Protein AF-0000000067866062 (afdb_homodimer)

Solvent-accessible surface area (backbone atoms only — not comparable to full-atom values): 34324 Å² total; per-residue (Å²): 109,40,41,56,43,35,59,67,66,44,93,64,55,37,58,54,52,52,50,47,33,68,72,52,68,37,48,61,51,41,42,75,74,38,43,79,81,44,64,89,59,46,62,66,59,18,42,51,51,49,51,51,29,61,75,66,62,44,46,76,42,35,67,88,40,86,76,39,40,70,59,35,66,74,37,87,64,32,69,45,42,36,36,32,36,53,50,67,71,63,61,73,50,58,31,36,22,45,36,30,28,58,78,49,50,71,67,29,47,51,50,34,42,52,52,39,53,55,40,31,74,70,68,29,28,38,31,27,54,46,39,54,34,35,17,40,46,36,49,52,46,22,55,74,69,72,31,40,35,35,35,42,37,39,21,2,71,78,47,70,66,52,66,88,42,45,67,58,51,52,54,32,34,74,70,15,21,35,34,9,70,40,59,75,70,37,67,76,46,82,74,34,45,67,63,38,29,46,53,50,28,32,56,18,62,33,36,35,34,46,24,18,29,80,81,34,70,40,56,54,28,48,50,41,15,50,75,64,72,27,47,39,34,19,29,44,22,41,64,81,34,56,54,14,41,25,17,32,46,42,34,64,74,64,31,42,54,47,59,47,68,66,46,55,31,58,78,67,68,46,82,73,79,77,54,70,74,64,53,52,61,52,48,51,38,48,48,64,61,18,64,85,45,71,30,41,52,68,56,44,34,65,73,49,72,42,56,64,67,61,43,49,50,49,50,46,53,30,25,68,66,54,47,32,42,80,39,89,87,56,19,34,26,58,55,129,107,39,41,57,43,36,58,66,67,45,95,63,55,36,57,55,52,52,50,47,33,69,74,53,69,38,48,59,52,41,42,75,74,39,43,80,81,46,64,88,57,45,62,66,58,17,41,52,48,50,50,50,29,62,75,67,62,44,44,78,44,36,66,88,40,85,75,39,41,70,60,35,66,75,36,86,65,31,69,47,43,36,37,32,36,52,51,68,70,60,61,72,50,58,30,35,21,45,37,29,27,57,80,49,49,72,67,30,47,52,50,34,42,53,52,39,53,53,40,31,74,70,69,30,29,39,34,29,56,46,40,54,34,34,18,38,46,34,48,52,47,21,56,75,68,72,3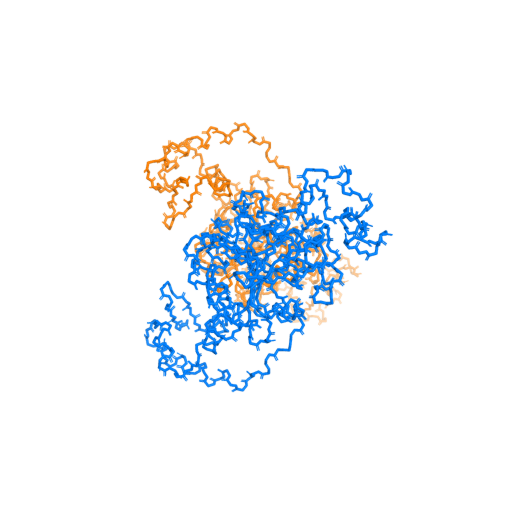1,42,34,34,35,42,37,39,19,2,71,78,48,69,66,51,65,88,41,47,68,58,50,52,53,32,36,73,70,13,22,35,34,10,72,40,59,77,72,36,66,76,46,81,75,34,43,65,63,37,31,47,54,49,29,31,57,19,63,32,36,34,35,46,23,18,29,81,80,36,71,41,57,54,28,48,51,41,14,50,76,65,72,29,47,40,34,19,29,46,22,39,60,77,36,52,54,16,41,25,17,33,47,41,34,62,73,64,32,41,54,47,58,48,68,64,46,54,30,58,77,67,68,46,84,72,79,77,55,70,73,63,51,52,60,52,48,51,39,47,47,64,62,17,62,87,44,71,30,41,51,69,55,45,34,65,73,49,72,42,56,63,66,59,43,49,50,49,48,47,53,29,30,71,66,56,46,32,40,78,40,89,86,56,20,32,24,56,56,127

Foldseek 3Di:
DLLLLLLLPQPDFLVVSVVLCVVQVDSVSSCVVCVVVRVVGDSVVSVVLVVVCVVVVKDKDAPPHPLPEPLQNQAPRRQGMKIKFADSNLLHFAEEEEDADLDDDPQLLLVLLLVLLVCQVVQYEYEYAQHHDSRLSSLVSCLVNVHEYEHEYLFAQQDDPPPVCVVSSVSCSHHYMYMYSYRHPGDNDPVSVLVRLLVSLSSHLEYEYSWYALPGSVLSSQVSNVVSVHAYEYEADDCPDRRHVNRVVVVVVPHHYPPDVVSVCVVVVNDDPPVPPPLVLLLVLLCVQQVPHWDALVSSCVRSVDDSSSNSVSLRVCVSVQQWDQDPRRTIHGDD/DLLLLLLLPQPDFLVVSVVLCVVQVDSVSSCVVCVVVRVVGDSVVSVVLVVVCVVVVKDKDAPPHPLPEPLQNQAPRRQGMKIKFADSNLLHFAEEEEDADLDDDPQLLLVLLLVLLVCQVVQYEYEYAQHHDSRLSSLVSCLVNVHEYEHEYLFAQQDDPPPVCVVSSVSCSHHYMYMYSYRHPGDNDPVSRLVRLLVSLSSHLEYEYSWYALPGSVLSSQVSNVVSVHAYEYEADDCPDRRHVNRVVVVVVPHHYPPDVVSVCVVVVNDDPPVPPPLVLLLVLLCVQQVPHWDALVSSCVRSVDDSSSNSVSLRVCVSVQQWDQDPRRTIHGDD

Structure (mmCIF, N/CA/C/O backbone):
data_AF-0000000067866062-model_v1
#
loop_
_entity.id
_entity.type
_entity.pdbx_description
1 polymer 'DNA protecting protein DprA'
#
loop_
_atom_site.group_PDB
_atom_site.id
_atom_site.type_symbol
_atom_site.label_atom_id
_atom_site.label_alt_id
_atom_site.label_comp_id
_atom_site.label_asym_id
_atom_site.label_entity_id
_atom_site.label_seq_id
_atom_site.pdbx_PDB_ins_code
_atom_site.Cartn_x
_atom_site.Cartn_y
_atom_site.Cartn_z
_atom_site.occupancy
_atom_site.B_iso_or_equiv
_atom_site.auth_seq_id
_atom_site.auth_comp_id
_atom_site.auth_asym_id
_atom_site.auth_atom_id
_atom_site.pdbx_PDB_model_num
ATOM 1 N N . MET A 1 1 ? -0.865 -40.812 -29.188 1 93.5 1 MET A N 1
ATOM 2 C CA . MET A 1 1 ? -0.255 -40.375 -27.938 1 93.5 1 MET A CA 1
ATOM 3 C C . MET A 1 1 ? 1.266 -40.344 -28.047 1 93.5 1 MET A C 1
ATOM 5 O O . MET A 1 1 ? 1.905 -39.344 -27.672 1 93.5 1 MET A O 1
ATOM 9 N N . LYS A 1 2 ? 1.889 -41.312 -28.703 1 95.06 2 LYS A N 1
ATOM 10 C CA . LYS A 1 2 ? 3.346 -41.406 -28.766 1 95.06 2 LYS A CA 1
ATOM 11 C C . LYS A 1 2 ? 3.924 -40.25 -29.594 1 95.06 2 LYS A C 1
ATOM 13 O O . LYS A 1 2 ? 4.996 -39.719 -29.266 1 95.06 2 LYS A O 1
ATOM 18 N N . TYR A 1 3 ? 3.236 -39.812 -30.641 1 96.38 3 TYR A N 1
ATOM 19 C CA . TYR A 1 3 ? 3.738 -38.719 -31.469 1 96.38 3 TYR A CA 1
ATOM 20 C C . TYR A 1 3 ? 3.645 -37.406 -30.734 1 96.38 3 TYR A C 1
ATOM 22 O O . TYR A 1 3 ? 4.488 -36.5 -30.922 1 96.38 3 TYR A O 1
ATOM 30 N N . LYS A 1 4 ? 2.553 -37.219 -29.906 1 97.25 4 LYS A N 1
ATOM 31 C CA . LYS A 1 4 ? 2.451 -36.031 -29.062 1 97.25 4 LYS A CA 1
ATOM 32 C C . LYS A 1 4 ? 3.629 -35.938 -28.094 1 97.25 4 LYS A C 1
ATOM 34 O O . LYS A 1 4 ? 4.266 -34.906 -27.969 1 97.25 4 LYS A O 1
ATOM 39 N N . ILE A 1 5 ? 3.904 -37.062 -27.469 1 97.56 5 ILE A N 1
ATOM 40 C CA . ILE A 1 5 ? 4.992 -37.094 -26.5 1 97.56 5 ILE A CA 1
ATOM 41 C C . ILE A 1 5 ? 6.324 -36.875 -27.219 1 97.56 5 ILE A C 1
ATOM 43 O O . ILE A 1 5 ? 7.188 -36.156 -26.703 1 97.56 5 ILE A O 1
ATOM 47 N N . TRP A 1 6 ? 6.5 -37.5 -28.391 1 96.19 6 TRP A N 1
ATOM 48 C CA . TRP A 1 6 ? 7.719 -37.281 -29.172 1 96.19 6 TRP A CA 1
ATOM 49 C C . TRP A 1 6 ? 7.953 -35.812 -29.438 1 96.19 6 TRP A C 1
ATOM 51 O O . TRP A 1 6 ? 9.062 -35.281 -29.266 1 96.19 6 TRP A O 1
ATOM 61 N N . LEU A 1 7 ? 6.93 -35.125 -29.844 1 96 7 LEU A N 1
ATOM 62 C CA . LEU A 1 7 ? 7.055 -33.688 -30.125 1 96 7 LEU A CA 1
ATOM 63 C C . LEU A 1 7 ? 7.422 -32.938 -28.844 1 96 7 LEU A C 1
ATOM 65 O O . LEU A 1 7 ? 8.258 -32.031 -28.875 1 96 7 LEU A O 1
ATOM 69 N N . ILE A 1 8 ? 6.84 -33.281 -27.688 1 96.38 8 ILE A N 1
ATOM 70 C CA . ILE A 1 8 ? 7.113 -32.656 -26.406 1 96.38 8 ILE A CA 1
ATOM 71 C C . ILE A 1 8 ? 8.586 -32.844 -26.031 1 96.38 8 ILE A C 1
ATOM 73 O O . ILE A 1 8 ? 9.211 -31.953 -25.469 1 96.38 8 ILE A O 1
ATOM 77 N N . MET A 1 9 ? 9.172 -33.938 -26.375 1 93.56 9 MET A N 1
ATOM 78 C CA . MET A 1 9 ? 10.539 -34.312 -26.016 1 93.56 9 MET A CA 1
ATOM 79 C C . MET A 1 9 ? 11.555 -33.5 -26.797 1 93.56 9 MET A C 1
ATOM 81 O O . MET A 1 9 ? 12.734 -33.438 -26.438 1 93.56 9 MET A O 1
ATOM 85 N N . LEU A 1 10 ? 11.086 -32.938 -27.938 1 89.25 10 LEU A N 1
ATOM 86 C CA . LEU A 1 10 ? 12.031 -32.219 -28.781 1 89.25 10 LEU A CA 1
ATOM 87 C C . LEU A 1 10 ? 12.594 -31 -28.031 1 89.25 10 LEU A C 1
ATOM 89 O O . LEU A 1 10 ? 11.859 -30.312 -27.312 1 89.25 10 LEU A O 1
ATOM 93 N N . ASN A 1 11 ? 13.898 -30.797 -28.203 1 85.88 11 ASN A N 1
ATOM 94 C CA . ASN A 1 11 ? 14.57 -29.688 -27.547 1 85.88 11 ASN A CA 1
ATOM 95 C C . ASN A 1 11 ? 14.484 -28.406 -28.359 1 85.88 11 ASN A C 1
ATOM 97 O O . ASN A 1 11 ? 15.508 -27.828 -28.734 1 85.88 11 ASN A O 1
ATOM 101 N N . ILE A 1 12 ? 13.305 -27.969 -28.641 1 85.56 12 ILE A N 1
ATOM 102 C CA . ILE A 1 12 ? 12.992 -26.719 -29.297 1 85.56 12 ILE A CA 1
ATOM 103 C C . ILE A 1 12 ? 11.945 -25.953 -28.5 1 85.56 12 ILE A C 1
ATOM 105 O O . ILE A 1 12 ? 11.359 -26.5 -27.562 1 85.56 12 ILE A O 1
ATOM 109 N N . SER A 1 13 ? 11.758 -24.719 -28.828 1 89.12 13 SER A N 1
ATOM 110 C CA . SER A 1 13 ? 10.836 -23.906 -28.062 1 89.12 13 SER A CA 1
ATOM 111 C C . SER A 1 13 ? 9.398 -24.359 -28.25 1 89.12 13 SER A C 1
ATOM 113 O O . SER A 1 13 ? 9.086 -25.062 -29.219 1 89.12 13 SER A O 1
ATOM 115 N N . ASN A 1 14 ? 8.547 -24.047 -27.312 1 94.06 14 ASN A N 1
ATOM 116 C CA . ASN A 1 14 ? 7.129 -24.344 -27.469 1 94.06 14 ASN A CA 1
ATOM 117 C C . ASN A 1 14 ? 6.531 -23.641 -28.688 1 94.06 14 ASN A C 1
ATOM 119 O O . ASN A 1 14 ? 5.715 -24.234 -29.391 1 94.06 14 ASN A O 1
ATOM 123 N N . SER A 1 15 ? 6.988 -22.438 -28.984 1 91.06 15 SER A N 1
ATOM 124 C CA . SER A 1 15 ? 6.531 -21.719 -30.156 1 91.06 15 SER A CA 1
ATOM 125 C C . SER A 1 15 ? 6.879 -22.453 -31.438 1 91.06 15 SER A C 1
ATOM 127 O O . SER A 1 15 ? 6.078 -22.5 -32.375 1 91.06 15 SER A O 1
ATOM 129 N N . ASP A 1 16 ? 8.016 -23.016 -31.422 1 90.12 16 ASP A N 1
ATOM 130 C CA . ASP A 1 16 ? 8.422 -23.812 -32.562 1 90.12 16 ASP A CA 1
ATOM 131 C C . ASP A 1 16 ? 7.543 -25.047 -32.719 1 90.12 16 ASP A C 1
ATOM 133 O O . ASP A 1 16 ? 7.133 -25.391 -33.844 1 90.12 16 ASP A O 1
ATOM 137 N N . LYS A 1 17 ? 7.281 -25.656 -31.672 1 93.56 17 LYS A N 1
ATOM 138 C CA . LYS A 1 17 ? 6.418 -26.844 -31.688 1 93.56 17 LYS A CA 1
ATOM 139 C C . LYS A 1 17 ? 5.035 -26.484 -32.25 1 93.56 17 LYS A C 1
ATOM 141 O O . LYS A 1 17 ? 4.492 -27.203 -33.062 1 93.56 17 LYS A O 1
ATOM 146 N N . ILE A 1 18 ? 4.535 -25.438 -31.75 1 94.88 18 ILE A N 1
ATOM 147 C CA . ILE A 1 18 ? 3.209 -25 -32.156 1 94.88 18 ILE A CA 1
ATOM 148 C C . ILE A 1 18 ? 3.223 -24.641 -33.656 1 94.88 18 ILE A C 1
ATOM 150 O O . ILE A 1 18 ? 2.303 -25 -34.375 1 94.88 18 ILE A O 1
ATOM 154 N N . SER A 1 19 ? 4.293 -24 -34.094 1 93.56 19 SER A N 1
ATOM 155 C CA . SER A 1 19 ? 4.441 -23.641 -35.5 1 93.56 19 SER A CA 1
ATOM 156 C C . SER A 1 19 ? 4.465 -24.891 -36.406 1 93.56 19 SER A C 1
ATOM 158 O O . SER A 1 19 ? 3.91 -24.891 -37.5 1 93.56 19 SER A O 1
ATOM 160 N N . LEU A 1 20 ? 5.172 -25.906 -35.906 1 91.31 20 LEU A N 1
ATOM 161 C CA . LEU A 1 20 ? 5.238 -27.172 -36.656 1 91.31 20 LEU A CA 1
ATOM 162 C C . LEU A 1 20 ? 3.854 -27.781 -36.812 1 91.31 20 LEU A C 1
ATOM 164 O O . LEU A 1 20 ? 3.512 -28.281 -37.875 1 91.31 20 LEU A O 1
ATOM 168 N N . ILE A 1 21 ? 3.092 -27.719 -35.781 1 95.38 21 ILE A N 1
ATOM 169 C CA . ILE A 1 21 ? 1.743 -28.281 -35.812 1 95.38 21 ILE A CA 1
ATOM 170 C C . ILE A 1 21 ? 0.879 -27.469 -36.781 1 95.38 21 ILE A C 1
ATOM 172 O O . ILE A 1 21 ? 0.06 -28.031 -37.5 1 95.38 21 ILE A O 1
ATOM 176 N N . GLU A 1 22 ? 1.027 -26.203 -36.75 1 93.31 22 GLU A N 1
ATOM 177 C CA . GLU A 1 22 ? 0.285 -25.344 -37.656 1 93.31 22 GLU A CA 1
ATOM 178 C C . GLU A 1 22 ? 0.647 -25.656 -39.125 1 93.31 22 GLU A C 1
ATOM 180 O O . GLU A 1 22 ? -0.219 -25.641 -40 1 93.31 22 GLU A O 1
ATOM 185 N N . ARG A 1 23 ? 1.854 -25.891 -39.312 1 92.5 23 ARG A N 1
ATOM 186 C CA . ARG A 1 23 ? 2.365 -26.125 -40.656 1 92.5 23 ARG A CA 1
ATOM 187 C C . ARG A 1 23 ? 1.979 -27.5 -41.156 1 92.5 23 ARG A C 1
ATOM 189 O O . ARG A 1 23 ? 1.602 -27.656 -42.344 1 92.5 23 ARG A O 1
ATOM 196 N N . TYR A 1 24 ? 2.072 -28.531 -40.312 1 92.5 24 TYR A N 1
ATOM 197 C CA . TYR A 1 24 ? 1.977 -29.922 -40.781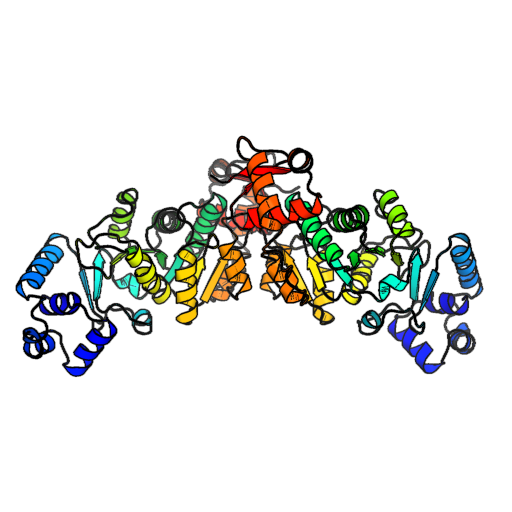 1 92.5 24 TYR A CA 1
ATOM 198 C C . TYR A 1 24 ? 0.641 -30.531 -40.375 1 92.5 24 TYR A C 1
ATOM 200 O O . TYR A 1 24 ? 0.295 -31.625 -40.844 1 92.5 24 TYR A O 1
ATOM 208 N N . GLY A 1 25 ? -0.05 -29.859 -39.5 1 92.5 25 GLY A N 1
ATOM 209 C CA . GLY A 1 25 ? -1.408 -30.266 -39.188 1 92.5 25 GLY A CA 1
ATOM 210 C C . GLY A 1 25 ? -1.503 -31.109 -37.906 1 92.5 25 GLY A C 1
ATOM 211 O O . GLY A 1 25 ? -2.367 -30.875 -37.062 1 92.5 25 GLY A O 1
ATOM 212 N N . ASN A 1 26 ? -0.605 -32.188 -37.875 1 94.06 26 ASN A N 1
ATOM 213 C CA . ASN A 1 26 ? -0.631 -33.031 -36.688 1 94.06 26 ASN A CA 1
ATOM 214 C C . ASN A 1 26 ? 0.747 -33.594 -36.375 1 94.06 26 ASN A C 1
ATOM 216 O O . ASN A 1 26 ? 1.663 -33.5 -37.188 1 94.06 26 ASN A O 1
ATOM 220 N N . GLU A 1 27 ? 0.837 -34.219 -35.188 1 95.69 27 GLU A N 1
ATOM 221 C CA . GLU A 1 27 ? 2.123 -34.656 -34.656 1 95.69 27 GLU A CA 1
ATOM 222 C C . GLU A 1 27 ? 2.691 -35.812 -35.469 1 95.69 27 GLU A C 1
ATOM 224 O O . GLU A 1 27 ? 3.906 -35.906 -35.656 1 95.69 27 GLU A O 1
ATOM 229 N N . LYS A 1 28 ? 1.855 -36.688 -35.906 1 96.25 28 LYS A N 1
ATOM 230 C CA . LYS A 1 28 ? 2.332 -37.812 -36.688 1 96.25 28 LYS A CA 1
ATOM 231 C C . LYS A 1 28 ? 3.008 -37.344 -37.969 1 96.25 28 LYS A C 1
ATOM 233 O O . LYS A 1 28 ? 4.062 -37.844 -38.344 1 96.25 28 LYS A O 1
ATOM 238 N N . VAL A 1 29 ? 2.377 -36.375 -38.625 1 95.31 29 VAL A N 1
ATOM 239 C CA . VAL A 1 29 ? 2.941 -35.844 -39.875 1 95.31 29 VAL A CA 1
ATOM 240 C C . VAL A 1 29 ? 4.262 -35.156 -39.594 1 95.31 29 VAL A C 1
ATOM 242 O O . VAL A 1 29 ? 5.223 -35.281 -40.344 1 95.31 29 VAL A O 1
ATOM 245 N N . VAL A 1 30 ? 4.312 -34.406 -38.531 1 92.69 30 VAL A N 1
ATOM 246 C CA . VAL A 1 30 ? 5.562 -33.75 -38.125 1 92.69 30 VAL A CA 1
ATOM 247 C C . VAL A 1 30 ? 6.656 -34.812 -37.969 1 92.69 30 VAL A C 1
ATOM 249 O O . VAL A 1 30 ? 7.773 -34.625 -38.469 1 92.69 30 VAL A O 1
ATOM 252 N N . TYR A 1 31 ? 6.328 -35.875 -37.281 1 93.5 31 TYR A N 1
ATOM 253 C CA . TYR A 1 31 ? 7.289 -36.969 -37.094 1 93.5 31 TYR A CA 1
ATOM 254 C C . TYR A 1 31 ? 7.734 -37.562 -38.406 1 93.5 31 TYR A C 1
ATOM 256 O O . TYR A 1 31 ? 8.93 -37.75 -38.656 1 93.5 31 TYR A O 1
ATOM 264 N N . ASP A 1 32 ? 6.812 -37.875 -39.25 1 94.25 32 ASP A N 1
ATOM 265 C CA . ASP A 1 32 ? 7.113 -38.531 -40.531 1 94.25 32 ASP A CA 1
ATOM 266 C C . ASP A 1 32 ? 8.039 -37.656 -41.375 1 94.25 32 ASP A C 1
ATOM 268 O O . ASP A 1 32 ? 8.914 -38.156 -42.062 1 94.25 32 ASP A O 1
ATOM 272 N N . GLU A 1 33 ? 7.836 -36.406 -41.25 1 88.25 33 GLU A N 1
ATOM 273 C CA . GLU A 1 33 ? 8.57 -35.469 -42.094 1 88.25 33 GLU A CA 1
ATOM 274 C C . GLU A 1 33 ? 9.922 -35.125 -41.5 1 88.25 33 GLU A C 1
ATOM 276 O O . GLU A 1 33 ? 10.883 -34.844 -42.219 1 88.25 33 GLU A O 1
ATOM 281 N N . LEU A 1 34 ? 9.953 -35.094 -40.156 1 86.62 34 LEU A N 1
ATOM 282 C CA . LEU A 1 34 ? 11.109 -34.406 -39.562 1 86.62 34 LEU A CA 1
ATOM 283 C C . LEU A 1 34 ? 11.852 -35.344 -38.625 1 86.62 34 LEU A C 1
ATOM 285 O O . LEU A 1 34 ? 12.805 -34.938 -37.969 1 86.62 34 LEU A O 1
ATOM 289 N N . ASN A 1 35 ? 11.477 -36.594 -38.438 1 87.19 35 ASN A N 1
ATOM 290 C CA . ASN A 1 35 ? 12.102 -37.5 -37.469 1 87.19 35 ASN A CA 1
ATOM 291 C C . ASN A 1 35 ? 13.602 -37.656 -37.719 1 87.19 35 ASN A C 1
ATOM 293 O O . ASN A 1 35 ? 14.383 -37.844 -36.812 1 87.19 35 ASN A O 1
ATOM 297 N N . SER A 1 36 ? 14.039 -37.531 -38.906 1 83.06 36 SER A N 1
ATOM 298 C CA . SER A 1 36 ? 15.453 -37.656 -39.281 1 83.06 36 SER A CA 1
ATOM 299 C C . SER A 1 36 ? 16.234 -36.438 -38.781 1 83.06 36 SER A C 1
ATOM 301 O O . SER A 1 36 ? 17.391 -36.562 -38.375 1 83.06 36 SER A O 1
ATOM 303 N N . THR A 1 37 ? 15.594 -35.281 -38.875 1 79.38 37 THR A N 1
ATOM 304 C CA . THR A 1 37 ? 16.188 -34.031 -38.406 1 79.38 37 THR A CA 1
ATOM 305 C C . THR A 1 37 ? 16.359 -34.031 -36.906 1 79.38 37 THR A C 1
ATOM 307 O O . THR A 1 37 ? 17.344 -33.5 -36.375 1 79.38 37 THR A O 1
ATOM 310 N N . PHE A 1 38 ? 15.422 -34.688 -36.188 1 79.06 38 PHE A N 1
ATOM 311 C CA . PHE A 1 38 ? 15.445 -34.719 -34.75 1 79.06 38 PHE A CA 1
ATOM 312 C C . PHE A 1 38 ? 15.812 -36.125 -34.25 1 79.06 38 PHE A C 1
ATOM 314 O O . PHE A 1 38 ? 15.039 -36.75 -33.531 1 79.06 38 PHE A O 1
ATOM 321 N N . SER A 1 39 ? 16.875 -36.594 -34.5 1 73.94 39 SER A N 1
ATOM 322 C CA . SER A 1 39 ? 17.297 -38 -34.281 1 73.94 39 SER A CA 1
ATOM 323 C C . SER A 1 39 ? 17.578 -38.25 -32.812 1 73.94 39 SER A C 1
ATOM 325 O O . SER A 1 39 ? 17.609 -39.406 -32.375 1 73.94 39 SER A O 1
ATOM 327 N N . SER A 1 40 ? 17.703 -37.219 -32.031 1 70.56 40 SER A N 1
ATOM 328 C CA . SER A 1 40 ? 18.047 -37.375 -30.625 1 70.56 40 SER A CA 1
ATOM 329 C C . SER A 1 40 ? 16.844 -37.844 -29.812 1 70.56 40 SER A C 1
ATOM 331 O O . SER A 1 40 ? 17 -38.375 -28.719 1 70.56 40 SER A O 1
ATOM 333 N N . SER A 1 41 ? 15.703 -37.688 -30.359 1 74.31 41 SER A N 1
ATOM 334 C CA . SER A 1 41 ? 14.477 -38.125 -29.703 1 74.31 41 SER A CA 1
ATOM 335 C C . SER A 1 41 ? 13.844 -39.312 -30.438 1 74.31 41 SER A C 1
ATOM 337 O O . SER A 1 41 ? 13.43 -39.188 -31.578 1 74.31 41 SER A O 1
ATOM 339 N N . SER A 1 42 ? 13.766 -40.375 -29.688 1 86.75 42 SER A N 1
ATOM 340 C CA . SER A 1 42 ? 13.266 -41.562 -30.375 1 86.75 42 SER A CA 1
ATOM 341 C C . SER A 1 42 ? 11.805 -41.812 -30.047 1 86.75 42 SER A C 1
ATOM 343 O O . SER A 1 42 ? 11.336 -41.469 -28.953 1 86.75 42 SER A O 1
ATOM 345 N N . LEU A 1 43 ? 11.18 -42.344 -31.062 1 92.5 43 LEU A N 1
ATOM 346 C CA . LEU A 1 43 ? 9.781 -42.719 -30.859 1 92.5 43 LEU A CA 1
ATOM 347 C C . LEU A 1 43 ? 9.664 -43.812 -29.812 1 92.5 43 LEU A C 1
ATOM 349 O O . LEU A 1 43 ? 8.656 -43.906 -29.109 1 92.5 43 LEU A O 1
ATOM 353 N N . GLN A 1 44 ? 10.695 -44.625 -29.719 1 93.69 44 GLN A N 1
ATOM 354 C CA . GLN A 1 44 ? 10.719 -45.688 -28.703 1 93.69 44 GLN A CA 1
ATOM 355 C C . GLN A 1 44 ? 10.68 -45.094 -27.297 1 93.69 44 GLN A C 1
ATOM 357 O O . GLN A 1 44 ? 9.945 -45.562 -26.422 1 93.69 44 GLN A O 1
ATOM 362 N N . GLU A 1 45 ? 11.461 -44.125 -27.141 1 93.94 45 GLU A N 1
ATOM 363 C CA . GLU A 1 45 ? 11.453 -43.406 -25.859 1 93.94 45 GLU A CA 1
ATOM 364 C C . GLU A 1 45 ? 10.086 -42.812 -25.578 1 93.94 45 GLU A C 1
ATOM 366 O O . GLU A 1 45 ? 9.609 -42.844 -24.438 1 93.94 45 GLU A O 1
ATOM 371 N N . ALA A 1 46 ? 9.5 -42.188 -26.531 1 96.38 46 ALA A N 1
ATOM 372 C CA . ALA A 1 46 ? 8.164 -41.625 -26.406 1 96.38 46 ALA A CA 1
ATOM 373 C C . ALA A 1 46 ? 7.156 -42.688 -25.969 1 96.38 46 ALA A C 1
ATOM 375 O O . ALA A 1 46 ? 6.285 -42.406 -25.141 1 96.38 46 ALA A O 1
ATOM 376 N N . GLU A 1 47 ? 7.312 -43.844 -26.531 1 96.31 47 GLU A N 1
ATOM 377 C CA . GLU A 1 47 ? 6.418 -44.938 -26.203 1 96.31 47 GLU A CA 1
ATOM 378 C C . GLU A 1 47 ? 6.586 -45.375 -24.734 1 96.31 47 GLU A C 1
ATOM 380 O O . GLU A 1 47 ? 5.617 -45.781 -24.094 1 96.31 47 GLU A O 1
ATOM 385 N N . GLU A 1 48 ? 7.793 -45.312 -24.312 1 96.19 48 GLU A N 1
ATOM 386 C CA . GLU A 1 48 ? 8.039 -45.594 -22.906 1 96.19 48 GLU A CA 1
ATOM 387 C C . GLU A 1 48 ? 7.277 -44.656 -22 1 96.19 48 GLU A C 1
ATOM 389 O O . GLU A 1 48 ? 6.699 -45.062 -20.984 1 96.19 48 GLU A O 1
ATOM 394 N N . TYR A 1 49 ? 7.289 -43.406 -22.328 1 96.81 49 TYR A N 1
ATOM 395 C CA . TYR A 1 49 ? 6.535 -42.406 -21.562 1 96.81 49 TYR A CA 1
ATOM 396 C C . TYR A 1 49 ? 5.039 -42.688 -21.641 1 96.81 49 TYR A C 1
ATOM 398 O O . TYR A 1 49 ? 4.312 -42.469 -20.672 1 96.81 49 TYR A O 1
ATOM 406 N N . VAL A 1 50 ? 4.551 -43.062 -22.828 1 97.38 50 VAL A N 1
ATOM 407 C CA . VAL A 1 50 ? 3.143 -43.438 -22.953 1 97.38 50 VAL A CA 1
ATOM 408 C C . VAL A 1 50 ? 2.783 -44.531 -21.938 1 97.38 50 VAL A C 1
ATOM 410 O O . VAL A 1 50 ? 1.719 -44.469 -21.328 1 97.38 50 VAL A O 1
ATOM 413 N N . GLY A 1 51 ? 3.66 -45.5 -21.797 1 97.06 51 GLY A N 1
ATOM 414 C CA . GLY A 1 51 ? 3.463 -46.531 -20.797 1 97.06 51 GLY A CA 1
ATOM 415 C C . GLY A 1 51 ? 3.408 -46 -19.375 1 97.06 51 GLY A C 1
ATOM 416 O O . GLY A 1 51 ? 2.559 -46.406 -18.594 1 97.06 51 GLY A O 1
ATOM 417 N N . ILE A 1 52 ? 4.277 -45.125 -19.078 1 97.19 52 ILE A N 1
ATOM 418 C CA . ILE A 1 52 ? 4.332 -44.5 -17.75 1 97.19 52 ILE A CA 1
ATOM 419 C C . ILE A 1 52 ? 3.035 -43.75 -17.484 1 97.19 52 ILE A C 1
ATOM 421 O O . ILE A 1 52 ? 2.465 -43.844 -16.391 1 97.19 52 ILE A O 1
ATOM 425 N N . LEU A 1 53 ? 2.572 -42.938 -18.453 1 98.25 53 LEU A N 1
ATOM 426 C CA . LEU A 1 53 ? 1.339 -42.188 -18.312 1 98.25 53 LEU A CA 1
ATOM 427 C C . LEU A 1 53 ? 0.159 -43.094 -18 1 98.25 53 LEU A C 1
ATOM 429 O O . LEU A 1 53 ? -0.644 -42.812 -17.109 1 98.25 53 LEU A O 1
ATOM 433 N N . ALA A 1 54 ? 0.096 -44.188 -18.719 1 97.12 54 ALA A N 1
ATOM 434 C CA . ALA A 1 54 ? -0.993 -45.125 -18.531 1 97.12 54 ALA A CA 1
ATOM 435 C C . ALA A 1 54 ? -0.925 -45.781 -17.141 1 97.12 54 ALA A C 1
ATOM 437 O O . ALA A 1 54 ? -1.938 -45.875 -16.453 1 97.12 54 ALA A O 1
ATOM 438 N N . LYS A 1 55 ? 0.214 -46.156 -16.781 1 96.88 55 LYS A N 1
ATOM 439 C CA . LYS A 1 55 ? 0.426 -46.844 -15.508 1 96.88 55 LYS A CA 1
ATOM 440 C C . LYS A 1 55 ? 0.093 -45.906 -14.328 1 96.88 55 LYS A C 1
ATOM 442 O O . LYS A 1 55 ? -0.467 -46.375 -13.328 1 96.88 55 LYS A O 1
ATOM 447 N N . GLU A 1 56 ? 0.422 -44.688 -14.477 1 96.5 56 GLU A N 1
ATOM 448 C CA . GLU A 1 56 ? 0.27 -43.75 -13.375 1 96.5 56 GLU A CA 1
ATOM 449 C C . GLU A 1 56 ? -1.016 -42.938 -13.516 1 96.5 56 GLU A C 1
ATOM 451 O O . GLU A 1 56 ? -1.242 -42 -12.766 1 96.5 56 GLU A O 1
ATOM 456 N N . ASN A 1 57 ? -1.811 -43.25 -14.461 1 96.88 57 ASN A N 1
ATOM 457 C CA . ASN A 1 57 ? -3.07 -42.562 -14.719 1 96.88 57 ASN A CA 1
ATOM 458 C C . ASN A 1 57 ? -2.863 -41.062 -14.914 1 96.88 57 ASN A C 1
ATOM 460 O O . ASN A 1 57 ? -3.527 -40.25 -14.266 1 96.88 57 ASN A O 1
ATOM 464 N N . ILE A 1 58 ? -1.89 -40.719 -15.664 1 98.5 58 ILE A N 1
ATOM 465 C CA . ILE A 1 58 ? -1.564 -39.344 -16 1 98.5 58 ILE A CA 1
ATOM 466 C C . ILE A 1 58 ? -2.193 -39 -17.344 1 98.5 58 ILE A C 1
ATOM 468 O O . ILE A 1 58 ? -2.033 -39.719 -18.328 1 98.5 58 ILE A O 1
ATOM 472 N N . GLY A 1 59 ? -2.947 -37.875 -17.375 1 98.44 59 GLY A N 1
ATOM 473 C CA . GLY A 1 59 ? -3.482 -37.375 -18.625 1 98.44 59 GLY A CA 1
ATOM 474 C C . GLY A 1 59 ? -2.551 -36.406 -19.312 1 98.44 59 GLY A C 1
ATOM 475 O O . GLY A 1 59 ? -1.6 -35.906 -18.719 1 98.44 59 GLY A O 1
ATOM 476 N N . LEU A 1 60 ? -2.805 -36.188 -20.625 1 98.38 60 LEU A N 1
ATOM 477 C CA . LEU A 1 60 ? -2.07 -35.219 -21.438 1 98.38 60 LEU A CA 1
ATOM 478 C C . LEU A 1 60 ? -3.021 -34.406 -22.297 1 98.38 60 LEU A C 1
ATOM 480 O O . LEU A 1 60 ? -3.916 -34.938 -22.938 1 98.38 60 LEU A O 1
ATOM 484 N N . VAL A 1 61 ? -2.902 -33.156 -22.188 1 98.06 61 VAL A N 1
ATOM 485 C CA . VAL A 1 61 ? -3.609 -32.219 -23.078 1 98.06 61 VAL A CA 1
ATOM 486 C C . VAL A 1 61 ? -2.604 -31.375 -23.859 1 98.06 61 VAL A C 1
ATOM 488 O O . VAL A 1 61 ? -1.615 -30.906 -23.281 1 98.06 61 VAL A O 1
ATOM 491 N N . THR A 1 62 ? -2.754 -31.281 -25.141 1 97.75 62 THR A N 1
ATOM 492 C CA . THR A 1 62 ? -1.835 -30.5 -25.969 1 97.75 62 THR A CA 1
ATOM 493 C C . THR A 1 62 ? -2.521 -29.234 -26.5 1 97.75 62 THR A C 1
ATOM 495 O O . THR A 1 62 ? -3.74 -29.094 -26.391 1 97.75 62 THR A O 1
ATOM 498 N N . TYR A 1 63 ? -1.748 -28.406 -27.062 1 96.94 63 TYR A N 1
ATOM 499 C CA . TYR A 1 63 ? -2.131 -27.062 -27.5 1 96.94 63 TYR A CA 1
ATOM 500 C C . TYR A 1 63 ? -3.354 -27.125 -28.406 1 96.94 63 TYR A C 1
ATOM 502 O O . TYR A 1 63 ? -4.215 -26.234 -28.359 1 96.94 63 TYR A O 1
ATOM 510 N N . ASN A 1 64 ? -3.586 -28.156 -29.219 1 92.94 64 ASN A N 1
ATOM 511 C CA . ASN A 1 64 ? -4.656 -28.234 -30.203 1 92.94 64 ASN A CA 1
ATOM 512 C C . ASN A 1 64 ? -5.875 -28.969 -29.656 1 92.94 64 ASN A C 1
ATOM 514 O O . ASN A 1 64 ? -6.91 -29.047 -30.328 1 92.94 64 ASN A O 1
ATOM 518 N N . ASP A 1 65 ? -5.715 -29.422 -28.453 1 95.44 65 ASP A N 1
ATOM 519 C CA . ASP A 1 65 ? -6.836 -30.141 -27.844 1 95.44 65 ASP A CA 1
ATOM 520 C C . ASP A 1 65 ? -7.918 -29.156 -27.406 1 95.44 65 ASP A C 1
ATOM 522 O O . ASP A 1 65 ? -7.621 -28.016 -27.016 1 95.44 65 ASP A O 1
ATOM 526 N N . LEU A 1 66 ? -9.109 -29.594 -27.375 1 94.44 66 LEU A N 1
ATOM 527 C CA . LEU A 1 66 ? -10.258 -28.766 -27 1 94.44 66 LEU A CA 1
ATOM 528 C C . LEU A 1 66 ? -10.172 -28.359 -25.531 1 94.44 66 LEU A C 1
ATOM 530 O O . LEU A 1 66 ? -10.641 -27.281 -25.156 1 94.44 66 LEU A O 1
ATOM 534 N N . LYS A 1 67 ? -9.625 -29.172 -24.688 1 96.25 67 LYS A N 1
ATOM 535 C CA . LYS A 1 67 ? -9.609 -28.922 -23.266 1 96.25 67 LYS A CA 1
ATOM 536 C C . LYS A 1 67 ? -8.453 -27.984 -22.875 1 96.25 67 LYS A C 1
ATOM 538 O O . LYS A 1 67 ? -8.367 -27.531 -21.734 1 96.25 67 LYS A O 1
ATOM 543 N N . TYR A 1 68 ? -7.562 -27.734 -23.859 1 97.81 68 TYR A N 1
ATOM 544 C CA . TYR A 1 68 ? -6.492 -26.781 -23.594 1 97.81 68 TYR A CA 1
ATOM 545 C C . TYR A 1 68 ? -7.055 -25.391 -23.344 1 97.81 68 TYR A C 1
ATOM 547 O O . TYR A 1 68 ? -7.863 -24.891 -24.141 1 97.81 68 TYR A O 1
ATOM 555 N N . PRO A 1 69 ? -6.691 -24.812 -22.25 1 97 69 PRO A N 1
ATOM 556 C CA . PRO A 1 69 ? -7.312 -23.531 -21.891 1 97 69 PRO A CA 1
ATOM 557 C C . PRO A 1 69 ? -6.945 -22.406 -22.859 1 97 69 PRO A C 1
ATOM 559 O O . PRO A 1 69 ? -5.762 -22.172 -23.125 1 97 69 PRO A O 1
ATOM 562 N N . GLU A 1 70 ? -7.91 -21.656 -23.312 1 95.38 70 GLU A N 1
ATOM 563 C CA . GLU A 1 70 ? -7.715 -20.547 -24.266 1 95.38 70 GLU A CA 1
ATOM 564 C C . GLU A 1 70 ? -6.824 -19.469 -23.672 1 95.38 70 GLU A C 1
ATOM 566 O O . GLU A 1 70 ? -6 -18.875 -24.375 1 95.38 70 GLU A O 1
ATOM 571 N N . ASP A 1 71 ? -6.973 -19.203 -22.391 1 94.62 71 ASP A N 1
ATOM 572 C CA . ASP A 1 71 ? -6.207 -18.156 -21.719 1 94.62 71 ASP A CA 1
ATOM 573 C C . ASP A 1 71 ? -4.707 -18.438 -21.797 1 94.62 71 ASP A C 1
ATOM 575 O O . ASP A 1 71 ? -3.898 -17.516 -21.844 1 94.62 71 ASP A O 1
ATOM 579 N N . LEU A 1 72 ? -4.332 -19.625 -21.891 1 96.38 72 LEU A N 1
ATOM 580 C CA . LEU A 1 72 ? -2.924 -20 -21.859 1 96.38 72 LEU A CA 1
ATOM 581 C C . LEU A 1 72 ? -2.316 -19.906 -23.266 1 96.38 72 LEU A C 1
ATOM 583 O O . LEU A 1 72 ? -1.1 -19.766 -23.406 1 96.38 72 LEU A O 1
ATOM 587 N N . LYS A 1 73 ? -3.125 -19.953 -24.234 1 95.38 73 LYS A N 1
ATOM 588 C CA . LYS A 1 73 ? -2.65 -19.891 -25.609 1 95.38 73 LYS A CA 1
ATOM 589 C C . LYS A 1 73 ? -2.049 -18.531 -25.922 1 95.38 73 LYS A C 1
ATOM 591 O O . LYS A 1 73 ? -1.203 -18.406 -26.812 1 95.38 73 LYS A O 1
ATOM 596 N N . ASN A 1 74 ? -2.408 -17.547 -25.188 1 89.38 74 ASN A N 1
ATOM 597 C CA . ASN A 1 74 ? -2.094 -16.156 -25.531 1 89.38 74 ASN A CA 1
ATOM 598 C C . ASN A 1 74 ? -0.864 -15.656 -24.781 1 89.38 74 ASN A C 1
ATOM 600 O O . ASN A 1 74 ? -0.476 -14.5 -24.938 1 89.38 74 ASN A O 1
ATOM 604 N N . ILE A 1 75 ? -0.259 -16.531 -24.047 1 95.38 75 ILE A N 1
ATOM 605 C CA . ILE A 1 75 ? 0.922 -16.062 -23.328 1 95.38 75 ILE A CA 1
ATOM 606 C C . ILE A 1 75 ? 2.172 -16.328 -24.172 1 95.38 75 ILE A C 1
ATOM 608 O O . ILE A 1 75 ? 2.111 -17 -25.188 1 95.38 75 ILE A O 1
ATOM 612 N N . ASP A 1 76 ? 3.316 -15.719 -23.75 1 91.69 76 ASP A N 1
ATOM 613 C CA . ASP A 1 76 ? 4.598 -16.016 -24.375 1 91.69 76 ASP A CA 1
ATOM 614 C C . ASP A 1 76 ? 5.059 -17.438 -24.047 1 91.69 76 ASP A C 1
ATOM 616 O O . ASP A 1 76 ? 5.082 -17.828 -22.875 1 91.69 76 ASP A O 1
ATOM 620 N N . GLU A 1 77 ? 5.301 -18.156 -25.094 1 92.69 77 GLU A N 1
ATOM 621 C CA . GLU A 1 77 ? 5.773 -19.531 -24.969 1 92.69 77 GLU A CA 1
ATOM 622 C C . GLU A 1 77 ? 4.758 -20.391 -24.219 1 92.69 77 GLU A C 1
ATOM 624 O O . GLU A 1 77 ? 5.098 -21.031 -23.219 1 92.69 77 GLU A O 1
ATOM 629 N N . PRO A 1 78 ? 3.619 -20.406 -24.719 1 97.12 78 PRO A N 1
ATOM 630 C CA . PRO A 1 78 ? 2.658 -21.312 -24.094 1 97.12 78 PRO A CA 1
ATOM 631 C C . PRO A 1 78 ? 3.127 -22.766 -24.094 1 97.12 78 PRO A C 1
ATOM 633 O O . PRO A 1 78 ? 3.771 -23.203 -25.047 1 97.12 78 PRO A O 1
ATOM 636 N N . PRO A 1 79 ? 2.846 -23.453 -23 1 97.62 79 PRO A N 1
ATOM 637 C CA . PRO A 1 79 ? 3.232 -24.859 -23.062 1 97.62 79 PRO A CA 1
ATOM 638 C C . PRO A 1 79 ? 2.525 -25.625 -24.172 1 97.62 79 PRO A C 1
ATOM 640 O O . PRO A 1 79 ? 1.31 -25.5 -24.344 1 97.62 79 PRO A O 1
ATOM 643 N N . TYR A 1 80 ? 3.275 -26.375 -24.906 1 96.88 80 TYR A N 1
ATOM 644 C CA . TYR A 1 80 ? 2.668 -27.172 -25.984 1 96.88 80 TYR A CA 1
ATOM 645 C C . TYR A 1 80 ? 1.801 -28.281 -25.406 1 96.88 80 TYR A C 1
ATOM 647 O O . TYR A 1 80 ? 0.743 -28.609 -25.953 1 96.88 80 TYR A O 1
ATOM 655 N N . GLY A 1 81 ? 2.344 -28.922 -24.359 1 97.88 81 GLY A N 1
ATOM 656 C CA . GLY A 1 81 ? 1.621 -29.969 -23.672 1 97.88 81 GLY A CA 1
ATOM 657 C C . GLY A 1 81 ? 1.609 -29.812 -22.156 1 97.88 81 GLY A C 1
ATOM 658 O O . GLY A 1 81 ? 2.582 -29.328 -21.578 1 97.88 81 GLY A O 1
ATOM 659 N N . LEU A 1 82 ? 0.521 -30.234 -21.562 1 98.62 82 LEU A N 1
ATOM 660 C CA . LEU A 1 82 ? 0.376 -30.266 -20.109 1 98.62 82 LEU A CA 1
ATOM 661 C C . LEU A 1 82 ? -0.013 -31.656 -19.641 1 98.62 82 LEU A C 1
ATOM 663 O O . LEU A 1 82 ? -1.014 -32.219 -20.094 1 98.62 82 LEU A O 1
ATOM 667 N N . PHE A 1 83 ? 0.805 -32.188 -18.797 1 98.75 83 PHE A N 1
ATOM 668 C CA . PHE A 1 83 ? 0.43 -33.406 -18.094 1 98.75 83 PHE A CA 1
ATOM 669 C C . PHE A 1 83 ? -0.477 -33.094 -16.906 1 98.75 83 PHE A C 1
ATOM 671 O O . PHE A 1 83 ? -0.312 -32.062 -16.25 1 98.75 83 PHE A O 1
ATOM 678 N N . TYR A 1 84 ? -1.468 -33.969 -16.656 1 98.75 84 TYR A N 1
ATOM 679 C CA . TYR A 1 84 ? -2.365 -33.594 -15.562 1 98.75 84 TYR A CA 1
ATOM 680 C C . TYR A 1 84 ? -2.859 -34.844 -14.812 1 98.75 84 TYR A C 1
ATOM 682 O O . TYR A 1 84 ? -2.857 -35.938 -15.352 1 98.75 84 TYR A O 1
ATOM 690 N N . LYS A 1 85 ? -3.145 -34.719 -13.586 1 98.69 85 LYS A N 1
ATOM 691 C CA . LYS A 1 85 ? -3.881 -35.594 -12.703 1 98.69 85 LYS A CA 1
ATOM 692 C C . LYS A 1 85 ? -5.047 -34.875 -12.031 1 98.69 85 LYS A C 1
ATOM 694 O O . LYS A 1 85 ? -4.883 -33.781 -11.5 1 98.69 85 LYS A O 1
ATOM 699 N N . GLY A 1 86 ? -6.227 -35.5 -12.016 1 98.38 86 GLY A N 1
ATOM 700 C CA . GLY A 1 86 ? -7.398 -34.875 -11.43 1 98.38 86 GLY A CA 1
ATOM 701 C C . GLY A 1 86 ? -8.367 -34.312 -12.461 1 98.38 86 GLY A C 1
ATOM 702 O O . GLY A 1 86 ? -8.477 -34.875 -13.562 1 98.38 86 GLY A O 1
ATOM 703 N N . ASN A 1 87 ? -9.141 -33.312 -12.156 1 98.12 87 ASN A N 1
ATOM 704 C CA . ASN A 1 87 ? -10.234 -32.812 -12.977 1 98.12 87 ASN A CA 1
ATOM 705 C C . ASN A 1 87 ? -9.758 -31.734 -13.961 1 98.12 87 ASN A C 1
ATOM 707 O O . ASN A 1 87 ? -9.703 -30.547 -13.617 1 98.12 87 ASN A O 1
ATOM 711 N N . ILE A 1 88 ? -9.578 -32.062 -15.18 1 98 88 ILE A N 1
ATOM 712 C CA . ILE A 1 88 ? -9 -31.203 -16.203 1 98 88 ILE A CA 1
ATOM 713 C C . ILE A 1 88 ? -9.977 -30.078 -16.547 1 98 88 ILE A C 1
ATOM 715 O O . ILE A 1 88 ? -9.57 -29.031 -17.062 1 98 88 ILE A O 1
ATOM 719 N N . GLU A 1 89 ? -11.242 -30.234 -16.234 1 97.44 89 GLU A N 1
ATOM 720 C CA . GLU A 1 89 ? -12.25 -29.234 -16.547 1 97.44 89 GLU A CA 1
ATOM 721 C C . GLU A 1 89 ? -11.984 -27.938 -15.789 1 97.44 89 GLU A C 1
ATOM 723 O O . GLU A 1 89 ? -12.438 -26.859 -16.203 1 97.44 89 GLU A O 1
ATOM 728 N N . LEU A 1 90 ? -11.227 -28.031 -14.727 1 98.19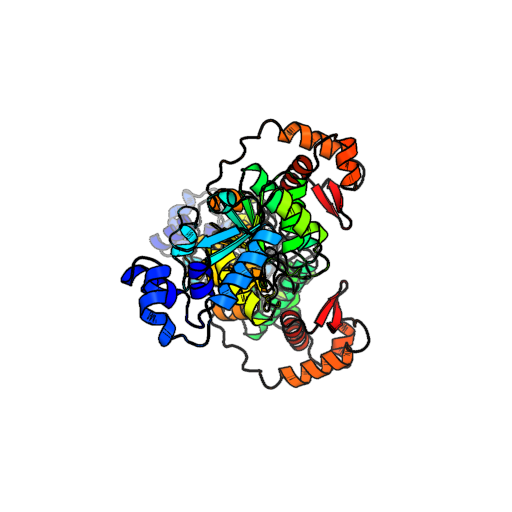 90 LEU A N 1
ATOM 729 C CA . LEU A 1 90 ? -10.953 -26.875 -13.883 1 98.19 90 LEU A CA 1
ATOM 730 C C . LEU A 1 90 ? -10.125 -25.828 -14.633 1 98.19 90 LEU A C 1
ATOM 732 O O . LEU A 1 90 ? -10.109 -24.656 -14.266 1 98.19 90 LEU A O 1
ATOM 736 N N . LEU A 1 91 ? -9.438 -26.203 -15.688 1 97.75 91 LEU A N 1
ATOM 737 C CA . LEU A 1 91 ? -8.578 -25.312 -16.453 1 97.75 91 LEU A CA 1
ATOM 738 C C . LEU A 1 91 ? -9.414 -24.234 -17.156 1 97.75 91 LEU A C 1
ATOM 740 O O . LEU A 1 91 ? -8.875 -23.203 -17.578 1 97.75 91 LEU A O 1
ATOM 744 N N . ASN A 1 92 ? -10.664 -24.484 -17.297 1 95.25 92 ASN A N 1
ATOM 745 C CA . ASN A 1 92 ? -11.516 -23.578 -18.047 1 95.25 92 ASN A CA 1
ATOM 746 C C . ASN A 1 92 ? -12.539 -22.891 -17.156 1 95.25 92 ASN A C 1
ATOM 748 O O . ASN A 1 92 ? -13.531 -22.344 -17.641 1 95.25 92 ASN A O 1
ATOM 752 N N . GLU A 1 93 ? -12.289 -22.906 -15.859 1 96.19 93 GLU A N 1
ATOM 753 C CA . GLU A 1 93 ? -13.125 -22.203 -14.891 1 96.19 93 GLU A CA 1
ATOM 754 C C . GLU A 1 93 ? -12.57 -20.812 -14.586 1 96.19 93 GLU A C 1
ATOM 756 O O . GLU A 1 93 ? -11.609 -20.375 -15.219 1 96.19 93 GLU A O 1
ATOM 761 N N . ASP A 1 94 ? -13.359 -20.094 -13.766 1 97.12 94 ASP A N 1
ATOM 762 C CA . ASP A 1 94 ? -12.852 -18.828 -13.242 1 97.12 94 ASP A CA 1
ATOM 763 C C . ASP A 1 94 ? -11.742 -19.062 -12.219 1 97.12 94 ASP A C 1
ATOM 765 O O . ASP A 1 94 ? -11.961 -19.703 -11.195 1 97.12 94 ASP A O 1
ATOM 769 N N . ILE A 1 95 ? -10.547 -18.562 -12.547 1 98.69 95 ILE A N 1
ATOM 770 C CA . ILE A 1 95 ? -9.375 -18.938 -11.766 1 98.69 95 ILE A CA 1
ATOM 771 C C . ILE A 1 95 ? -8.68 -17.688 -11.234 1 98.69 95 ILE A C 1
ATOM 773 O O . ILE A 1 95 ? -8.531 -16.703 -11.961 1 98.69 95 ILE A O 1
ATOM 777 N N . VAL A 1 96 ? -8.281 -17.734 -9.984 1 98.81 96 VAL A N 1
ATOM 778 C CA . VAL A 1 96 ? -7.457 -16.703 -9.375 1 98.81 96 VAL A CA 1
ATOM 779 C C . VAL A 1 96 ? -6.203 -17.312 -8.766 1 98.81 96 VAL A C 1
ATOM 781 O O . VAL A 1 96 ? -6.277 -18.359 -8.109 1 98.81 96 VAL A O 1
ATOM 784 N N . GLY A 1 97 ? -5.066 -16.719 -9.078 1 98.88 97 GLY A N 1
ATOM 785 C CA . GLY A 1 97 ? -3.812 -17.188 -8.516 1 98.88 97 GLY A CA 1
ATOM 786 C C . GLY A 1 97 ? -3.469 -16.516 -7.195 1 98.88 97 GLY A C 1
ATOM 787 O O . GLY A 1 97 ? -3.645 -15.305 -7.039 1 98.88 97 GLY A O 1
ATOM 788 N N . ILE A 1 98 ? -3.057 -17.297 -6.211 1 98.94 98 ILE A N 1
ATOM 789 C CA . ILE A 1 98 ? -2.52 -16.797 -4.953 1 98.94 98 ILE A CA 1
ATOM 790 C C . ILE A 1 98 ? -1.1 -17.312 -4.75 1 98.94 98 ILE A C 1
ATOM 792 O O . ILE A 1 98 ? -0.879 -18.531 -4.711 1 98.94 98 ILE A O 1
ATOM 796 N N . VAL A 1 99 ? -0.144 -16.359 -4.664 1 98.88 99 VAL A N 1
ATOM 797 C CA . VAL A 1 99 ? 1.26 -16.734 -4.531 1 98.88 99 VAL A CA 1
ATOM 798 C C . VAL A 1 99 ? 1.919 -15.906 -3.438 1 98.88 99 VAL A C 1
ATOM 800 O O . VAL A 1 99 ? 1.337 -14.93 -2.959 1 98.88 99 VAL A O 1
ATOM 803 N N . GLY A 1 100 ? 3.102 -16.359 -3.051 1 98.56 100 GLY A N 1
ATOM 804 C CA . GLY A 1 100 ? 3.834 -15.602 -2.051 1 98.56 100 GLY A CA 1
ATOM 805 C C . GLY A 1 100 ? 5.004 -16.375 -1.457 1 98.56 100 GLY A C 1
ATOM 806 O O . GLY A 1 100 ? 5.512 -17.312 -2.07 1 98.56 100 GLY A O 1
ATOM 807 N N . SER A 1 101 ? 5.367 -15.984 -0.263 1 97.19 101 SER A N 1
ATOM 808 C CA . SER A 1 101 ? 6.578 -16.453 0.4 1 97.19 101 SER A CA 1
ATOM 809 C C . SER A 1 101 ? 6.48 -17.938 0.758 1 97.19 101 SER A C 1
ATOM 811 O O . SER A 1 101 ? 5.43 -18.391 1.208 1 97.19 101 SER A O 1
ATOM 813 N N . ARG A 1 102 ? 7.613 -18.672 0.599 1 96.25 102 ARG A N 1
ATOM 814 C CA . ARG A 1 102 ? 7.699 -20.062 1.016 1 96.25 102 ARG A CA 1
ATOM 815 C C . ARG A 1 102 ? 7.809 -20.188 2.533 1 96.25 102 ARG A C 1
ATOM 817 O O . ARG A 1 102 ? 7.543 -21.234 3.102 1 96.25 102 ARG A O 1
ATOM 824 N N . MET A 1 103 ? 8.297 -19.109 3.055 1 94.19 103 MET A N 1
ATOM 825 C CA . MET A 1 103 ? 8.375 -18.984 4.508 1 94.19 103 MET A CA 1
ATOM 826 C C . MET A 1 103 ? 7.5 -17.828 5 1 94.19 103 MET A C 1
ATOM 828 O O . MET A 1 103 ? 8.008 -16.828 5.5 1 94.19 103 MET A O 1
ATOM 832 N N . CYS A 1 104 ? 6.215 -18.047 4.969 1 93.25 104 CYS A N 1
ATOM 833 C CA . CYS A 1 104 ? 5.289 -16.953 5.215 1 93.25 104 CYS A CA 1
ATOM 834 C C . CYS A 1 104 ? 5.109 -16.703 6.707 1 93.25 104 CYS A C 1
ATOM 836 O O . CYS A 1 104 ? 5.289 -17.625 7.516 1 93.25 104 CYS A O 1
ATOM 838 N N . THR A 1 105 ? 4.832 -15.516 7.074 1 92.56 105 THR A N 1
ATOM 839 C CA . THR A 1 105 ? 4.504 -15.133 8.445 1 92.56 105 THR A CA 1
ATOM 840 C C . THR A 1 105 ? 3.053 -15.484 8.773 1 92.56 105 THR A C 1
ATOM 842 O O . THR A 1 105 ? 2.309 -15.945 7.898 1 92.56 105 THR A O 1
ATOM 845 N N . GLN A 1 106 ? 2.748 -15.328 10.023 1 90.5 106 GLN A N 1
ATOM 846 C CA . GLN A 1 106 ? 1.356 -15.516 10.422 1 90.5 106 GLN A CA 1
ATOM 847 C C . GLN A 1 106 ? 0.439 -14.547 9.68 1 90.5 106 GLN A C 1
ATOM 849 O O . GLN A 1 106 ? -0.684 -14.898 9.32 1 90.5 106 GLN A O 1
ATOM 854 N N . TYR A 1 107 ? 0.931 -13.344 9.5 1 89.88 107 TYR A N 1
ATOM 855 C CA . TYR A 1 107 ? 0.174 -12.344 8.758 1 89.88 107 TYR A CA 1
ATOM 856 C C . TYR A 1 107 ? -0.141 -12.836 7.348 1 89.88 107 TYR A C 1
ATOM 858 O O . TYR A 1 107 ? -1.299 -12.828 6.926 1 89.88 107 TYR A O 1
ATOM 866 N N . GLY A 1 108 ? 0.868 -13.336 6.66 1 95.25 108 GLY A N 1
ATOM 867 C CA . GLY A 1 108 ? 0.686 -13.859 5.316 1 95.25 108 GLY A CA 1
ATOM 868 C C . GLY A 1 108 ? -0.273 -15.039 5.266 1 95.25 108 GLY A C 1
ATOM 869 O O . GLY A 1 108 ? -1.123 -15.109 4.375 1 95.25 108 GLY A O 1
ATOM 870 N N . ALA A 1 109 ? -0.134 -15.914 6.195 1 95.19 109 ALA A N 1
ATOM 871 C CA . ALA A 1 109 ? -0.99 -17.094 6.25 1 95.19 109 ALA A CA 1
ATOM 872 C C . ALA A 1 109 ? -2.447 -16.703 6.48 1 95.19 109 ALA A C 1
ATOM 874 O O . ALA A 1 109 ? -3.348 -17.219 5.812 1 95.19 109 ALA A O 1
ATOM 875 N N . GLN A 1 110 ? -2.666 -15.789 7.359 1 89.69 110 GLN A N 1
ATOM 876 C CA . GLN A 1 110 ? -4.016 -15.359 7.703 1 89.69 110 GLN A CA 1
ATOM 877 C C . GLN A 1 110 ? -4.699 -14.688 6.516 1 89.69 110 GLN A C 1
ATOM 879 O O . GLN A 1 110 ? -5.867 -14.961 6.227 1 89.69 110 GLN A O 1
ATOM 884 N N . ILE A 1 111 ? -3.996 -13.875 5.875 1 93.5 111 ILE A N 1
ATOM 885 C CA . ILE A 1 111 ? -4.559 -13.164 4.73 1 93.5 111 ILE A CA 1
ATOM 886 C C . ILE A 1 111 ? -4.871 -14.156 3.611 1 93.5 111 ILE A C 1
ATOM 888 O O . ILE A 1 111 ? -5.906 -14.055 2.949 1 93.5 111 ILE A O 1
ATOM 892 N N . THR A 1 112 ? -3.963 -15.086 3.432 1 97.31 112 THR A N 1
ATOM 893 C CA . THR A 1 112 ? -4.172 -16.094 2.404 1 97.31 112 THR A CA 1
ATOM 894 C C . THR A 1 112 ? -5.445 -16.891 2.68 1 97.31 112 THR A C 1
ATOM 896 O O . THR A 1 112 ? -6.246 -17.125 1.771 1 97.31 112 THR A O 1
ATOM 899 N N . LYS A 1 113 ? -5.602 -17.266 3.891 1 93.62 113 LYS A N 1
ATOM 900 C CA . LYS A 1 113 ? -6.805 -18 4.262 1 93.62 113 LYS A CA 1
ATOM 901 C C . LYS A 1 113 ? -8.062 -17.172 3.996 1 93.62 113 LYS A C 1
ATOM 903 O O . LYS A 1 113 ? -9.023 -17.656 3.4 1 93.62 113 LYS A O 1
ATOM 908 N N . LEU A 1 114 ? -7.992 -15.961 4.387 1 89.12 114 LEU A N 1
ATOM 909 C CA . LEU A 1 114 ? -9.117 -15.047 4.227 1 89.12 114 LEU A CA 1
ATOM 910 C C . LEU A 1 114 ? -9.492 -14.891 2.756 1 89.12 114 LEU A C 1
ATOM 912 O O . LEU A 1 114 ? -10.656 -15.039 2.387 1 89.12 114 LEU A O 1
ATOM 916 N N . LEU A 1 115 ? -8.547 -14.617 1.942 1 95.31 115 LEU A N 1
ATOM 917 C CA . LEU A 1 115 ? -8.766 -14.398 0.516 1 95.31 115 LEU A CA 1
ATOM 918 C C . LEU A 1 115 ? -9.258 -15.672 -0.162 1 95.31 115 LEU A C 1
ATOM 920 O O . LEU A 1 115 ? -10.188 -15.633 -0.968 1 95.31 115 LEU A O 1
ATOM 924 N N . THR A 1 116 ? -8.617 -16.797 0.19 1 97.06 116 THR A N 1
ATOM 925 C CA . THR A 1 116 ? -8.977 -18.062 -0.417 1 97.06 116 THR A CA 1
ATOM 926 C C . THR A 1 116 ? -10.43 -18.422 -0.104 1 97.06 116 THR A C 1
ATOM 928 O O . THR A 1 116 ? -11.195 -18.766 -1.005 1 97.06 116 THR A O 1
ATOM 931 N N . LYS A 1 117 ? -10.781 -18.266 1.123 1 91.69 117 LYS A N 1
ATOM 932 C CA . LYS A 1 117 ? -12.141 -18.578 1.534 1 91.69 117 LYS A CA 1
ATOM 933 C C . LYS A 1 117 ? -13.156 -17.719 0.788 1 91.69 117 LYS A C 1
ATOM 935 O O . LYS A 1 117 ? -14.18 -18.234 0.321 1 91.69 117 LYS A O 1
ATOM 940 N N . GLU A 1 118 ? -12.844 -16.484 0.708 1 90.81 118 GLU A N 1
ATOM 941 C CA . GLU A 1 118 ? -13.758 -15.586 0.019 1 90.81 118 GLU A CA 1
ATOM 942 C C . GLU A 1 118 ? -13.891 -15.953 -1.454 1 90.81 118 GLU A C 1
ATOM 944 O O . GLU A 1 118 ? -15.008 -16.016 -1.98 1 90.81 118 GLU A O 1
ATOM 949 N N . LEU A 1 119 ? -12.836 -16.234 -2.078 1 96.06 119 LEU A N 1
ATOM 950 C CA . LEU A 1 119 ? -12.852 -16.562 -3.5 1 96.06 119 LEU A CA 1
ATOM 951 C C . LEU A 1 119 ? -13.633 -17.844 -3.752 1 96.06 119 LEU A C 1
ATOM 953 O O . LEU A 1 119 ? -14.414 -17.922 -4.703 1 96.06 119 LEU A O 1
ATOM 957 N N . ILE A 1 120 ? -13.461 -18.797 -2.865 1 95.56 120 ILE A N 1
ATOM 958 C CA . ILE A 1 120 ? -14.141 -20.078 -3.004 1 95.56 120 ILE A CA 1
ATOM 959 C C . ILE A 1 120 ? -15.648 -19.875 -2.854 1 95.56 120 ILE A C 1
ATOM 961 O O . ILE A 1 120 ? -16.438 -20.547 -3.52 1 95.56 120 ILE A O 1
ATOM 965 N N . SER A 1 121 ? -16 -18.938 -2.012 1 90.44 121 SER A N 1
ATOM 966 C CA . SER A 1 121 ? -17.422 -18.688 -1.803 1 90.44 121 SER A CA 1
ATOM 967 C C . SER A 1 121 ? -18.078 -18.141 -3.068 1 90.44 121 SER A C 1
ATOM 969 O O . SER A 1 121 ? -19.297 -18.219 -3.221 1 90.44 121 SER A O 1
ATOM 971 N N . TYR A 1 122 ? -17.359 -17.688 -3.965 1 92.62 122 TYR A N 1
ATOM 972 C CA . TYR A 1 122 ? -17.859 -17.203 -5.246 1 92.62 122 TYR A CA 1
ATOM 973 C C . TYR A 1 122 ? -17.594 -18.219 -6.352 1 92.62 122 TYR A C 1
ATOM 975 O O . TYR A 1 122 ? -17.641 -17.891 -7.535 1 92.62 122 TYR A O 1
ATOM 983 N N . ASN A 1 123 ? -17.203 -19.422 -5.953 1 94.94 123 ASN A N 1
ATOM 984 C CA . ASN A 1 123 ? -16.938 -20.547 -6.863 1 94.94 123 ASN A CA 1
ATOM 985 C C . ASN A 1 123 ? -15.75 -20.25 -7.773 1 94.94 123 ASN A C 1
ATOM 987 O O . ASN A 1 123 ? -15.766 -20.625 -8.953 1 94.94 123 ASN A O 1
ATOM 991 N N . ILE A 1 124 ? -14.859 -19.547 -7.273 1 97.88 124 ILE A N 1
ATOM 992 C CA . ILE A 1 124 ? -13.633 -19.281 -8.008 1 97.88 124 ILE A CA 1
ATOM 993 C C . ILE A 1 124 ? -12.586 -20.344 -7.68 1 97.88 124 ILE A C 1
ATOM 995 O O . ILE A 1 124 ? -12.406 -20.703 -6.512 1 97.88 124 ILE A O 1
ATOM 999 N N . THR A 1 125 ? -11.953 -20.891 -8.672 1 98.69 125 THR A N 1
ATOM 1000 C CA . THR A 1 125 ? -10.914 -21.906 -8.516 1 98.69 125 THR A CA 1
ATOM 1001 C C . THR A 1 125 ? -9.578 -21.266 -8.156 1 98.69 125 THR A C 1
ATOM 1003 O O . THR A 1 125 ? -9.188 -20.25 -8.758 1 98.69 125 THR A O 1
ATOM 1006 N N . ILE A 1 126 ? -8.891 -21.828 -7.141 1 98.88 126 ILE A N 1
ATOM 1007 C CA . ILE A 1 126 ? -7.598 -21.312 -6.707 1 98.88 126 ILE A CA 1
ATOM 1008 C C . ILE A 1 126 ? -6.477 -22.016 -7.469 1 98.88 126 ILE A C 1
ATOM 1010 O O . ILE A 1 126 ? -6.523 -23.234 -7.664 1 98.88 126 ILE A O 1
ATOM 1014 N N . ILE A 1 127 ? -5.473 -21.266 -7.934 1 98.94 127 ILE A N 1
ATOM 1015 C CA . ILE A 1 127 ? -4.305 -21.859 -8.57 1 98.94 127 ILE A CA 1
ATOM 1016 C C . ILE A 1 127 ? -3.031 -21.359 -7.895 1 98.94 127 ILE A C 1
ATOM 1018 O O . ILE A 1 127 ? -2.934 -20.188 -7.535 1 98.94 127 ILE A O 1
ATOM 1022 N N . SER A 1 128 ? -2.08 -22.203 -7.617 1 98.88 128 SER A N 1
ATOM 1023 C CA . SER A 1 128 ? -0.775 -21.859 -7.059 1 98.88 128 SER A CA 1
ATOM 1024 C C . SER A 1 128 ? 0.266 -22.922 -7.414 1 98.88 128 SER A C 1
ATOM 1026 O O . SER A 1 128 ? -0.019 -23.844 -8.172 1 98.88 128 SER A O 1
ATOM 1028 N N . GLY A 1 129 ? 1.499 -22.734 -6.969 1 98.56 129 GLY A N 1
ATOM 1029 C CA . GLY A 1 129 ? 2.617 -23.531 -7.441 1 98.56 129 GLY A CA 1
ATOM 1030 C C . GLY A 1 129 ? 2.873 -24.766 -6.59 1 98.56 129 GLY A C 1
ATOM 1031 O O . GLY A 1 129 ? 3.709 -25.609 -6.934 1 98.56 129 GLY A O 1
ATOM 1032 N N . GLY A 1 130 ? 2.242 -24.844 -5.457 1 98.25 130 GLY A N 1
ATOM 1033 C CA . GLY A 1 130 ? 2.408 -26.016 -4.602 1 98.25 130 GLY A CA 1
ATOM 1034 C C . GLY A 1 130 ? 3.625 -25.922 -3.701 1 98.25 130 GLY A C 1
ATOM 1035 O O . GLY A 1 130 ? 4.004 -26.906 -3.062 1 98.25 130 GLY A O 1
ATOM 1036 N N . ALA A 1 131 ? 4.266 -24.797 -3.652 1 97.38 131 ALA A N 1
ATOM 1037 C CA . ALA A 1 131 ? 5.414 -24.609 -2.771 1 97.38 131 ALA A CA 1
ATOM 1038 C C . ALA A 1 131 ? 4.984 -24.547 -1.309 1 97.38 131 ALA A C 1
ATOM 1040 O O . ALA A 1 131 ? 3.789 -24.609 -1.005 1 97.38 131 ALA A O 1
ATOM 1041 N N . LYS A 1 132 ? 5.957 -24.531 -0.441 1 97.56 132 LYS A N 1
ATOM 1042 C CA . LYS A 1 132 ? 5.68 -24.266 0.965 1 97.56 132 LYS A CA 1
ATOM 1043 C C . LYS A 1 132 ? 5.102 -22.859 1.146 1 97.56 132 LYS A C 1
ATOM 1045 O O . LYS A 1 132 ? 5.078 -22.062 0.204 1 97.56 132 LYS A O 1
ATOM 1050 N N . GLY A 1 133 ? 4.613 -22.594 2.348 1 98.12 133 GLY A N 1
ATOM 1051 C CA . GLY A 1 133 ? 4.176 -21.25 2.676 1 98.12 133 GLY A CA 1
ATOM 1052 C C . GLY A 1 133 ? 2.834 -20.891 2.062 1 98.12 133 GLY A C 1
ATOM 1053 O O . GLY A 1 133 ? 1.856 -21.625 2.227 1 98.12 133 GLY A O 1
ATOM 1054 N N . ILE A 1 134 ? 2.783 -19.828 1.363 1 98.75 134 ILE A N 1
ATOM 1055 C CA . ILE A 1 134 ? 1.538 -19.234 0.878 1 98.75 134 ILE A CA 1
ATOM 1056 C C . ILE A 1 134 ? 0.827 -20.234 -0.043 1 98.75 134 ILE A C 1
ATOM 1058 O O . ILE A 1 134 ? -0.388 -20.422 0.058 1 98.75 134 ILE A O 1
ATOM 1062 N N . ASP A 1 135 ? 1.596 -20.875 -0.931 1 98.75 135 ASP A N 1
ATOM 1063 C CA . ASP A 1 135 ? 0.983 -21.828 -1.851 1 98.75 135 ASP A CA 1
ATOM 1064 C C . ASP A 1 135 ? 0.246 -22.938 -1.09 1 98.75 135 ASP A C 1
ATOM 1066 O O . ASP A 1 135 ? -0.915 -23.234 -1.382 1 98.75 135 ASP A O 1
ATOM 1070 N N . SER A 1 136 ? 0.916 -23.484 -0.181 1 98.75 136 SER A N 1
ATOM 1071 C CA . SER A 1 136 ? 0.34 -24.594 0.594 1 98.75 136 SER A CA 1
ATOM 1072 C C . SER A 1 136 ? -0.89 -24.125 1.37 1 98.75 136 SER A C 1
ATOM 1074 O O . SER A 1 136 ? -1.897 -24.828 1.422 1 98.75 136 SER A O 1
ATOM 1076 N N . VAL A 1 137 ? -0.8 -22.953 1.985 1 98.25 137 VAL A N 1
ATOM 1077 C CA . VAL A 1 137 ? -1.919 -22.406 2.752 1 98.25 137 VAL A CA 1
ATOM 1078 C C . VAL A 1 137 ? -3.127 -22.219 1.838 1 98.25 137 VAL A C 1
ATOM 1080 O O . VAL A 1 137 ? -4.254 -22.562 2.207 1 98.25 137 VAL A O 1
ATOM 1083 N N . ALA A 1 138 ? -2.936 -21.734 0.659 1 98.81 138 ALA A N 1
ATOM 1084 C CA . ALA A 1 138 ? -4.02 -21.516 -0.295 1 98.81 138 ALA A CA 1
ATOM 1085 C C . ALA A 1 138 ? -4.695 -22.828 -0.682 1 98.81 138 ALA A C 1
ATOM 1087 O O . ALA A 1 138 ? -5.922 -22.938 -0.625 1 98.81 138 ALA A O 1
ATOM 1088 N N . HIS A 1 139 ? -3.881 -23.828 -1.024 1 98.88 139 HIS A N 1
ATOM 1089 C CA . HIS A 1 139 ? -4.426 -25.109 -1.44 1 98.88 139 HIS A CA 1
ATOM 1090 C C . HIS A 1 139 ? -5.16 -25.797 -0.292 1 98.88 139 HIS A C 1
ATOM 1092 O O . HIS A 1 139 ? -6.273 -26.297 -0.471 1 98.88 139 HIS A O 1
ATOM 1098 N N . LYS A 1 140 ? -4.527 -25.812 0.883 1 98.38 140 LYS A N 1
ATOM 1099 C CA . LYS A 1 140 ? -5.141 -26.438 2.047 1 98.38 140 LYS A CA 1
ATOM 1100 C C . LYS A 1 140 ? -6.48 -25.797 2.385 1 98.38 140 LYS A C 1
ATOM 1102 O O . LYS A 1 140 ? -7.469 -26.484 2.635 1 98.38 140 LYS A O 1
ATOM 1107 N N . THR A 1 141 ? -6.453 -24.5 2.395 1 97 141 THR A N 1
ATOM 1108 C CA . THR A 1 141 ? -7.672 -23.766 2.701 1 97 141 THR A CA 1
ATOM 1109 C C . THR A 1 141 ? -8.758 -24.062 1.675 1 97 141 THR A C 1
ATOM 1111 O O . THR A 1 141 ? -9.922 -24.266 2.035 1 97 141 THR A O 1
ATOM 1114 N N . ALA A 1 142 ? -8.414 -24.109 0.399 1 97.88 142 ALA A N 1
ATOM 1115 C CA . ALA A 1 142 ? -9.375 -24.406 -0.654 1 97.88 142 ALA A CA 1
ATOM 1116 C C . ALA A 1 142 ? -10 -25.781 -0.443 1 97.88 142 ALA A C 1
ATOM 1118 O O . ALA A 1 142 ? -11.219 -25.938 -0.521 1 97.88 142 ALA A O 1
ATOM 1119 N N . LEU A 1 143 ? -9.188 -26.734 -0.126 1 97.56 143 LEU A N 1
ATOM 1120 C CA . LEU A 1 143 ? -9.648 -28.109 0.069 1 97.56 143 LEU A CA 1
ATOM 1121 C C . LEU A 1 143 ? -10.547 -28.203 1.3 1 97.56 143 LEU A C 1
ATOM 1123 O O . LEU A 1 143 ? -11.602 -28.844 1.256 1 97.56 143 LEU A O 1
ATOM 1127 N N . GLU A 1 144 ? -10.102 -27.547 2.342 1 94.25 144 GLU A N 1
ATOM 1128 C CA . GLU A 1 144 ? -10.828 -27.594 3.607 1 94.25 144 GLU A CA 1
ATOM 1129 C C . GLU A 1 144 ? -12.203 -26.953 3.475 1 94.25 144 GLU A C 1
ATOM 1131 O O . GLU A 1 144 ? -13.156 -27.359 4.152 1 94.25 144 GLU A O 1
ATOM 1136 N N . ASP A 1 145 ? -12.312 -26.047 2.604 1 90.75 145 ASP A N 1
ATOM 1137 C CA . ASP A 1 145 ? -13.57 -25.312 2.469 1 90.75 145 ASP A CA 1
ATOM 1138 C C . ASP A 1 145 ? -14.352 -25.781 1.249 1 90.75 145 ASP A C 1
ATOM 1140 O O . ASP A 1 145 ? -15.25 -25.078 0.77 1 90.75 145 ASP A O 1
ATOM 1144 N N . GLY A 1 146 ? -13.984 -26.859 0.682 1 93.56 146 GLY A N 1
ATOM 1145 C CA . GLY A 1 146 ? -14.727 -27.5 -0.394 1 93.56 146 GLY A CA 1
ATOM 1146 C C . GLY A 1 146 ? -14.57 -26.797 -1.728 1 93.56 146 GLY A C 1
ATOM 1147 O O . GLY A 1 146 ? -15.438 -26.891 -2.594 1 93.56 146 GLY A O 1
ATOM 1148 N N . GLY A 1 147 ? -13.555 -26 -1.864 1 97.12 147 GLY A N 1
ATOM 1149 C CA . GLY A 1 147 ? -13.312 -25.297 -3.107 1 97.12 147 GLY A CA 1
ATOM 1150 C C . GLY A 1 147 ? -12.438 -26.062 -4.078 1 97.12 147 GLY A C 1
ATOM 1151 O O . GLY A 1 147 ? -11.93 -27.141 -3.746 1 97.12 147 GLY A O 1
ATOM 1152 N N . ASN A 1 148 ? -12.336 -25.578 -5.262 1 98.19 148 ASN A N 1
ATOM 1153 C CA . ASN A 1 148 ? -11.477 -26.141 -6.297 1 98.19 148 ASN A CA 1
ATOM 1154 C C . ASN A 1 148 ? -10.086 -25.5 -6.289 1 98.19 148 ASN A C 1
ATOM 1156 O O . ASN A 1 148 ? -9.953 -24.297 -6.043 1 98.19 148 ASN A O 1
ATOM 1160 N N . THR A 1 149 ? -9.094 -26.312 -6.504 1 98.81 149 THR A N 1
ATOM 1161 C CA . THR A 1 149 ? -7.734 -25.766 -6.539 1 98.81 149 THR A CA 1
ATOM 1162 C C . THR A 1 149 ? -6.891 -26.5 -7.578 1 98.81 149 THR A C 1
ATOM 1164 O O . THR A 1 149 ? -7.121 -27.688 -7.855 1 98.81 149 THR A O 1
ATOM 1167 N N . ILE A 1 150 ? -5.934 -25.828 -8.164 1 98.94 150 ILE A N 1
ATOM 1168 C CA . ILE A 1 150 ? -5.023 -26.344 -9.18 1 98.94 150 ILE A CA 1
ATOM 1169 C C . ILE A 1 150 ? -3.576 -26.125 -8.742 1 98.94 150 ILE A C 1
ATOM 1171 O O . ILE A 1 150 ? -3.18 -25 -8.43 1 98.94 150 ILE A O 1
ATOM 1175 N N . VAL A 1 151 ? -2.822 -27.156 -8.711 1 98.94 151 VAL A N 1
ATOM 1176 C CA . VAL A 1 151 ? -1.388 -27.062 -8.461 1 98.94 151 VAL A CA 1
ATOM 1177 C C . VAL A 1 151 ? -0.624 -27.125 -9.781 1 98.94 151 VAL A C 1
ATOM 1179 O O . VAL A 1 151 ? -0.851 -28.031 -10.594 1 98.94 151 VAL A O 1
ATOM 1182 N N . VAL A 1 152 ? 0.241 -26.203 -10.023 1 98.88 152 VAL A N 1
ATOM 1183 C CA . VAL A 1 152 ? 1.144 -26.25 -11.172 1 98.88 152 VAL A CA 1
ATOM 1184 C C . VAL A 1 152 ? 2.559 -26.578 -10.711 1 98.88 152 VAL A C 1
ATOM 1186 O O . VAL A 1 152 ? 3.172 -25.812 -9.961 1 98.88 152 VAL A O 1
ATOM 1189 N N . LEU A 1 153 ? 3.098 -27.641 -11.211 1 98.75 153 LEU A N 1
ATOM 1190 C CA . LEU A 1 153 ? 4.379 -28.125 -10.711 1 98.75 153 LEU A CA 1
ATOM 1191 C C . LEU A 1 153 ? 5.527 -27.625 -11.586 1 98.75 153 LEU A C 1
ATOM 1193 O O . LEU A 1 153 ? 5.348 -27.406 -12.781 1 98.75 153 LEU A O 1
ATOM 1197 N N . GLY A 1 154 ? 6.707 -27.484 -10.922 1 97.5 154 GLY A N 1
ATOM 1198 C CA . GLY A 1 154 ? 7.941 -27.188 -11.625 1 97.5 154 GLY A CA 1
ATOM 1199 C C . GLY A 1 154 ? 8.805 -28.406 -11.867 1 97.5 154 GLY A C 1
ATOM 1200 O O . GLY A 1 154 ? 10.023 -28.312 -11.977 1 97.5 154 GLY A O 1
ATOM 1201 N N . CYS A 1 155 ? 8.234 -29.516 -11.852 1 98.25 155 CYS A N 1
ATOM 1202 C CA . CYS A 1 155 ? 8.875 -30.797 -12.078 1 98.25 155 CYS A CA 1
ATOM 1203 C C . CYS A 1 155 ? 7.891 -31.797 -12.672 1 98.25 155 CYS A C 1
ATOM 1205 O O . CYS A 1 155 ? 6.77 -31.438 -13.031 1 98.25 155 CYS A O 1
ATOM 1207 N N . GLY A 1 156 ? 8.367 -32.969 -12.945 1 98.44 156 GLY A N 1
ATOM 1208 C CA . GLY A 1 156 ? 7.457 -34 -13.43 1 98.44 156 GLY A CA 1
ATOM 1209 C C . GLY A 1 156 ? 6.266 -34.219 -12.523 1 98.44 156 GLY A C 1
ATOM 1210 O O . GLY A 1 156 ? 6.387 -34.156 -11.297 1 98.44 156 GLY A O 1
ATOM 1211 N N . ILE A 1 157 ? 5.164 -34.5 -13.148 1 98.38 157 ILE A N 1
ATOM 1212 C CA . ILE A 1 157 ? 3.898 -34.594 -12.43 1 98.38 157 ILE A CA 1
ATOM 1213 C C . ILE A 1 157 ? 3.957 -35.75 -11.422 1 98.38 157 ILE A C 1
ATOM 1215 O O . ILE A 1 157 ? 3.174 -35.781 -10.469 1 98.38 157 ILE A O 1
ATOM 1219 N N . ASP A 1 158 ? 4.875 -36.656 -11.602 1 97.31 158 ASP A N 1
ATOM 1220 C CA . ASP A 1 158 ? 5.035 -37.812 -10.742 1 97.31 158 ASP A CA 1
ATOM 1221 C C . ASP A 1 158 ? 6.102 -37.562 -9.672 1 97.31 158 ASP A C 1
ATOM 1223 O O . ASP A 1 158 ? 6.414 -38.469 -8.883 1 97.31 158 ASP A O 1
ATOM 1227 N N . VAL A 1 159 ? 6.664 -36.406 -9.664 1 97.44 159 VAL A N 1
ATOM 1228 C CA . VAL A 1 159 ? 7.676 -36.031 -8.688 1 97.44 159 VAL A CA 1
ATOM 1229 C C . VAL A 1 159 ? 7.055 -35.094 -7.625 1 97.44 159 VAL A C 1
ATOM 1231 O O . VAL A 1 159 ? 6.465 -34.062 -7.953 1 97.44 159 VAL A O 1
ATOM 1234 N N . VAL A 1 160 ? 7.156 -35.531 -6.359 1 97.19 160 VAL A N 1
ATOM 1235 C CA . VAL A 1 160 ? 6.598 -34.719 -5.277 1 97.19 160 VAL A CA 1
ATOM 1236 C C . VAL A 1 160 ? 7.656 -33.75 -4.75 1 97.19 160 VAL A C 1
ATOM 1238 O O . VAL A 1 160 ? 8.648 -34.188 -4.145 1 97.19 160 VAL A O 1
ATOM 1241 N N . TYR A 1 161 ? 7.426 -32.5 -4.973 1 96.75 161 TYR A N 1
ATOM 1242 C CA . TYR A 1 161 ? 8.281 -31.453 -4.457 1 96.75 161 TYR A CA 1
ATOM 1243 C C . TYR A 1 161 ? 7.473 -30.203 -4.133 1 96.75 161 TYR A C 1
ATOM 1245 O O . TYR A 1 161 ? 6.766 -29.672 -4.992 1 96.75 161 TYR A O 1
ATOM 1253 N N . PRO A 1 162 ? 7.617 -29.672 -2.922 1 97.25 162 PRO A N 1
ATOM 1254 C CA . PRO A 1 162 ? 8.438 -30.234 -1.849 1 97.25 162 PRO A CA 1
ATOM 1255 C C . PRO A 1 162 ? 7.863 -31.531 -1.278 1 97.25 162 PRO A C 1
ATOM 1257 O O . PRO A 1 162 ? 6.648 -31.734 -1.336 1 97.25 162 PRO A O 1
ATOM 1260 N N . LYS A 1 163 ? 8.688 -32.281 -0.659 1 96.75 163 LYS A N 1
ATOM 1261 C CA . LYS A 1 163 ? 8.297 -33.594 -0.182 1 96.75 163 LYS A CA 1
ATOM 1262 C C . LYS A 1 163 ? 7.211 -33.5 0.881 1 96.75 163 LYS A C 1
ATOM 1264 O O . LYS A 1 163 ? 6.344 -34.375 0.974 1 96.75 163 LYS A O 1
ATOM 1269 N N . GLN A 1 164 ? 7.219 -32.469 1.64 1 97.31 164 GLN A N 1
ATOM 1270 C CA . GLN A 1 164 ? 6.285 -32.312 2.746 1 97.31 164 GLN A CA 1
ATOM 1271 C C . GLN A 1 164 ? 4.855 -32.125 2.236 1 97.31 164 GLN A C 1
ATOM 1273 O O . GLN A 1 164 ? 3.898 -32.25 3.002 1 97.31 164 GLN A O 1
ATOM 1278 N N . ASN A 1 165 ? 4.699 -31.859 0.946 1 97.81 165 ASN A N 1
ATOM 1279 C CA . ASN A 1 165 ? 3.367 -31.594 0.411 1 97.81 165 ASN A CA 1
ATOM 1280 C C . ASN A 1 165 ? 2.775 -32.844 -0.255 1 97.81 165 ASN A C 1
ATOM 1282 O O . ASN A 1 165 ? 1.799 -32.75 -1 1 97.81 165 ASN A O 1
ATOM 1286 N N . ALA A 1 166 ? 3.289 -34 0.046 1 97.88 166 ALA A N 1
ATOM 1287 C CA . ALA A 1 166 ? 2.816 -35.219 -0.554 1 97.88 166 ALA A CA 1
ATOM 1288 C C . ALA A 1 166 ? 1.34 -35.469 -0.251 1 97.88 166 ALA A C 1
ATOM 1290 O O . ALA A 1 166 ? 0.551 -35.75 -1.155 1 97.88 166 ALA A O 1
ATOM 1291 N N . SER A 1 167 ? 1.003 -35.344 1 1 97.94 167 SER A N 1
ATOM 1292 C CA . SER A 1 167 ? -0.386 -35.562 1.394 1 97.94 167 SER A CA 1
ATOM 1293 C C . SER A 1 167 ? -1.303 -34.5 0.765 1 97.94 167 SER A C 1
ATOM 1295 O O . SER A 1 167 ? -2.412 -34.844 0.333 1 97.94 167 SER A O 1
ATOM 1297 N N . LEU A 1 168 ? -0.819 -33.312 0.733 1 98.31 168 LEU A N 1
ATOM 1298 C CA . LEU A 1 168 ? -1.58 -32.219 0.116 1 98.31 168 LEU A CA 1
ATOM 1299 C C . LEU A 1 168 ? -1.83 -32.5 -1.361 1 98.31 168 LEU A C 1
ATOM 1301 O O . LEU A 1 168 ? -2.959 -32.375 -1.841 1 98.31 168 LEU A O 1
ATOM 1305 N N . PHE A 1 169 ? -0.824 -32.969 -2.082 1 98.44 169 PHE A N 1
ATOM 1306 C CA . PHE A 1 169 ? -0.938 -33.25 -3.51 1 98.44 169 PHE A CA 1
ATOM 1307 C C . PHE A 1 169 ? -1.901 -34.406 -3.766 1 98.44 169 PHE A C 1
ATOM 1309 O O . PHE A 1 169 ? -2.658 -34.375 -4.738 1 98.44 169 PHE A O 1
ATOM 1316 N N . LYS A 1 170 ? -1.88 -35.344 -2.885 1 97.94 170 LYS A N 1
ATOM 1317 C CA . LYS A 1 170 ? -2.816 -36.438 -3.021 1 97.94 170 LYS A CA 1
ATOM 1318 C C . LYS A 1 170 ? -4.262 -35.969 -2.906 1 97.94 170 LYS A C 1
ATOM 1320 O O . LYS A 1 170 ? -5.121 -36.375 -3.686 1 97.94 170 LYS A O 1
ATOM 1325 N N . LYS A 1 171 ? -4.477 -35.125 -1.948 1 98.06 171 LYS A N 1
ATOM 1326 C CA . LYS A 1 171 ? -5.82 -34.594 -1.778 1 98.06 171 LYS A CA 1
ATOM 1327 C C . LYS A 1 171 ? -6.234 -33.75 -2.994 1 98.06 171 LYS A C 1
ATOM 1329 O O . LYS A 1 171 ? -7.383 -33.812 -3.43 1 98.06 171 LYS A O 1
ATOM 1334 N N . VAL A 1 172 ? -5.324 -33 -3.521 1 98.56 172 VAL A N 1
ATOM 1335 C CA . VAL A 1 172 ? -5.609 -32.188 -4.699 1 98.56 172 VAL A CA 1
ATOM 1336 C C . VAL A 1 172 ? -5.938 -33.094 -5.883 1 98.56 172 VAL A C 1
ATOM 1338 O O . VAL A 1 172 ? -6.863 -32.812 -6.648 1 98.56 172 VAL A O 1
ATOM 1341 N N . GLU A 1 173 ? -5.148 -34.125 -6.027 1 97.81 173 GLU A N 1
ATOM 1342 C CA . GLU A 1 173 ? -5.379 -35.094 -7.105 1 97.81 173 GLU A CA 1
ATOM 1343 C C . GLU A 1 173 ? -6.793 -35.656 -7.047 1 97.81 173 GLU A C 1
ATOM 1345 O O . GLU A 1 173 ? -7.426 -35.875 -8.078 1 97.81 173 GLU A O 1
ATOM 1350 N N . ASP A 1 174 ? -7.309 -35.812 -5.898 1 96.88 174 ASP A N 1
ATOM 1351 C CA . ASP A 1 174 ? -8.609 -36.469 -5.691 1 96.88 174 ASP A CA 1
ATOM 1352 C C . ASP A 1 174 ? -9.75 -35.5 -6.047 1 96.88 174 ASP A C 1
ATOM 1354 O O . ASP A 1 174 ? -10.758 -35.906 -6.609 1 96.88 174 ASP A O 1
ATOM 1358 N N . THR A 1 175 ? -9.602 -34.25 -5.73 1 96.19 175 THR A N 1
ATOM 1359 C CA . THR A 1 175 ? -10.75 -33.375 -5.859 1 96.19 175 THR A CA 1
ATOM 1360 C C . THR A 1 175 ? -10.406 -32.156 -6.719 1 96.19 175 THR A C 1
ATOM 1362 O O . THR A 1 175 ? -11.289 -31.406 -7.137 1 96.19 175 THR A O 1
ATOM 1365 N N . GLY A 1 176 ? -9.203 -31.906 -6.941 1 98.38 176 GLY A N 1
ATOM 1366 C CA . GLY A 1 176 ? -8.719 -30.781 -7.73 1 98.38 176 GLY A CA 1
ATOM 1367 C C . GLY A 1 176 ? -7.973 -31.219 -8.977 1 98.38 176 GLY A C 1
ATOM 1368 O O . GLY A 1 176 ? -8.406 -32.125 -9.688 1 98.38 176 GLY A O 1
ATOM 1369 N N . LEU A 1 177 ? -6.906 -30.469 -9.227 1 98.88 177 LEU A N 1
ATOM 1370 C CA . LEU A 1 177 ? -6.137 -30.703 -10.445 1 98.88 177 LEU A CA 1
ATOM 1371 C C . LEU A 1 177 ? -4.66 -30.391 -10.219 1 98.88 177 LEU A C 1
ATOM 1373 O O . LEU A 1 177 ? -4.324 -29.375 -9.602 1 98.88 177 LEU A O 1
ATOM 1377 N N . ILE A 1 178 ? -3.828 -31.266 -10.609 1 98.88 178 ILE A N 1
ATOM 1378 C CA . ILE A 1 178 ? -2.389 -31.047 -10.68 1 98.88 178 ILE A CA 1
ATOM 1379 C C . ILE A 1 178 ? -1.928 -31.062 -12.133 1 98.88 178 ILE A C 1
ATOM 1381 O O . ILE A 1 178 ? -2.307 -31.938 -12.898 1 98.88 178 ILE A O 1
ATOM 1385 N N . ILE A 1 179 ? -1.106 -30.062 -12.508 1 98.88 179 ILE A N 1
ATOM 1386 C CA . ILE A 1 179 ? -0.612 -30.047 -13.875 1 98.88 179 ILE A CA 1
ATOM 1387 C C . ILE A 1 179 ? 0.895 -29.797 -13.875 1 98.88 179 ILE A C 1
ATOM 1389 O O . ILE A 1 179 ? 1.444 -29.266 -12.914 1 98.88 179 ILE A O 1
ATOM 1393 N N . SER A 1 180 ? 1.539 -30.188 -14.922 1 98.81 180 SER A N 1
ATOM 1394 C CA . SER A 1 180 ? 2.961 -29.953 -15.148 1 98.81 180 SER A CA 1
ATOM 1395 C C . SER A 1 180 ? 3.279 -29.922 -16.641 1 98.81 180 SER A C 1
ATOM 1397 O O . SER A 1 180 ? 2.721 -30.688 -17.422 1 98.81 180 SER A O 1
ATOM 1399 N N . GLU A 1 181 ? 4.141 -29 -17 1 98.25 181 GLU A N 1
ATOM 1400 C CA . GLU A 1 181 ? 4.605 -28.922 -18.375 1 98.25 181 GLU A CA 1
ATOM 1401 C C . GLU A 1 181 ? 5.762 -29.891 -18.625 1 98.25 181 GLU A C 1
ATOM 1403 O O . GLU A 1 181 ? 6.152 -30.125 -19.766 1 98.25 181 GLU A O 1
ATOM 1408 N N . PHE A 1 182 ? 6.25 -30.578 -17.594 1 97.44 182 PHE A N 1
ATOM 1409 C CA . PHE A 1 182 ? 7.473 -31.359 -17.672 1 97.44 182 PHE A CA 1
ATOM 1410 C C . PHE A 1 182 ? 7.156 -32.844 -17.828 1 97.44 182 PHE A C 1
ATOM 1412 O O . PHE A 1 182 ? 6.18 -33.344 -17.266 1 97.44 182 PHE A O 1
ATOM 1419 N N . LEU A 1 183 ? 8.023 -33.5 -18.531 1 96.56 183 LEU A N 1
ATOM 1420 C CA . LEU A 1 183 ? 7.895 -34.969 -18.688 1 96.56 183 LEU A CA 1
ATOM 1421 C C . LEU A 1 183 ? 7.961 -35.656 -17.328 1 96.56 183 LEU A C 1
ATOM 1423 O O . LEU A 1 183 ? 8.672 -35.219 -16.422 1 96.56 183 LEU A O 1
ATOM 1427 N N . PRO A 1 184 ? 7.172 -36.75 -17.188 1 97.94 184 PRO A N 1
ATOM 1428 C CA . PRO A 1 184 ? 7.297 -37.531 -15.945 1 97.94 184 PRO A CA 1
ATOM 1429 C C . PRO A 1 184 ? 8.75 -37.875 -15.602 1 97.94 184 PRO A C 1
ATOM 1431 O O . PRO A 1 184 ? 9.539 -38.188 -16.5 1 97.94 184 PRO A O 1
ATOM 1434 N N . GLY A 1 185 ? 9.055 -37.688 -14.336 1 97.44 185 GLY A N 1
ATOM 1435 C CA . GLY A 1 185 ? 10.391 -38 -13.875 1 97.44 185 GLY A CA 1
ATOM 1436 C C . GLY A 1 185 ? 11.312 -36.812 -13.828 1 97.44 185 GLY A C 1
ATOM 1437 O O . GLY A 1 185 ? 12.391 -36.875 -13.234 1 97.44 185 GLY A O 1
ATOM 1438 N N . THR A 1 186 ? 10.938 -35.719 -14.453 1 96.44 186 THR A N 1
ATOM 1439 C CA . THR A 1 186 ? 11.773 -34.5 -14.484 1 96.44 186 THR A CA 1
ATOM 1440 C C . THR A 1 186 ? 12.016 -33.969 -13.078 1 96.44 186 THR A C 1
ATOM 1442 O O . THR A 1 186 ? 11.07 -33.812 -12.305 1 96.44 186 THR A O 1
ATOM 1445 N N . LYS A 1 187 ? 13.219 -33.719 -12.719 1 96.69 187 LYS A N 1
ATOM 1446 C CA . LYS A 1 187 ? 13.617 -33.219 -11.398 1 96.69 187 LYS A CA 1
ATOM 1447 C C . LYS A 1 187 ? 13.25 -31.75 -11.227 1 96.69 187 LYS A C 1
ATOM 1449 O O . LYS A 1 187 ? 13.148 -31 -12.211 1 96.69 187 LYS A O 1
ATOM 1454 N N . PRO A 1 188 ? 13 -31.359 -9.984 1 96.81 188 PRO A N 1
ATOM 1455 C CA . PRO A 1 188 ? 12.711 -29.953 -9.695 1 96.81 188 PRO A CA 1
ATOM 1456 C C . PRO A 1 188 ? 13.969 -29.078 -9.734 1 96.81 188 PRO A C 1
ATOM 1458 O O . PRO A 1 188 ? 14.523 -28.75 -8.68 1 96.81 188 PRO A O 1
ATOM 1461 N N . LEU A 1 189 ? 14.312 -28.594 -10.867 1 88 189 LEU A N 1
ATOM 1462 C CA . LEU A 1 189 ? 15.492 -27.734 -11.016 1 88 189 LEU A CA 1
ATOM 1463 C C . LEU A 1 189 ? 15.125 -26.266 -10.797 1 88 189 LEU A C 1
ATOM 1465 O O . LEU A 1 189 ? 14.031 -25.844 -11.148 1 88 189 LEU A O 1
ATOM 1469 N N . PRO A 1 190 ? 16.031 -25.469 -10.242 1 85.88 190 PRO A N 1
ATOM 1470 C CA . PRO A 1 190 ? 15.75 -24.094 -9.859 1 85.88 190 PRO A CA 1
ATOM 1471 C C . PRO A 1 190 ? 15.172 -23.266 -11.016 1 85.88 190 PRO A C 1
ATOM 1473 O O . PRO A 1 190 ? 14.266 -22.453 -10.805 1 85.88 190 PRO A O 1
ATOM 1476 N N . TYR A 1 191 ? 15.586 -23.453 -12.203 1 85.38 191 TYR A N 1
ATOM 1477 C CA . TYR A 1 191 ? 15.164 -22.609 -13.32 1 85.38 191 TYR A CA 1
ATOM 1478 C C . TYR A 1 191 ? 13.812 -23.062 -13.859 1 85.38 191 TYR A C 1
ATOM 1480 O O . TYR A 1 191 ? 13.203 -22.375 -14.688 1 85.38 191 TYR A O 1
ATOM 1488 N N . HIS A 1 192 ? 13.234 -24.25 -13.383 1 92.75 192 HIS A N 1
ATOM 1489 C CA . HIS A 1 192 ? 11.906 -24.734 -13.773 1 92.75 192 HIS A CA 1
ATOM 1490 C C . HIS A 1 192 ? 10.812 -23.859 -13.156 1 92.75 192 HIS A C 1
ATOM 1492 O O . HIS A 1 192 ? 9.742 -23.703 -13.742 1 92.75 192 HIS A O 1
ATOM 1498 N N . PHE A 1 193 ? 11.141 -23.281 -12.023 1 93.94 193 PHE A N 1
ATOM 1499 C CA . PHE A 1 193 ? 10.086 -22.656 -11.242 1 93.94 193 PHE A CA 1
ATOM 1500 C C . PHE A 1 193 ? 9.68 -21.312 -11.867 1 93.94 193 PHE A C 1
ATOM 1502 O O . PHE A 1 193 ? 8.492 -21.062 -12.062 1 93.94 193 PHE A O 1
ATOM 1509 N N . PRO A 1 194 ? 10.617 -20.531 -12.289 1 88.56 194 PRO A N 1
ATOM 1510 C CA . PRO A 1 194 ? 10.203 -19.328 -13.023 1 88.56 194 PRO A CA 1
ATOM 1511 C C . PRO A 1 194 ? 9.445 -19.672 -14.312 1 88.56 194 PRO A C 1
ATOM 1513 O O . PRO A 1 194 ? 8.461 -19 -14.641 1 88.56 194 PRO A O 1
ATOM 1516 N N . MET A 1 195 ? 9.828 -20.688 -14.992 1 91.31 195 MET A N 1
ATOM 1517 C CA . MET A 1 195 ? 9.133 -21.109 -16.203 1 91.31 195 MET A CA 1
ATOM 1518 C C . MET A 1 195 ? 7.691 -21.516 -15.883 1 91.31 195 MET A C 1
ATOM 1520 O O . MET A 1 195 ? 6.77 -21.156 -16.625 1 91.31 195 MET A O 1
ATOM 1524 N N . ARG A 1 196 ? 7.613 -22.156 -14.82 1 96.75 196 ARG A N 1
ATOM 1525 C CA . ARG A 1 196 ? 6.312 -22.641 -14.375 1 96.75 196 ARG A CA 1
ATOM 1526 C C . ARG A 1 196 ? 5.395 -21.5 -13.984 1 96.75 196 ARG A C 1
ATOM 1528 O O . ARG A 1 196 ? 4.188 -21.547 -14.227 1 96.75 196 ARG A O 1
ATOM 1535 N N . ASN A 1 197 ? 5.918 -20.422 -13.445 1 97.12 197 ASN A N 1
ATOM 1536 C CA . ASN A 1 197 ? 5.125 -19.312 -12.922 1 97.12 197 ASN A CA 1
ATOM 1537 C C . ASN A 1 197 ? 4.316 -18.641 -14.031 1 97.12 197 ASN A C 1
ATOM 1539 O O . ASN A 1 197 ? 3.232 -18.109 -13.773 1 97.12 197 ASN A O 1
ATOM 1543 N N . ARG A 1 198 ? 4.773 -18.719 -15.273 1 96.56 198 ARG A N 1
ATOM 1544 C CA . ARG A 1 198 ? 4.043 -18.078 -16.375 1 96.56 198 ARG A CA 1
ATOM 1545 C C . ARG A 1 198 ? 2.713 -18.781 -16.625 1 96.56 198 ARG A C 1
ATOM 1547 O O . ARG A 1 198 ? 1.777 -18.188 -17.156 1 96.56 198 ARG A O 1
ATOM 1554 N N . ILE A 1 199 ? 2.662 -20.078 -16.234 1 98.56 199 ILE A N 1
ATOM 1555 C CA . ILE A 1 199 ? 1.441 -20.859 -16.406 1 98.56 199 ILE A CA 1
ATOM 1556 C C . ILE A 1 199 ? 0.425 -20.469 -15.336 1 98.56 199 ILE A C 1
ATOM 1558 O O . ILE A 1 199 ? -0.769 -20.344 -15.617 1 98.56 199 ILE A O 1
ATOM 1562 N N . ILE A 1 200 ? 0.909 -20.234 -14.133 1 98.75 200 ILE A N 1
ATOM 1563 C CA . ILE A 1 200 ? 0.036 -19.797 -13.055 1 98.75 200 ILE A CA 1
ATOM 1564 C C . ILE A 1 200 ? -0.634 -18.469 -13.438 1 98.75 200 ILE A C 1
ATOM 1566 O O . ILE A 1 200 ? -1.861 -18.359 -13.398 1 98.75 200 ILE A O 1
ATOM 1570 N N . SER A 1 201 ? 0.171 -17.5 -13.82 1 98.5 201 SER A N 1
ATOM 1571 C CA . SER A 1 201 ? -0.378 -16.203 -14.203 1 98.5 201 SER A CA 1
ATOM 1572 C C . SER A 1 201 ? -1.206 -16.297 -15.477 1 98.5 201 SER A C 1
ATOM 1574 O O . SER A 1 201 ? -2.262 -15.672 -15.594 1 98.5 201 SER A O 1
ATOM 1576 N N . GLY A 1 202 ? -0.83 -17.141 -16.391 1 98.19 202 GLY A N 1
ATOM 1577 C CA . GLY A 1 202 ? -1.524 -17.281 -17.656 1 98.19 202 GLY A CA 1
ATOM 1578 C C . GLY A 1 202 ? -2.934 -17.812 -17.516 1 98.19 202 GLY A C 1
ATOM 1579 O O . GLY A 1 202 ? -3.826 -17.469 -18.281 1 98.19 202 GLY A O 1
ATOM 1580 N N . LEU A 1 203 ? -3.123 -18.609 -16.531 1 98.44 203 LEU A N 1
ATOM 1581 C CA . LEU A 1 203 ? -4.422 -19.234 -16.312 1 98.44 203 LEU A CA 1
ATOM 1582 C C . LEU A 1 203 ? -5.297 -18.391 -15.398 1 98.44 203 LEU A C 1
ATOM 1584 O O . LEU A 1 203 ? -6.496 -18.641 -15.273 1 98.44 203 LEU A O 1
ATOM 1588 N N . SER A 1 204 ? -4.73 -17.406 -14.789 1 98.38 204 SER A N 1
ATOM 1589 C CA . SER A 1 204 ? -5.426 -16.625 -13.766 1 98.38 204 SER A CA 1
ATOM 1590 C C . SER A 1 204 ? -6.008 -15.336 -14.352 1 98.38 204 SER A C 1
ATOM 1592 O O . SER A 1 204 ? -5.367 -14.68 -15.18 1 98.38 204 SER A O 1
ATOM 1594 N N . ARG A 1 205 ? -7.145 -14.992 -13.969 1 97 205 ARG A N 1
ATOM 1595 C CA . ARG A 1 205 ? -7.648 -13.672 -14.336 1 97 205 ARG A CA 1
ATOM 1596 C C . ARG A 1 205 ? -7.09 -12.594 -13.406 1 97 205 ARG A C 1
ATOM 1598 O O . ARG A 1 205 ? -7.043 -11.414 -13.773 1 97 205 ARG A O 1
ATOM 1605 N N . LEU A 1 206 ? -6.734 -12.984 -12.211 1 98.44 206 LEU A N 1
ATOM 1606 C CA . LEU A 1 206 ? -6.09 -12.156 -11.203 1 98.44 206 LEU A CA 1
ATOM 1607 C C . LEU A 1 206 ? -5.012 -12.945 -10.461 1 98.44 206 LEU A C 1
ATOM 1609 O O . LEU A 1 206 ? -5.207 -14.117 -10.141 1 98.44 206 LEU A O 1
ATOM 1613 N N . VAL A 1 207 ? -3.869 -12.289 -10.289 1 98.88 207 VAL A N 1
ATOM 1614 C CA . VAL A 1 207 ? -2.844 -12.875 -9.422 1 98.88 207 VAL A CA 1
ATOM 1615 C C . VAL A 1 207 ? -2.707 -12.039 -8.148 1 98.88 207 VAL A C 1
ATOM 1617 O O . VAL A 1 207 ? -2.467 -10.828 -8.211 1 98.88 207 VAL A O 1
ATOM 1620 N N . ILE A 1 208 ? -2.891 -12.711 -6.988 1 98.88 208 ILE A N 1
ATOM 1621 C CA . ILE A 1 208 ? -2.748 -12.062 -5.691 1 98.88 208 ILE A CA 1
ATOM 1622 C C . ILE A 1 208 ? -1.422 -12.469 -5.055 1 98.88 208 ILE A C 1
ATOM 1624 O O . ILE A 1 208 ? -1.147 -13.664 -4.883 1 98.88 208 ILE A O 1
ATOM 1628 N N . VAL A 1 209 ? -0.616 -11.5 -4.742 1 98.94 209 VAL A N 1
ATOM 1629 C CA . VAL A 1 209 ? 0.598 -11.742 -3.969 1 98.94 209 VAL A CA 1
ATOM 1630 C C . VAL A 1 209 ? 0.342 -11.438 -2.496 1 98.94 209 VAL A C 1
ATOM 1632 O O . VAL A 1 209 ? 0.234 -10.266 -2.107 1 98.94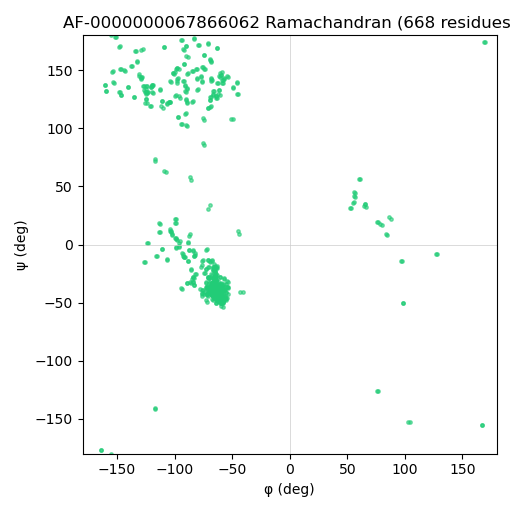 209 VAL A O 1
ATOM 1635 N N . ALA A 1 210 ? 0.314 -12.469 -1.701 1 98.5 210 ALA A N 1
ATOM 1636 C CA . ALA A 1 210 ? -0.113 -12.344 -0.311 1 98.5 210 ALA A CA 1
ATOM 1637 C C . ALA A 1 210 ? 1.037 -11.867 0.573 1 98.5 210 ALA A C 1
ATOM 1639 O O . ALA A 1 210 ? 0.816 -11.188 1.58 1 98.5 210 ALA A O 1
ATOM 1640 N N . GLU A 1 211 ? 2.199 -12.289 0.267 1 97.94 211 GLU A N 1
ATOM 1641 C CA . GLU A 1 211 ? 3.426 -11.977 0.992 1 97.94 211 GLU A CA 1
ATOM 1642 C C . GLU A 1 211 ? 4.656 -12.203 0.118 1 97.94 211 GLU A C 1
ATOM 1644 O O . GLU A 1 211 ? 4.797 -13.258 -0.505 1 97.94 211 GLU A O 1
ATOM 1649 N N . ALA A 1 212 ? 5.531 -11.195 0.13 1 97.31 212 ALA A N 1
ATOM 1650 C CA . ALA A 1 212 ? 6.73 -11.336 -0.687 1 97.31 212 ALA A CA 1
ATOM 1651 C C . ALA A 1 212 ? 7.824 -10.375 -0.229 1 97.31 212 ALA A C 1
ATOM 1653 O O . ALA A 1 212 ? 7.543 -9.211 0.092 1 97.31 212 ALA A O 1
ATOM 1654 N N . SER A 1 213 ? 8.984 -10.883 -0.183 1 92.44 213 SER A N 1
ATOM 1655 C CA . SER A 1 213 ? 10.148 -10.016 -0.054 1 92.44 213 SER A CA 1
ATOM 1656 C C . SER A 1 213 ? 10.586 -9.469 -1.41 1 92.44 213 SER A C 1
ATOM 1658 O O . SER A 1 213 ? 10.07 -9.883 -2.447 1 92.44 213 SER A O 1
ATOM 1660 N N . SER A 1 214 ? 11.57 -8.656 -1.398 1 88.06 214 SER A N 1
ATOM 1661 C CA . SER A 1 214 ? 12.055 -8.047 -2.631 1 88.06 214 SER A CA 1
ATOM 1662 C C . SER A 1 214 ? 12.727 -9.07 -3.531 1 88.06 214 SER A C 1
ATOM 1664 O O . SER A 1 214 ? 12.898 -8.844 -4.73 1 88.06 214 SER A O 1
ATOM 1666 N N . LYS A 1 215 ? 13.039 -10.203 -2.969 1 84.44 215 LYS A N 1
ATOM 1667 C CA . LYS A 1 215 ? 13.727 -11.242 -3.732 1 84.44 215 LYS A CA 1
ATOM 1668 C C . LYS A 1 215 ? 12.836 -12.461 -3.943 1 84.44 215 LYS A C 1
ATOM 1670 O O . LYS A 1 215 ? 13.297 -13.508 -4.398 1 84.44 215 LYS A O 1
ATOM 1675 N N . SER A 1 216 ? 11.633 -12.32 -3.631 1 89.94 216 SER A N 1
ATOM 1676 C CA . SER A 1 216 ? 10.695 -13.438 -3.68 1 89.94 216 SER A CA 1
ATOM 1677 C C . SER A 1 216 ? 10.43 -13.867 -5.117 1 89.94 216 SER A C 1
ATOM 1679 O O . SER A 1 216 ? 10.289 -13.031 -6.008 1 89.94 216 SER A O 1
ATOM 1681 N N . GLY A 1 217 ? 10.281 -15.164 -5.348 1 90.12 217 GLY A N 1
ATOM 1682 C CA . GLY A 1 217 ? 9.891 -15.711 -6.637 1 90.12 217 GLY A CA 1
ATOM 1683 C C . GLY A 1 217 ? 8.484 -15.32 -7.043 1 90.12 217 GLY A C 1
ATOM 1684 O O . GLY A 1 217 ? 8.141 -15.352 -8.227 1 90.12 217 GLY A O 1
ATOM 1685 N N . SER A 1 218 ? 7.68 -14.984 -6.094 1 94.94 218 SER A N 1
ATOM 1686 C CA . SER A 1 218 ? 6.309 -14.578 -6.391 1 94.94 218 SER A CA 1
ATOM 1687 C C . SER A 1 218 ? 6.27 -13.289 -7.199 1 94.94 218 SER A C 1
ATOM 1689 O O . SER A 1 218 ? 5.289 -13.008 -7.891 1 94.94 218 SER A O 1
ATOM 1691 N N . LEU A 1 219 ? 7.328 -12.477 -7.102 1 94.38 219 LEU A N 1
ATOM 1692 C CA . LEU A 1 219 ? 7.395 -11.258 -7.902 1 94.38 219 LEU A CA 1
ATOM 1693 C C . LEU A 1 219 ? 7.488 -11.594 -9.391 1 94.38 219 LEU A C 1
ATOM 1695 O O . LEU A 1 219 ? 6.984 -10.844 -10.227 1 94.38 219 LEU A O 1
ATOM 1699 N N . ILE A 1 220 ? 8.07 -12.695 -9.664 1 93.12 220 ILE A N 1
ATOM 1700 C CA . ILE A 1 220 ? 8.18 -13.156 -11.047 1 93.12 220 ILE A CA 1
ATOM 1701 C C . ILE A 1 220 ? 6.789 -13.477 -11.594 1 93.12 220 ILE A C 1
ATOM 1703 O O . ILE A 1 220 ? 6.457 -13.094 -12.719 1 93.12 220 ILE A O 1
ATOM 1707 N N . THR A 1 221 ? 6.035 -14.133 -10.797 1 97.69 221 THR A N 1
ATOM 1708 C CA . THR A 1 221 ? 4.668 -14.453 -11.203 1 97.69 221 THR A CA 1
ATOM 1709 C C . THR A 1 221 ? 3.871 -13.172 -11.461 1 97.69 221 THR A C 1
ATOM 1711 O O . THR A 1 221 ? 3.145 -13.078 -12.445 1 97.69 221 THR A O 1
ATOM 1714 N N . ALA A 1 222 ? 4.016 -12.219 -10.547 1 97.94 222 ALA A N 1
ATOM 1715 C CA . ALA A 1 222 ? 3.33 -10.938 -10.703 1 97.94 222 ALA A CA 1
ATOM 1716 C C . ALA A 1 222 ? 3.758 -10.242 -11.992 1 97.94 222 ALA A C 1
ATOM 1718 O O . ALA A 1 222 ? 2.928 -9.672 -12.703 1 97.94 222 ALA A O 1
ATOM 1719 N N . ASN A 1 223 ? 5.008 -10.289 -12.281 1 93.94 223 ASN A N 1
ATOM 1720 C CA . ASN A 1 223 ? 5.516 -9.672 -13.5 1 93.94 223 ASN A CA 1
ATOM 1721 C C . ASN A 1 223 ? 4.977 -10.359 -14.75 1 93.94 223 ASN A C 1
ATOM 1723 O O . ASN A 1 223 ? 4.594 -9.695 -15.711 1 93.94 223 ASN A O 1
ATOM 1727 N N . TYR A 1 224 ? 4.949 -11.633 -14.734 1 95.38 224 TYR A N 1
ATOM 1728 C CA . TYR A 1 224 ? 4.336 -12.359 -15.844 1 95.38 224 TYR A CA 1
ATOM 1729 C C . TYR A 1 224 ? 2.879 -11.961 -16.016 1 95.38 224 TYR A C 1
ATOM 1731 O O . TYR A 1 224 ? 2.416 -11.766 -17.141 1 95.38 224 TYR A O 1
ATOM 1739 N N . ALA A 1 225 ? 2.184 -11.875 -14.93 1 97.88 225 ALA A N 1
ATOM 1740 C CA . ALA A 1 225 ? 0.777 -11.484 -14.992 1 97.88 225 ALA A CA 1
ATOM 1741 C C . ALA A 1 225 ? 0.612 -10.141 -15.688 1 97.88 225 ALA A C 1
ATOM 1743 O O . ALA A 1 225 ? -0.229 -9.992 -16.578 1 97.88 225 ALA A O 1
ATOM 1744 N N . ALA A 1 226 ? 1.428 -9.219 -15.281 1 93.88 226 ALA A N 1
ATOM 1745 C CA . ALA A 1 226 ? 1.381 -7.887 -15.883 1 93.88 226 ALA A CA 1
ATOM 1746 C C . ALA A 1 226 ? 1.671 -7.949 -17.375 1 93.88 226 ALA A C 1
ATOM 1748 O O . ALA A 1 226 ? 0.951 -7.352 -18.188 1 93.88 226 ALA A O 1
ATOM 1749 N N . GLU A 1 227 ? 2.635 -8.68 -17.75 1 92.38 227 GLU A N 1
ATOM 1750 C CA . GLU A 1 227 ? 3.021 -8.828 -19.141 1 92.38 227 GLU A CA 1
ATOM 1751 C C . GLU A 1 227 ? 1.915 -9.5 -19.953 1 92.38 227 GLU A C 1
ATOM 1753 O O . GLU A 1 227 ? 1.75 -9.219 -21.141 1 92.38 227 GLU A O 1
ATOM 1758 N N . GLN A 1 228 ? 1.217 -10.305 -19.328 1 96.06 228 GLN A N 1
ATOM 1759 C CA . GLN A 1 228 ? 0.159 -11.078 -19.969 1 96.06 228 GLN A CA 1
ATOM 1760 C C . GLN A 1 228 ? -1.164 -10.312 -19.953 1 96.06 228 GLN A C 1
ATOM 1762 O O . GLN A 1 228 ? -2.201 -10.852 -20.344 1 96.06 228 GLN A O 1
ATOM 1767 N N . GLY A 1 229 ? -1.135 -9.117 -19.422 1 94.31 229 GLY A N 1
ATOM 1768 C CA . GLY A 1 229 ? -2.328 -8.289 -19.391 1 94.31 229 GLY A CA 1
ATOM 1769 C C . GLY A 1 229 ? -3.301 -8.672 -18.297 1 94.31 229 GLY A C 1
ATOM 1770 O O . GLY A 1 229 ? -4.496 -8.383 -18.391 1 94.31 229 GLY A O 1
ATOM 1771 N N . LYS A 1 230 ? -2.805 -9.422 -17.328 1 96.5 230 LYS A N 1
ATOM 1772 C CA . LYS A 1 230 ? -3.635 -9.828 -16.188 1 96.5 230 LYS A CA 1
ATOM 1773 C C . LYS A 1 230 ? -3.516 -8.828 -15.039 1 96.5 230 LYS A C 1
ATOM 1775 O O . LYS A 1 230 ? -2.49 -8.164 -14.891 1 96.5 230 LYS A O 1
ATOM 1780 N N . SER A 1 231 ? -4.535 -8.781 -14.195 1 97.31 231 SER A N 1
ATOM 1781 C CA . SER A 1 231 ? -4.508 -7.922 -13.016 1 97.31 231 SER A CA 1
ATOM 1782 C C . SER A 1 231 ? -3.643 -8.523 -11.914 1 97.31 231 SER A C 1
ATOM 1784 O O . SER A 1 231 ? -3.549 -9.75 -11.789 1 97.31 231 SER A O 1
ATOM 1786 N N . VAL A 1 232 ? -2.988 -7.652 -11.227 1 98.69 232 VAL A N 1
ATOM 1787 C CA . VAL A 1 232 ? -2.18 -8.055 -10.078 1 98.69 232 VAL A CA 1
ATOM 1788 C C . VAL A 1 232 ? -2.643 -7.301 -8.828 1 98.69 232 VAL A C 1
ATOM 1790 O O . VAL A 1 232 ? -2.883 -6.09 -8.883 1 98.69 232 VAL A O 1
ATOM 1793 N N . MET A 1 233 ? -2.848 -8.016 -7.773 1 98.81 233 MET A N 1
ATOM 1794 C CA . MET A 1 233 ? -3.164 -7.453 -6.461 1 98.81 233 MET A CA 1
ATOM 1795 C C . MET A 1 233 ? -2.109 -7.848 -5.434 1 98.81 233 MET A C 1
ATOM 1797 O O . MET A 1 233 ? -1.632 -8.984 -5.43 1 98.81 233 MET A O 1
ATOM 1801 N N . ALA A 1 234 ? -1.7 -6.934 -4.633 1 98.81 234 ALA A N 1
ATOM 1802 C CA . ALA A 1 234 ? -0.695 -7.207 -3.609 1 98.81 234 ALA A CA 1
ATOM 1803 C C . ALA A 1 234 ? -1.171 -6.746 -2.236 1 98.81 234 ALA A C 1
ATOM 1805 O O . ALA A 1 234 ? -1.835 -5.711 -2.117 1 98.81 234 ALA A O 1
ATOM 1806 N N . VAL A 1 235 ? -0.836 -7.461 -1.244 1 98.62 235 VAL A N 1
ATOM 1807 C CA . VAL A 1 235 ? -1.212 -7.18 0.137 1 98.62 235 VAL A CA 1
ATOM 1808 C C . VAL A 1 235 ? -0.165 -6.277 0.784 1 98.62 235 VAL A C 1
ATOM 1810 O O . VAL A 1 235 ? 1.016 -6.625 0.843 1 98.62 235 VAL A O 1
ATOM 1813 N N . PRO A 1 236 ? -0.605 -5.152 1.254 1 98.5 236 PRO A N 1
ATOM 1814 C CA . PRO A 1 236 ? 0.359 -4.242 1.876 1 98.5 236 PRO A CA 1
ATOM 1815 C C . PRO A 1 236 ? 0.805 -4.711 3.26 1 98.5 236 PRO A C 1
ATOM 1817 O O . PRO A 1 236 ? 0.159 -5.57 3.861 1 98.5 236 PRO A O 1
ATOM 1820 N N . GLY A 1 237 ? 1.927 -4.125 3.727 1 97.06 237 GLY A N 1
ATOM 1821 C CA . GLY A 1 237 ? 2.428 -4.395 5.066 1 97.06 237 GLY A CA 1
ATOM 1822 C C . GLY A 1 237 ? 3.451 -3.381 5.535 1 97.06 237 GLY A C 1
ATOM 1823 O O . GLY A 1 237 ? 3.715 -2.393 4.848 1 97.06 237 GLY A O 1
ATOM 1824 N N . SER A 1 238 ? 3.955 -3.645 6.711 1 93.44 238 SER A N 1
ATOM 1825 C CA . SER A 1 238 ? 4.941 -2.746 7.305 1 93.44 238 SER A CA 1
ATOM 1826 C C . SER A 1 238 ? 6.164 -2.598 6.406 1 93.44 238 SER A C 1
ATOM 1828 O O . SER A 1 238 ? 6.652 -3.58 5.844 1 93.44 238 SER A O 1
ATOM 1830 N N . ILE A 1 239 ? 6.645 -1.377 6.32 1 91.81 239 ILE A N 1
ATOM 1831 C CA . ILE A 1 239 ? 7.824 -1.138 5.492 1 91.81 239 ILE A CA 1
ATOM 1832 C C . ILE A 1 239 ? 9.055 -1.747 6.16 1 91.81 239 ILE A C 1
ATOM 1834 O O . ILE A 1 239 ? 10.094 -1.918 5.516 1 91.81 239 ILE A O 1
ATOM 1838 N N . PHE A 1 240 ? 8.883 -2.105 7.453 1 85.25 240 PHE A N 1
ATOM 1839 C CA . PHE A 1 240 ? 10 -2.68 8.195 1 85.25 240 PHE A CA 1
ATOM 1840 C C . PHE A 1 240 ? 9.984 -4.199 8.109 1 85.25 240 PHE A C 1
ATOM 1842 O O . PHE A 1 240 ? 10.922 -4.863 8.555 1 85.25 240 PHE A O 1
ATOM 1849 N N . SER A 1 241 ? 8.922 -4.73 7.551 1 86.12 241 SER A N 1
ATOM 1850 C CA . SER A 1 241 ? 8.812 -6.18 7.414 1 86.12 241 SER A CA 1
ATOM 1851 C C . SER A 1 241 ? 9.398 -6.656 6.09 1 86.12 241 SER A C 1
ATOM 1853 O O . SER A 1 241 ? 8.945 -6.246 5.02 1 86.12 241 SER A O 1
ATOM 1855 N N . LYS A 1 242 ? 10.297 -7.551 6.219 1 83.31 242 LYS A N 1
ATOM 1856 C CA . LYS A 1 242 ? 10.906 -8.117 5.02 1 83.31 242 LYS A CA 1
ATOM 1857 C C . LYS A 1 242 ? 9.867 -8.797 4.141 1 83.31 242 LYS A C 1
ATOM 1859 O O . LYS A 1 242 ? 9.945 -8.734 2.914 1 83.31 242 LYS A O 1
ATOM 1864 N N . GLY A 1 243 ? 8.945 -9.391 4.781 1 90.56 243 GLY A N 1
ATOM 1865 C CA . GLY A 1 243 ? 7.918 -10.148 4.082 1 90.56 243 GLY A CA 1
ATOM 1866 C C . GLY A 1 243 ? 6.922 -9.258 3.354 1 90.56 243 GLY A C 1
ATOM 1867 O O . GLY A 1 243 ? 6.086 -9.75 2.594 1 90.56 243 GLY A O 1
ATOM 1868 N N . SER A 1 244 ? 7.059 -7.949 3.52 1 94.56 244 SER A N 1
ATOM 1869 C CA . SER A 1 244 ? 6.09 -7.047 2.906 1 94.56 244 SER A CA 1
ATOM 1870 C C . SER A 1 244 ? 6.742 -6.164 1.852 1 94.56 244 SER A C 1
ATOM 1872 O O . SER A 1 244 ? 6.055 -5.504 1.07 1 94.56 244 SER A O 1
ATOM 1874 N N . ASN A 1 245 ? 8.055 -6.16 1.771 1 92.69 245 ASN A N 1
ATOM 1875 C CA . ASN A 1 245 ? 8.773 -5.238 0.895 1 92.69 245 ASN A CA 1
ATOM 1876 C C . ASN A 1 245 ? 8.422 -5.477 -0.572 1 92.69 245 ASN A C 1
ATOM 1878 O O . ASN A 1 245 ? 8.195 -4.527 -1.323 1 92.69 245 ASN A O 1
ATOM 1882 N N . GLY A 1 246 ? 8.398 -6.703 -0.942 1 95.62 246 GLY A N 1
ATOM 1883 C CA . GLY A 1 246 ? 8.055 -7.031 -2.316 1 95.62 246 GLY A CA 1
ATOM 1884 C C . GLY A 1 246 ? 6.641 -6.637 -2.688 1 95.62 246 GLY A C 1
ATOM 1885 O O . GLY A 1 246 ? 6.402 -6.109 -3.775 1 95.62 246 GLY A O 1
ATOM 1886 N N . CYS A 1 247 ? 5.723 -6.914 -1.786 1 98.38 247 CYS A N 1
ATOM 1887 C CA . CYS A 1 247 ? 4.336 -6.531 -2.027 1 98.38 247 CYS A CA 1
ATOM 1888 C C . CYS A 1 247 ? 4.199 -5.016 -2.131 1 98.38 247 CYS A C 1
ATOM 1890 O O . CYS A 1 247 ? 3.527 -4.508 -3.033 1 98.38 247 CYS A O 1
ATOM 1892 N N . ASN A 1 248 ? 4.82 -4.289 -1.22 1 97.94 248 ASN A N 1
ATOM 1893 C CA . ASN A 1 248 ? 4.781 -2.83 -1.268 1 97.94 248 ASN A CA 1
ATOM 1894 C C . ASN A 1 248 ? 5.359 -2.295 -2.576 1 97.94 248 ASN A C 1
ATOM 1896 O O . ASN A 1 248 ? 4.828 -1.343 -3.15 1 97.94 248 ASN A O 1
ATOM 1900 N N . LYS A 1 249 ? 6.391 -2.883 -3.025 1 94.75 249 LYS A N 1
ATOM 1901 C CA . LYS A 1 249 ? 7.008 -2.486 -4.289 1 94.75 249 LYS A CA 1
ATOM 1902 C C . LYS A 1 249 ? 6.062 -2.736 -5.461 1 94.75 249 LYS A C 1
ATOM 1904 O O . LYS A 1 249 ? 5.961 -1.91 -6.371 1 94.75 249 LYS A O 1
ATOM 1909 N N . LEU A 1 250 ? 5.422 -3.873 -5.441 1 97.62 250 LEU A N 1
ATOM 1910 C CA . LEU A 1 250 ? 4.449 -4.16 -6.488 1 97.62 250 LEU A CA 1
ATOM 1911 C C . LEU A 1 250 ? 3.363 -3.092 -6.531 1 97.62 250 LEU A C 1
ATOM 1913 O O . LEU A 1 250 ? 2.967 -2.646 -7.613 1 97.62 250 LEU A O 1
ATOM 1917 N N . ILE A 1 251 ? 2.898 -2.693 -5.391 1 98.19 251 ILE A N 1
ATOM 1918 C CA . ILE A 1 251 ? 1.87 -1.664 -5.297 1 98.19 251 ILE A CA 1
ATOM 1919 C C . ILE A 1 251 ? 2.404 -0.35 -5.863 1 98.19 251 ILE A C 1
ATOM 1921 O O . ILE A 1 251 ? 1.721 0.325 -6.637 1 98.19 251 ILE A O 1
ATOM 1925 N N . ARG A 1 252 ? 3.627 -0.028 -5.461 1 96.12 252 ARG A N 1
ATOM 1926 C CA . ARG A 1 252 ? 4.289 1.161 -5.988 1 96.12 252 ARG A CA 1
ATOM 1927 C C . ARG A 1 252 ? 4.316 1.142 -7.516 1 96.12 252 ARG A C 1
ATOM 1929 O O . ARG A 1 252 ? 4.109 2.174 -8.156 1 96.12 252 ARG A O 1
ATOM 1936 N N . ASP A 1 253 ? 4.488 -0.006 -7.996 1 94 253 ASP A N 1
ATOM 1937 C CA . ASP A 1 253 ? 4.68 -0.152 -9.438 1 94 253 ASP A CA 1
ATOM 1938 C C . ASP A 1 253 ? 3.342 -0.277 -10.156 1 94 253 ASP A C 1
ATOM 1940 O O . ASP A 1 253 ? 3.301 -0.435 -11.375 1 94 253 ASP A O 1
ATOM 1944 N N . GLY A 1 254 ? 2.26 -0.327 -9.422 1 95.19 254 GLY A N 1
ATOM 1945 C CA . GLY A 1 254 ? 0.984 -0.214 -10.109 1 95.19 254 GLY A CA 1
ATOM 1946 C C . GLY A 1 254 ? 0.027 -1.345 -9.781 1 95.19 254 GLY A C 1
ATOM 1947 O O . GLY A 1 254 ? -1.12 -1.345 -10.234 1 95.19 254 GLY A O 1
ATOM 1948 N N . ALA A 1 255 ? 0.465 -2.404 -9.047 1 97.69 255 ALA A N 1
ATOM 1949 C CA . ALA A 1 255 ? -0.455 -3.457 -8.625 1 97.69 255 ALA A CA 1
ATOM 1950 C C . ALA A 1 255 ? -1.573 -2.893 -7.754 1 97.69 255 ALA A C 1
ATOM 1952 O O . ALA A 1 255 ? -1.357 -1.948 -6.992 1 97.69 255 ALA A O 1
ATOM 1953 N N . GLN A 1 256 ? -2.729 -3.455 -7.879 1 97.94 256 GLN A N 1
ATOM 1954 C CA . GLN A 1 256 ? -3.834 -3.061 -7.016 1 97.94 256 GLN A CA 1
ATOM 1955 C C . GLN A 1 256 ? -3.566 -3.459 -5.566 1 97.94 256 GLN A C 1
ATOM 1957 O O . GLN A 1 256 ? -3.17 -4.594 -5.293 1 97.94 256 GLN A O 1
ATOM 1962 N N . ILE A 1 257 ? -3.725 -2.512 -4.695 1 98.38 257 ILE A N 1
ATOM 1963 C CA . ILE A 1 257 ? -3.561 -2.785 -3.271 1 98.38 257 ILE A CA 1
ATOM 1964 C C . ILE A 1 257 ? -4.789 -3.516 -2.738 1 98.38 257 ILE A C 1
ATOM 1966 O O . ILE A 1 257 ? -5.922 -3.197 -3.115 1 98.38 257 ILE A O 1
ATOM 1970 N N . PHE A 1 258 ? -4.559 -4.492 -1.86 1 97.94 258 PHE A N 1
ATOM 1971 C CA . PHE A 1 258 ? -5.648 -5.094 -1.098 1 97.94 258 PHE A CA 1
ATOM 1972 C C . PHE A 1 258 ? -5.793 -4.422 0.262 1 97.94 258 PHE A C 1
ATOM 1974 O O . PHE A 1 258 ? -5.062 -4.742 1.202 1 97.94 258 PHE A O 1
ATOM 1981 N N . SER A 1 259 ? -6.758 -3.609 0.408 1 93.5 259 SER A N 1
ATOM 1982 C CA . SER A 1 259 ? -6.977 -2.904 1.667 1 93.5 259 SER A CA 1
ATOM 1983 C C . SER A 1 259 ? -8.242 -3.393 2.361 1 93.5 259 SER A C 1
ATOM 1985 O O . SER A 1 259 ? -8.531 -2.994 3.492 1 93.5 259 SER A O 1
ATOM 1987 N N . GLY A 1 260 ? -8.898 -4.238 1.717 1 88.19 260 GLY A N 1
ATOM 1988 C CA . GLY A 1 260 ? -10.141 -4.824 2.191 1 88.19 260 GLY A CA 1
ATOM 1989 C C . GLY A 1 260 ? -10.875 -5.617 1.126 1 88.19 260 GLY A C 1
ATOM 1990 O O . GLY A 1 260 ? -10.5 -5.586 -0.047 1 88.19 260 GLY A O 1
ATOM 1991 N N . MET A 1 261 ? -11.938 -6.273 1.521 1 88.69 261 MET A N 1
ATOM 1992 C CA . MET A 1 261 ? -12.648 -7.176 0.623 1 88.69 261 MET A CA 1
ATOM 1993 C C . MET A 1 261 ? -13.266 -6.41 -0.544 1 88.69 261 MET A C 1
ATOM 1995 O O . MET A 1 261 ? -13.383 -6.945 -1.647 1 88.69 261 MET A O 1
ATOM 1999 N N . ASP A 1 262 ? -13.555 -5.152 -0.305 1 87.94 262 ASP A N 1
ATOM 2000 C CA . ASP A 1 262 ? -14.141 -4.336 -1.364 1 87.94 262 ASP A CA 1
ATOM 2001 C C . ASP A 1 262 ? -13.203 -4.246 -2.568 1 87.94 262 ASP A C 1
ATOM 2003 O O . ASP A 1 262 ? -13.656 -4.164 -3.711 1 87.94 262 ASP A O 1
ATOM 2007 N N . ASP A 1 263 ? -11.961 -4.242 -2.283 1 93.81 263 ASP A N 1
ATOM 2008 C CA . ASP A 1 263 ? -10.984 -4.203 -3.363 1 93.81 263 ASP A CA 1
ATOM 2009 C C . ASP A 1 263 ? -11.047 -5.469 -4.215 1 93.81 263 ASP A C 1
ATOM 2011 O O . ASP A 1 263 ? -10.945 -5.402 -5.441 1 93.81 263 ASP A O 1
ATOM 2015 N N . LEU A 1 264 ? -11.234 -6.594 -3.537 1 94.5 264 LEU A N 1
ATOM 2016 C CA . LEU A 1 264 ? -11.336 -7.871 -4.234 1 94.5 264 LEU A CA 1
ATOM 2017 C C . LEU A 1 264 ? -12.609 -7.93 -5.074 1 94.5 264 LEU A C 1
ATOM 2019 O O . LEU A 1 264 ? -12.57 -8.336 -6.238 1 94.5 264 LEU A O 1
ATOM 2023 N N . TYR A 1 265 ? -13.711 -7.453 -4.477 1 93.19 265 TYR A N 1
ATOM 2024 C CA . TYR A 1 265 ? -14.984 -7.449 -5.188 1 93.19 265 TYR A CA 1
ATOM 2025 C C . TYR A 1 265 ? -14.914 -6.578 -6.438 1 93.19 265 TYR A C 1
ATOM 2027 O O . TYR A 1 265 ? -15.414 -6.965 -7.5 1 93.19 265 TYR A O 1
ATOM 2035 N N . SER A 1 266 ? -14.281 -5.465 -6.223 1 92.44 266 SER A N 1
ATOM 2036 C CA . SER A 1 266 ? -14.211 -4.496 -7.312 1 92.44 266 SER A CA 1
ATOM 2037 C C . SER A 1 266 ? -13.367 -5.023 -8.469 1 92.44 266 SER A C 1
ATOM 2039 O O . SER A 1 266 ? -13.805 -5.012 -9.617 1 92.44 266 SER A O 1
ATOM 2041 N N . ILE A 1 267 ? -12.203 -5.547 -8.164 1 95 267 ILE A N 1
ATOM 2042 C CA . ILE A 1 267 ? -11.266 -5.918 -9.211 1 95 267 ILE A CA 1
ATOM 2043 C C . ILE A 1 267 ? -11.789 -7.137 -9.969 1 95 267 ILE A C 1
ATOM 2045 O O . ILE A 1 267 ? -11.555 -7.277 -11.172 1 95 267 ILE A O 1
ATOM 2049 N N . LEU A 1 268 ? -12.562 -7.977 -9.289 1 95.75 268 LEU A N 1
ATOM 2050 C CA . LEU A 1 268 ? -13.094 -9.188 -9.906 1 95.75 268 LEU A CA 1
ATOM 2051 C C . LEU A 1 268 ? -14.539 -8.977 -10.367 1 95.75 268 LEU A C 1
ATOM 2053 O O . LEU A 1 268 ? -15.164 -9.891 -10.883 1 95.75 268 LEU A O 1
ATOM 2057 N N . GLU A 1 269 ? -15.078 -7.738 -10.062 1 92.69 269 GLU A N 1
ATOM 2058 C CA . GLU A 1 269 ? -16.453 -7.41 -10.43 1 92.69 269 GLU A CA 1
ATOM 2059 C C . GLU A 1 269 ? -17.438 -8.414 -9.844 1 92.69 269 GLU A C 1
ATOM 2061 O O . GLU A 1 269 ? -18.312 -8.922 -10.555 1 92.69 269 GLU A O 1
ATOM 2066 N N . LEU A 1 270 ? -17.125 -8.734 -8.625 1 90.12 270 LEU A N 1
ATOM 2067 C CA . LEU A 1 270 ? -18 -9.656 -7.91 1 90.12 270 LEU A CA 1
ATOM 2068 C C . LEU A 1 270 ? -19.172 -8.914 -7.273 1 90.12 270 LEU A C 1
ATOM 2070 O O . LEU A 1 270 ? -19.047 -7.742 -6.914 1 90.12 270 LEU A O 1
ATOM 2074 N N . LYS A 1 271 ? -20.328 -9.562 -7.137 1 77.69 271 LYS A N 1
ATOM 2075 C CA . LYS A 1 271 ? -21.469 -8.984 -6.43 1 77.69 271 LYS A CA 1
ATOM 2076 C C . LYS A 1 271 ? -21.203 -8.891 -4.934 1 77.69 271 LYS A C 1
ATOM 2078 O O . LYS A 1 271 ? -20.688 -9.828 -4.328 1 77.69 271 LYS A O 1
ATOM 2083 N N . ILE A 1 272 ? -21.391 -7.668 -4.426 1 71.5 272 ILE A N 1
ATOM 2084 C CA . ILE A 1 272 ? -21.203 -7.461 -2.994 1 71.5 272 ILE A CA 1
ATOM 2085 C C . ILE A 1 272 ? -22.297 -8.188 -2.211 1 71.5 272 ILE A C 1
ATOM 2087 O O . ILE A 1 272 ? -23.469 -8.055 -2.523 1 71.5 272 ILE A O 1
ATOM 2091 N N . PRO A 1 273 ? -21.828 -9.117 -1.376 1 62.88 273 PRO A N 1
ATOM 2092 C CA . PRO A 1 273 ? -22.859 -9.844 -0.623 1 62.88 273 PRO A CA 1
ATOM 2093 C C . PRO A 1 273 ? -23.844 -8.906 0.077 1 62.88 273 PRO A C 1
ATOM 2095 O O . PRO A 1 273 ? -23.453 -7.852 0.582 1 62.88 273 PRO A O 1
ATOM 2098 N N . LYS A 1 274 ? -25.141 -8.805 -0.424 1 50.12 274 LYS A N 1
ATOM 2099 C CA . LYS A 1 274 ? -26.203 -8.016 0.18 1 50.12 274 LYS A CA 1
ATOM 2100 C C . LYS A 1 274 ? -26.234 -8.195 1.693 1 50.12 274 LYS A C 1
ATOM 2102 O O . LYS A 1 274 ? -27.234 -7.855 2.344 1 50.12 274 LYS A O 1
ATOM 2107 N N . GLU A 1 275 ? -25.453 -8.727 2.324 1 48.44 275 GLU A N 1
ATOM 2108 C CA . GLU A 1 275 ? -25.75 -9.297 3.633 1 48.44 275 GLU A CA 1
ATOM 2109 C C . GLU A 1 275 ? -25.984 -8.203 4.672 1 48.44 275 GLU A C 1
ATOM 2111 O O . GLU A 1 275 ? -25.172 -8.008 5.57 1 48.44 275 GLU A O 1
ATOM 2116 N N . GLU A 1 276 ? -26.438 -7.137 4.465 1 45 276 GLU A N 1
ATOM 2117 C CA . GLU A 1 276 ? -26.812 -6.332 5.625 1 45 276 GLU A CA 1
ATOM 2118 C C . GLU A 1 276 ? -27.484 -7.184 6.691 1 45 276 GLU A C 1
ATOM 2120 O O . GLU A 1 276 ? -27.281 -6.969 7.891 1 45 276 GLU A O 1
ATOM 2125 N N . GLY A 1 277 ? -28.328 -8.086 6.332 1 44.03 277 GLY A N 1
ATOM 2126 C CA . GLY A 1 277 ? -29.25 -8.727 7.25 1 44.03 277 GLY A CA 1
ATOM 2127 C C . GLY A 1 277 ? -28.578 -9.719 8.188 1 44.03 277 GLY A C 1
ATOM 2128 O O . GLY A 1 277 ? -28.984 -9.852 9.344 1 44.03 277 GLY A O 1
ATOM 2129 N N . ILE A 1 278 ? -27.719 -10.656 7.746 1 47.12 278 ILE A N 1
ATOM 2130 C CA . ILE A 1 278 ? -27.188 -11.812 8.469 1 47.12 278 ILE A CA 1
ATOM 2131 C C . ILE A 1 278 ? -25.984 -11.391 9.305 1 47.12 278 ILE A C 1
ATOM 2133 O O . ILE A 1 278 ? -25.656 -12.047 10.297 1 47.12 278 ILE A O 1
ATOM 2137 N N . ILE A 1 279 ? -25.234 -10.391 8.953 1 54.94 279 ILE A N 1
ATOM 2138 C CA . ILE A 1 279 ? -24.016 -9.953 9.625 1 54.94 279 ILE A CA 1
ATOM 2139 C C . ILE A 1 279 ? -24.359 -9.445 11.023 1 54.94 279 ILE A C 1
ATOM 2141 O O . ILE A 1 279 ? -23.594 -9.68 11.969 1 54.94 279 ILE A O 1
ATOM 2145 N N . SER A 1 280 ? -25.547 -8.984 11.172 1 59.03 280 SER A N 1
ATOM 2146 C CA . SER A 1 280 ? -25.922 -8.359 12.438 1 59.03 280 SER A CA 1
ATOM 2147 C C . SER A 1 280 ? -26.062 -9.391 13.547 1 59.03 280 SER A C 1
ATOM 2149 O O . SER A 1 280 ? -25.484 -9.234 14.625 1 59.03 280 SER A O 1
ATOM 2151 N N . PRO A 1 281 ? -26.672 -10.523 13.273 1 63.81 281 PRO A N 1
ATOM 2152 C CA . PRO A 1 281 ? -26.797 -11.484 14.375 1 63.81 281 PRO A CA 1
ATOM 2153 C C . PRO A 1 281 ? -25.469 -12.148 14.719 1 63.81 281 PRO A C 1
ATOM 2155 O O . PRO A 1 281 ? -25.172 -12.375 15.891 1 63.81 281 PRO A O 1
ATOM 2158 N N . ILE A 1 282 ? -24.594 -12.367 13.734 1 72.56 282 ILE A N 1
ATOM 2159 C CA . ILE A 1 282 ? -23.312 -13.031 13.961 1 72.56 282 ILE A CA 1
ATOM 2160 C C . ILE A 1 282 ? -22.359 -12.094 14.703 1 72.56 282 ILE A C 1
ATOM 2162 O O . ILE A 1 282 ? -21.672 -12.508 15.633 1 72.56 282 ILE A O 1
ATOM 2166 N N . LYS A 1 283 ? -22.5 -10.883 14.32 1 76.38 283 LYS A N 1
ATOM 2167 C CA . LYS A 1 283 ? -21.688 -9.875 14.992 1 76.38 283 LYS A CA 1
ATOM 2168 C C . LYS A 1 283 ? -22.031 -9.781 16.469 1 76.38 283 LYS A C 1
ATOM 2170 O O . LYS A 1 283 ? -21.141 -9.734 17.328 1 76.38 283 LYS A O 1
ATOM 2175 N N . ARG A 1 284 ? -23.266 -9.852 16.656 1 75.62 284 ARG A N 1
ATOM 2176 C CA . ARG A 1 284 ? -23.734 -9.781 18.031 1 75.62 284 ARG A CA 1
ATOM 2177 C C . ARG A 1 284 ? -23.266 -11 18.828 1 75.62 284 ARG A C 1
ATOM 2179 O O . ARG A 1 284 ? -22.844 -10.875 19.984 1 75.62 284 ARG A O 1
ATOM 2186 N N . LYS A 1 285 ? -23.266 -12.148 18.188 1 77.62 285 LYS A N 1
ATOM 2187 C CA . LYS A 1 285 ? -22.828 -13.375 18.844 1 77.62 285 LYS A CA 1
ATOM 2188 C C . LYS A 1 285 ? -21.328 -13.344 19.125 1 77.62 285 LYS A C 1
ATOM 2190 O O . LYS A 1 285 ? -20.891 -13.727 20.203 1 77.62 285 LYS A O 1
ATOM 2195 N N . ILE A 1 286 ? -20.672 -12.797 18.156 1 80.56 286 ILE A N 1
ATOM 2196 C CA . ILE A 1 286 ? -19.219 -12.703 18.312 1 80.56 286 ILE A CA 1
ATOM 2197 C C . ILE A 1 286 ? -18.891 -11.766 19.469 1 80.56 286 ILE A C 1
ATOM 2199 O O . ILE A 1 286 ? -18.078 -12.109 20.328 1 80.56 286 ILE A O 1
ATOM 2203 N N . LEU A 1 287 ? -19.625 -10.648 19.438 1 80.44 287 LEU A N 1
ATOM 2204 C CA . LEU A 1 287 ? -19.328 -9.648 20.453 1 80.44 287 LEU A CA 1
ATOM 2205 C C . LEU A 1 287 ? -19.688 -10.164 21.844 1 80.44 287 LEU A C 1
ATOM 2207 O O . LEU A 1 287 ? -19.016 -9.852 22.828 1 80.44 287 LEU A O 1
ATOM 2211 N N . SER A 1 288 ? -20.672 -11.039 21.875 1 81.19 288 SER A N 1
ATOM 2212 C CA . SER A 1 288 ? -21.062 -11.633 23.156 1 81.19 288 SER A CA 1
ATOM 2213 C C . SER A 1 288 ? -20.016 -12.609 23.656 1 81.19 288 SER A C 1
ATOM 2215 O O . SER A 1 288 ? -19.781 -12.727 24.859 1 81.19 288 SER A O 1
ATOM 2217 N N . VAL A 1 289 ? -19.266 -13.219 22.688 1 81.5 289 VAL A N 1
ATOM 2218 C CA . VAL A 1 289 ? -18.312 -14.258 23.047 1 81.5 289 VAL A CA 1
ATOM 2219 C C . VAL A 1 289 ? -16.984 -13.617 23.484 1 81.5 289 VAL A C 1
ATOM 2221 O O . VAL A 1 289 ? -16.344 -14.086 24.422 1 81.5 289 VAL A O 1
ATOM 2224 N N . ILE A 1 290 ? -16.75 -12.445 22.797 1 79.56 290 ILE A N 1
ATOM 2225 C CA . ILE A 1 290 ? -15.445 -11.875 23.062 1 79.56 290 ILE A CA 1
ATOM 2226 C C . ILE A 1 290 ? -15.578 -10.695 24.031 1 79.56 290 ILE A C 1
ATOM 2228 O O . ILE A 1 290 ? -14.648 -9.898 24.172 1 79.56 290 ILE A O 1
ATOM 2232 N N . ALA A 1 291 ? -16.719 -10.406 24.641 1 74.19 291 ALA A N 1
ATOM 2233 C CA . ALA A 1 291 ? -17.047 -9.234 25.453 1 74.19 291 ALA A CA 1
ATOM 2234 C C . ALA A 1 291 ? -16.156 -9.148 26.688 1 74.19 291 ALA A C 1
ATOM 2236 O O . ALA A 1 291 ? -15.711 -8.062 27.062 1 74.19 291 ALA A O 1
ATOM 2237 N N . LYS A 1 292 ? -15.891 -10.297 27.312 1 71.56 292 LYS A N 1
ATOM 2238 C CA . LYS A 1 292 ? -15.273 -10.258 28.625 1 71.56 292 LYS A CA 1
ATOM 2239 C C . LYS A 1 292 ? -13.75 -10.367 28.531 1 71.56 292 LYS A C 1
ATOM 2241 O O . LYS A 1 292 ? -13.023 -9.758 29.312 1 71.56 292 LYS A O 1
ATOM 2246 N N . ALA A 1 293 ? -13.203 -11.203 27.594 1 75.62 293 ALA A N 1
ATOM 2247 C CA . ALA A 1 293 ? -11.773 -11.484 27.5 1 75.62 293 ALA A CA 1
ATOM 2248 C C . ALA A 1 293 ? -11.398 -11.875 26.062 1 75.62 293 ALA A C 1
ATOM 2250 O O . ALA A 1 293 ? -12.242 -12.336 25.297 1 75.62 293 ALA A O 1
ATOM 2251 N N . PRO A 1 294 ? -10.227 -11.555 25.734 1 79.12 294 PRO A N 1
ATOM 2252 C CA . PRO A 1 294 ? -9.75 -12.102 24.469 1 79.12 294 PRO A CA 1
ATOM 2253 C C . PRO A 1 294 ? -10.047 -13.586 24.312 1 79.12 294 PRO A C 1
ATOM 2255 O O . PRO A 1 294 ? -9.867 -14.359 25.25 1 79.12 294 PRO A O 1
ATOM 2258 N N . THR A 1 295 ? -10.633 -13.977 23.203 1 82.25 295 THR A N 1
ATOM 2259 C CA . THR A 1 295 ? -11.125 -15.336 22.984 1 82.25 295 THR A CA 1
ATOM 2260 C C . THR A 1 295 ? -10.508 -15.93 21.719 1 82.25 295 THR A C 1
ATOM 2262 O O . THR A 1 295 ? -10.367 -15.242 20.703 1 82.25 295 THR A O 1
ATOM 2265 N N . HIS A 1 296 ? -10.008 -17.125 21.906 1 78.31 296 HIS A N 1
ATOM 2266 C CA . HIS A 1 296 ? -9.438 -17.844 20.781 1 78.31 296 HIS A CA 1
ATOM 2267 C C . HIS A 1 296 ? -10.484 -18.078 19.688 1 78.31 296 HIS A C 1
ATOM 2269 O O . HIS A 1 296 ? -11.648 -18.328 20 1 78.31 296 HIS A O 1
ATOM 2275 N N . ILE A 1 297 ? -10.031 -18.094 18.469 1 78.81 297 ILE A N 1
ATOM 2276 C CA . ILE A 1 297 ? -10.914 -18.219 17.312 1 78.81 297 ILE A CA 1
ATOM 2277 C C . ILE A 1 297 ? -11.719 -19.516 17.422 1 78.81 297 ILE A C 1
ATOM 2279 O O . ILE A 1 297 ? -12.914 -19.547 17.109 1 78.81 297 ILE A O 1
ATOM 2283 N N . ASP A 1 298 ? -11.156 -20.562 17.922 1 76.5 298 ASP A N 1
ATOM 2284 C CA . ASP A 1 298 ? -11.852 -21.844 18.047 1 76.5 298 ASP A CA 1
ATOM 2285 C C . ASP A 1 298 ? -13.016 -21.734 19.031 1 76.5 298 ASP A C 1
ATOM 2287 O O . ASP A 1 298 ? -14.086 -22.312 18.812 1 76.5 298 ASP A O 1
ATOM 2291 N N . GLU A 1 299 ? -12.766 -21.031 20.078 1 81.25 299 GLU A N 1
ATOM 2292 C CA . GLU A 1 299 ? -13.812 -20.812 21.062 1 81.25 299 GLU A CA 1
ATOM 2293 C C . GLU A 1 299 ? -14.938 -19.938 20.5 1 81.25 299 GLU A C 1
ATOM 2295 O O . GLU A 1 299 ? -16.109 -20.172 20.797 1 81.25 299 GLU A O 1
ATOM 2300 N N . ILE A 1 300 ? -14.602 -19.047 19.719 1 82.44 300 ILE A N 1
ATOM 2301 C CA . ILE A 1 300 ? -15.602 -18.188 19.094 1 82.44 300 ILE A CA 1
ATOM 2302 C C . ILE A 1 300 ? -16.469 -19 18.141 1 82.44 300 ILE A C 1
ATOM 2304 O O . ILE A 1 300 ? -17.703 -18.891 18.156 1 82.44 300 ILE A O 1
ATOM 2308 N N . VAL A 1 301 ? -15.867 -19.828 17.438 1 77.56 301 VAL A N 1
ATOM 2309 C CA . VAL A 1 301 ? -16.594 -20.703 16.516 1 77.56 301 VAL A CA 1
ATOM 2310 C C . VAL A 1 301 ? -17.547 -21.594 17.312 1 77.56 301 VAL A C 1
ATOM 2312 O O . VAL A 1 301 ? -18.719 -21.719 16.938 1 77.56 301 VAL A O 1
ATOM 2315 N N . GLU A 1 302 ? -17.031 -22.172 18.312 1 79.62 302 GLU A N 1
ATOM 2316 C CA . GLU A 1 302 ? -17.812 -23.109 19.125 1 79.62 302 GLU A CA 1
ATOM 2317 C C . GLU A 1 302 ? -18.984 -22.406 19.781 1 79.62 302 GLU A C 1
ATOM 2319 O O . GLU A 1 302 ? -20.109 -22.906 19.75 1 79.62 302 GLU A O 1
ATOM 2324 N N . LYS A 1 303 ? -18.734 -21.25 20.266 1 80.38 303 LYS A N 1
ATOM 2325 C CA . LYS A 1 303 ? -19.75 -20.578 21.078 1 80.38 303 LYS A CA 1
ATOM 2326 C C . LYS A 1 303 ? -20.75 -19.844 20.203 1 80.38 303 LYS A C 1
ATOM 2328 O O . LYS A 1 303 ? -21.906 -19.672 20.578 1 80.38 303 LYS A O 1
ATOM 2333 N N . SER A 1 304 ? -20.328 -19.438 19.078 1 75.06 304 SER A N 1
ATOM 2334 C CA . SER A 1 304 ? -21.219 -18.688 18.203 1 75.06 304 SER A CA 1
ATOM 2335 C C . SER A 1 304 ? -22.016 -19.609 17.297 1 75.06 304 SER A C 1
ATOM 2337 O O . SER A 1 304 ? -23.016 -19.203 16.719 1 75.06 304 SER A O 1
ATOM 2339 N N . CYS A 1 305 ? -21.625 -20.844 17.203 1 70.69 305 CYS A N 1
ATOM 2340 C CA . CYS A 1 305 ? -22.234 -21.828 16.328 1 70.69 305 CYS A CA 1
ATOM 2341 C C . CYS A 1 305 ? -22.328 -21.328 14.898 1 70.69 305 CYS A C 1
ATOM 2343 O O . CYS A 1 305 ? -23.344 -21.516 14.219 1 70.69 305 CYS A O 1
ATOM 2345 N N . ILE A 1 306 ? -21.375 -20.547 14.602 1 68 306 ILE A N 1
ATOM 2346 C CA . ILE A 1 306 ? -21.281 -20 13.25 1 68 306 ILE A CA 1
ATOM 2347 C C . ILE A 1 306 ? -20.188 -20.734 12.477 1 68 306 ILE A C 1
ATOM 2349 O O . ILE A 1 306 ? -19.172 -21.141 13.055 1 68 306 ILE A O 1
ATOM 2353 N N . ASP A 1 307 ? -20.531 -20.938 11.281 1 65.56 307 ASP A N 1
ATOM 2354 C CA . ASP A 1 307 ? -19.531 -21.547 10.414 1 65.56 307 ASP A CA 1
ATOM 2355 C C . ASP A 1 307 ? -18.25 -20.703 10.375 1 65.56 307 ASP A C 1
ATOM 2357 O O . ASP A 1 307 ? -18.312 -19.469 10.414 1 65.56 307 ASP A O 1
ATOM 2361 N N . ARG A 1 308 ? -17.141 -21.391 10.32 1 64.06 308 ARG A N 1
ATOM 2362 C CA . ARG A 1 308 ? -15.836 -20.75 10.422 1 64.06 308 ARG A CA 1
ATOM 2363 C C . ARG A 1 308 ? -15.633 -19.734 9.312 1 64.06 308 ARG A C 1
ATOM 2365 O O . ARG A 1 308 ? -15.094 -18.656 9.539 1 64.06 308 ARG A O 1
ATOM 2372 N N . ALA A 1 309 ? -16.188 -20.062 8.266 1 58.84 309 ALA A N 1
ATOM 2373 C CA . ALA A 1 309 ? -16 -19.156 7.137 1 58.84 309 ALA A CA 1
ATOM 2374 C C . ALA A 1 309 ? -16.781 -17.859 7.34 1 58.84 309 ALA A C 1
ATOM 2376 O O . ALA A 1 309 ? -16.25 -16.766 7.113 1 58.84 309 ALA A O 1
ATOM 2377 N N . ALA A 1 310 ? -17.953 -18.047 7.777 1 64 310 ALA A N 1
ATOM 2378 C CA . ALA A 1 310 ? -18.797 -16.891 8.055 1 64 310 ALA A CA 1
ATOM 2379 C C . ALA A 1 310 ? -18.219 -16.047 9.188 1 64 310 ALA A C 1
ATOM 2381 O O . ALA A 1 310 ? -18.219 -14.812 9.117 1 64 310 ALA A O 1
ATOM 2382 N N . LEU A 1 311 ? -17.609 -16.766 10.102 1 72.44 311 LEU A N 1
ATOM 2383 C CA . LEU A 1 311 ? -17.047 -16.078 11.266 1 72.44 311 LEU A CA 1
ATOM 2384 C C . LEU A 1 311 ? -15.836 -15.242 10.867 1 72.44 311 LEU A C 1
ATOM 2386 O O . LEU A 1 311 ? -15.727 -14.078 11.266 1 72.44 311 LEU A O 1
ATOM 2390 N N . PHE A 1 312 ? -15.07 -15.883 10 1 66 312 PHE A N 1
ATOM 2391 C CA . PHE A 1 312 ? -13.867 -15.164 9.586 1 66 312 PHE A CA 1
ATOM 2392 C C . PHE A 1 312 ? -14.227 -13.906 8.805 1 66 312 PHE A C 1
ATOM 2394 O O . PHE A 1 312 ? -13.602 -12.859 8.984 1 66 312 PHE A O 1
ATOM 2401 N N . LYS A 1 313 ? -15.234 -14.055 8.062 1 66 313 LYS A N 1
ATOM 2402 C CA . LYS A 1 313 ? -15.703 -12.906 7.305 1 66 313 LYS A CA 1
ATOM 2403 C C . LYS A 1 313 ? -16.156 -11.781 8.234 1 66 313 LYS A C 1
ATOM 2405 O O . LYS A 1 313 ? -15.789 -10.625 8.047 1 66 313 LYS A O 1
ATOM 2410 N N . VAL A 1 314 ? -16.984 -12.227 9.195 1 72.31 314 VAL A N 1
ATOM 2411 C CA . VAL A 1 314 ? -17.547 -11.25 10.117 1 72.31 314 VAL A CA 1
ATOM 2412 C C . VAL A 1 314 ? -16.438 -10.68 11.008 1 72.31 314 VAL A C 1
ATOM 2414 O O . VAL A 1 314 ? -16.375 -9.477 11.25 1 72.31 314 VAL A O 1
ATOM 2417 N N . LEU A 1 315 ? -15.508 -11.617 11.383 1 72.81 315 LEU A N 1
ATOM 2418 C CA . LEU A 1 315 ? -14.398 -11.164 12.211 1 72.81 315 LEU A CA 1
ATOM 2419 C C . LEU A 1 315 ? -13.531 -10.156 11.461 1 72.81 315 LEU A C 1
ATOM 2421 O O . LEU A 1 315 ? -13.109 -9.148 12.023 1 72.81 315 LEU A O 1
ATOM 2425 N N . PHE A 1 316 ? -13.391 -10.492 10.266 1 68.56 316 PHE A N 1
ATOM 2426 C CA . PHE A 1 316 ? -12.609 -9.602 9.414 1 68.56 316 PHE A CA 1
ATOM 2427 C C . PHE A 1 316 ? -13.289 -8.242 9.281 1 68.56 316 PHE A C 1
ATOM 2429 O O . PHE A 1 316 ? -12.648 -7.207 9.445 1 68.56 316 PHE A O 1
ATOM 2436 N N . GLU A 1 317 ? -14.578 -8.344 8.938 1 67.56 317 GLU A N 1
ATOM 2437 C CA . GLU A 1 317 ? -15.344 -7.105 8.82 1 67.56 317 GLU A CA 1
ATOM 2438 C C . GLU A 1 317 ? -15.305 -6.305 10.117 1 67.56 317 GLU A C 1
ATOM 2440 O O . GLU A 1 317 ? -15.164 -5.078 10.094 1 67.56 317 GLU A O 1
ATOM 2445 N N . MET A 1 318 ? -15.375 -7.047 11.156 1 73.06 318 MET A N 1
ATOM 2446 C CA . MET A 1 318 ? -15.375 -6.406 12.469 1 73.06 318 MET A CA 1
ATOM 2447 C C . MET A 1 318 ? -14.016 -5.797 12.781 1 73.06 318 MET A C 1
ATOM 2449 O O . MET A 1 318 ? -13.93 -4.754 13.438 1 73.06 318 MET A O 1
ATOM 2453 N N . GLN A 1 319 ? -13.016 -6.465 12.258 1 65.38 319 GLN A N 1
ATOM 2454 C CA . GLN A 1 319 ? -11.664 -5.945 12.469 1 65.38 319 GLN A CA 1
ATOM 2455 C C . GLN A 1 319 ? -11.43 -4.676 11.664 1 65.38 319 GLN A C 1
ATOM 2457 O O . GLN A 1 319 ? -10.898 -3.691 12.188 1 65.38 319 GLN A O 1
ATOM 2462 N N . ILE A 1 320 ? -11.906 -4.727 10.523 1 62.94 320 ILE A N 1
ATOM 2463 C CA . ILE A 1 320 ? -11.766 -3.57 9.641 1 62.94 320 ILE A CA 1
ATOM 2464 C C . ILE A 1 320 ? -12.523 -2.381 10.227 1 62.94 320 ILE A C 1
ATOM 2466 O O . ILE A 1 320 ? -12.07 -1.238 10.125 1 62.94 320 ILE A O 1
ATOM 2470 N N . ARG A 1 321 ? -13.648 -2.762 10.891 1 62 321 ARG A N 1
ATOM 2471 C CA . ARG A 1 321 ? -14.492 -1.723 11.477 1 62 321 ARG A CA 1
ATOM 2472 C C . ARG A 1 321 ? -14.031 -1.359 12.883 1 62 321 ARG A C 1
ATOM 2474 O O . ARG A 1 321 ? -14.727 -0.646 13.609 1 62 321 ARG A O 1
ATOM 2481 N N . ASN A 1 322 ? -12.93 -1.905 13.203 1 62.97 322 ASN A N 1
ATOM 2482 C CA . ASN A 1 322 ? -12.328 -1.667 14.508 1 62.97 322 ASN A CA 1
ATOM 2483 C C . ASN A 1 322 ? -13.281 -2.02 15.641 1 62.97 322 ASN A C 1
ATOM 2485 O O . ASN A 1 322 ? -13.383 -1.286 16.625 1 62.97 322 ASN A O 1
ATOM 2489 N N . GLU A 1 323 ? -14.016 -3.025 15.422 1 69.81 323 GLU A N 1
ATOM 2490 C CA . GLU A 1 323 ? -14.898 -3.525 16.469 1 69.81 323 GLU A CA 1
ATOM 2491 C C . GLU A 1 323 ? -14.188 -4.562 17.344 1 69.81 323 GLU A C 1
ATOM 2493 O O . GLU A 1 323 ? -14.508 -4.715 18.516 1 69.81 323 GLU A O 1
ATOM 2498 N N . ILE A 1 324 ? -13.242 -5.359 16.672 1 74.44 324 ILE A N 1
ATOM 2499 C CA . ILE A 1 324 ? -12.469 -6.383 17.359 1 74.44 324 ILE A CA 1
ATOM 2500 C C . ILE A 1 324 ? -11.016 -6.332 16.906 1 74.44 324 ILE A C 1
ATOM 2502 O O . ILE A 1 324 ? -10.695 -5.676 15.914 1 74.44 324 ILE A O 1
ATOM 2506 N N . VAL A 1 325 ? -10.102 -6.77 17.734 1 70.81 325 VAL A N 1
ATOM 2507 C CA . VAL A 1 325 ? -8.688 -6.855 17.375 1 70.81 325 VAL A CA 1
ATOM 2508 C C . VAL A 1 325 ? -8.219 -8.305 17.469 1 70.81 325 VAL A C 1
ATOM 2510 O O . VAL A 1 325 ? -8.648 -9.047 18.359 1 70.81 325 VAL A O 1
ATOM 2513 N N . SER A 1 326 ? -7.457 -8.648 16.453 1 66.44 326 SER A N 1
ATOM 2514 C CA . SER A 1 326 ? -6.82 -9.961 16.484 1 66.44 326 SER A CA 1
ATOM 2515 C C . SER A 1 326 ? -5.516 -9.922 17.281 1 66.44 326 SER A C 1
ATOM 2517 O O . SER A 1 326 ? -4.691 -9.023 17.062 1 66.44 326 SER A O 1
ATOM 2519 N N . LEU A 1 327 ? -5.457 -10.734 18.25 1 61.66 327 LEU A N 1
ATOM 2520 C CA . LEU A 1 327 ? -4.27 -10.867 19.094 1 61.66 327 LEU A CA 1
ATOM 2521 C C . LEU A 1 327 ? -3.434 -12.062 18.672 1 61.66 327 LEU A C 1
ATOM 2523 O O . LEU A 1 327 ? -3.936 -12.969 18 1 61.66 327 LEU A O 1
ATOM 2527 N N . PRO A 1 328 ? -2.15 -11.969 18.906 1 55.91 328 PRO A N 1
ATOM 2528 C CA . PRO A 1 328 ? -1.334 -13.141 18.562 1 55.91 328 PRO A CA 1
ATOM 2529 C C . PRO A 1 328 ? -1.952 -14.453 19.047 1 55.91 328 PRO A C 1
ATOM 2531 O O . PRO A 1 328 ? -2.525 -14.5 20.141 1 55.91 328 PRO A O 1
ATOM 2534 N N . GLY A 1 329 ? -1.897 -15.602 18.219 1 54.88 329 GLY A N 1
ATOM 2535 C CA . GLY A 1 329 ? -2.424 -16.922 18.547 1 54.88 329 GLY A CA 1
ATOM 2536 C C . GLY A 1 329 ? -3.887 -17.078 18.188 1 54.88 329 GLY A C 1
ATOM 2537 O O . GLY A 1 329 ? -4.605 -17.859 18.828 1 54.88 329 GLY A O 1
ATOM 2538 N N . ASN A 1 330 ? -4.375 -16.281 17.25 1 64.88 330 ASN A N 1
ATOM 2539 C CA . ASN A 1 330 ? -5.746 -16.375 16.766 1 64.88 330 ASN A CA 1
ATOM 2540 C C . ASN A 1 330 ? -6.758 -16.031 17.859 1 64.88 330 ASN A C 1
ATOM 2542 O O . ASN A 1 330 ? -7.77 -16.719 18.016 1 64.88 330 ASN A O 1
ATOM 2546 N N . TYR A 1 331 ? -6.332 -15.055 18.734 1 72.62 331 TYR A N 1
ATOM 2547 C CA . TYR A 1 331 ? -7.273 -14.508 19.719 1 72.62 331 TYR A CA 1
ATOM 2548 C C . TYR A 1 331 ? -7.875 -13.195 19.219 1 72.62 331 TYR A C 1
ATOM 2550 O O . TYR A 1 331 ? -7.227 -12.445 18.484 1 72.62 331 TYR A O 1
ATOM 2558 N N . TYR A 1 332 ? -9.125 -13.023 19.531 1 80.38 332 TYR A N 1
ATOM 2559 C CA . TYR A 1 332 ? -9.844 -11.805 19.188 1 80.38 332 TYR A CA 1
ATOM 2560 C C . TYR A 1 332 ? -10.383 -11.117 20.438 1 80.38 332 TYR A C 1
ATOM 2562 O O . TYR A 1 332 ? -10.812 -11.781 21.375 1 80.38 332 TYR A O 1
ATOM 2570 N N . ALA A 1 333 ? -10.211 -9.812 20.484 1 76.12 333 ALA A N 1
ATOM 2571 C CA . ALA A 1 333 ? -10.727 -9.016 21.594 1 76.12 333 ALA A CA 1
ATOM 2572 C C . ALA A 1 333 ? -11.547 -7.832 21.094 1 76.12 333 ALA A C 1
ATOM 2574 O O . ALA A 1 333 ? -11.312 -7.332 20 1 76.12 333 ALA A O 1
ATOM 2575 N N . LYS A 1 334 ? -12.641 -7.539 21.859 1 77.44 334 LYS A N 1
ATOM 2576 C CA . LYS A 1 334 ? -13.422 -6.344 21.562 1 77.44 334 LYS A CA 1
ATOM 2577 C C . LYS A 1 334 ? -12.594 -5.078 21.781 1 77.44 334 LYS A C 1
ATOM 2579 O O . LYS A 1 334 ? -11.844 -4.98 22.766 1 77.44 334 LYS A O 1
ATOM 2584 N N . ILE A 1 335 ? -12.586 -4.262 20.766 1 63.62 335 ILE A N 1
ATOM 2585 C CA . ILE A 1 335 ? -11.938 -2.971 20.969 1 63.62 335 ILE A CA 1
ATOM 2586 C C . ILE A 1 335 ? -12.836 -2.059 21.797 1 63.62 335 ILE A C 1
ATOM 2588 O O . ILE A 1 335 ? -14.008 -1.88 21.484 1 63.62 335 ILE A O 1
ATOM 2592 N N . THR A 1 336 ? -12.531 -1.761 23.047 1 57.22 336 THR A N 1
ATOM 2593 C CA . THR A 1 336 ? -13.289 -0.849 23.891 1 57.22 336 THR A CA 1
ATOM 2594 C C . THR A 1 336 ? -13.133 0.592 23.406 1 57.22 336 THR A C 1
ATOM 2596 O O . THR A 1 336 ? -12.086 0.967 22.875 1 57.22 336 THR A O 1
ATOM 2599 N N . MET B 1 1 ? -2.684 48.5 11.414 1 93.38 1 MET B N 1
ATOM 2600 C CA . MET B 1 1 ? -2.873 47.188 12.047 1 93.38 1 MET B CA 1
ATOM 2601 C C . MET B 1 1 ? -4.32 47.031 12.492 1 93.38 1 MET B C 1
ATOM 2603 O O . MET B 1 1 ? -4.926 45.969 12.234 1 93.38 1 MET B O 1
ATOM 2607 N N . LYS B 1 2 ? -4.969 48.062 13.031 1 95.06 2 LYS B N 1
ATOM 2608 C CA . LYS B 1 2 ? -6.32 47.938 13.57 1 95.06 2 LYS B CA 1
ATOM 2609 C C . LYS B 1 2 ? -7.324 47.656 12.453 1 95.06 2 LYS B C 1
ATOM 2611 O O . LYS B 1 2 ? -8.281 46.875 12.648 1 95.06 2 LYS B O 1
ATOM 2616 N N . TYR B 1 3 ? -7.129 48.219 11.266 1 96.38 3 TYR B N 1
ATOM 2617 C CA . TYR B 1 3 ? -8.055 48 10.164 1 96.38 3 TYR B CA 1
ATOM 2618 C C . TYR B 1 3 ? -7.922 46.562 9.609 1 96.38 3 TYR B C 1
ATOM 2620 O O . TYR B 1 3 ? -8.906 45.969 9.164 1 96.38 3 TYR B O 1
ATOM 2628 N N . LYS B 1 4 ? -6.66 46.031 9.586 1 97.19 4 LYS B N 1
ATOM 2629 C CA . LYS B 1 4 ? -6.449 44.625 9.211 1 97.19 4 LYS B CA 1
ATOM 2630 C C . LYS B 1 4 ? -7.207 43.688 10.148 1 97.19 4 LYS B C 1
ATOM 2632 O O . LYS B 1 4 ? -7.906 42.781 9.688 1 97.19 4 LYS B O 1
ATOM 2637 N N . ILE B 1 5 ? -7.074 43.969 11.406 1 97.56 5 ILE B N 1
ATOM 2638 C CA . ILE B 1 5 ? -7.727 43.125 12.414 1 97.56 5 ILE B CA 1
ATOM 2639 C C . ILE B 1 5 ? -9.242 43.25 12.289 1 97.56 5 ILE B C 1
ATOM 2641 O O . ILE B 1 5 ? -9.969 42.281 12.391 1 97.56 5 ILE B O 1
ATOM 2645 N N . TRP B 1 6 ? -9.727 44.5 12.086 1 96.19 6 TRP B N 1
ATOM 2646 C CA . TRP B 1 6 ? -11.156 44.719 11.906 1 96.19 6 TRP B CA 1
ATOM 2647 C C . TRP B 1 6 ? -11.703 43.875 10.758 1 96.19 6 TRP B C 1
ATOM 2649 O O . TRP B 1 6 ? -12.75 43.25 10.898 1 96.19 6 TRP B O 1
ATOM 2659 N N . LEU B 1 7 ? -11.016 43.875 9.664 1 96 7 LEU B N 1
ATOM 2660 C CA . LEU B 1 7 ? -11.453 43.094 8.516 1 96 7 LEU B CA 1
ATOM 2661 C C . LEU B 1 7 ? -11.461 41.594 8.859 1 96 7 LEU B C 1
ATOM 2663 O O . LEU B 1 7 ? -12.391 40.875 8.484 1 96 7 LEU B O 1
ATOM 2667 N N . ILE B 1 8 ? -10.461 41.094 9.586 1 96.38 8 ILE B N 1
ATOM 2668 C CA . ILE B 1 8 ? -10.359 39.688 10 1 96.38 8 ILE B CA 1
ATOM 2669 C C . ILE B 1 8 ? -11.547 39.344 10.883 1 96.38 8 ILE B C 1
ATOM 2671 O O . ILE B 1 8 ? -12.07 38.219 10.805 1 96.38 8 ILE B O 1
ATOM 2675 N N 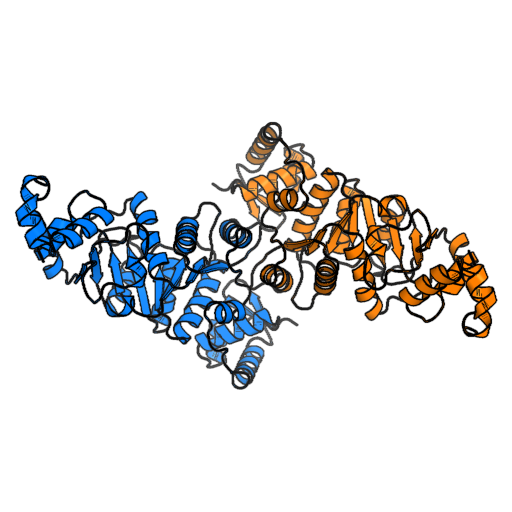. MET B 1 9 ? -12.039 40.219 11.68 1 93.62 9 MET B N 1
ATOM 2676 C CA . MET B 1 9 ? -13.109 40 12.648 1 93.62 9 MET B CA 1
ATOM 2677 C C . MET B 1 9 ? -14.461 39.844 11.953 1 93.62 9 MET B C 1
ATOM 2679 O O . MET B 1 9 ? -15.422 39.344 12.547 1 93.62 9 MET B O 1
ATOM 2683 N N . LEU B 1 10 ? -14.508 40.375 10.703 1 89.31 10 LEU B N 1
ATOM 2684 C CA . LEU B 1 10 ? -15.789 40.344 10.008 1 89.31 10 LEU B CA 1
ATOM 2685 C C . LEU B 1 10 ? -16.234 38.875 9.781 1 89.31 10 LEU B C 1
ATOM 2687 O O . LEU B 1 10 ? -15.422 38.031 9.477 1 89.31 10 LEU B O 1
ATOM 2691 N N . ASN B 1 11 ? -17.531 38.656 9.992 1 85.88 11 ASN B N 1
ATOM 2692 C CA . ASN B 1 11 ? -18.109 37.344 9.828 1 85.88 11 ASN B CA 1
ATOM 2693 C C . ASN B 1 11 ? -18.516 37.062 8.383 1 85.88 11 ASN B C 1
ATOM 2695 O O . ASN B 1 11 ? -19.672 36.75 8.109 1 85.88 11 ASN B O 1
ATOM 2699 N N . ILE B 1 12 ? -17.594 37.188 7.492 1 85.62 12 ILE B N 1
ATOM 2700 C CA . ILE B 1 12 ? -17.75 36.844 6.078 1 85.62 12 ILE B CA 1
ATOM 2701 C C . ILE B 1 12 ? -16.609 35.906 5.645 1 85.62 12 ILE B C 1
ATOM 2703 O O . ILE B 1 12 ? -15.656 35.688 6.395 1 85.62 12 ILE B O 1
ATOM 2707 N N . SER B 1 13 ? -16.75 35.344 4.496 1 89.19 13 SER B N 1
ATOM 2708 C CA . SER B 1 13 ? -15.758 34.375 4.043 1 89.19 13 SER B CA 1
ATOM 2709 C C . SER B 1 13 ? -14.422 35.062 3.75 1 89.19 13 SER B C 1
ATOM 2711 O O . SER B 1 13 ? -14.367 36.281 3.578 1 89.19 13 SER B O 1
ATOM 2713 N N . ASN B 1 14 ? -13.367 34.312 3.779 1 94.12 14 ASN B N 1
ATOM 2714 C CA . ASN B 1 14 ? -12.062 34.844 3.404 1 94.12 14 ASN B CA 1
ATOM 2715 C C . ASN B 1 14 ? -12.055 35.344 1.965 1 94.12 14 ASN B C 1
ATOM 2717 O O . ASN B 1 14 ? -11.453 36.375 1.667 1 94.12 14 ASN B O 1
ATOM 2721 N N . SER B 1 15 ? -12.773 34.688 1.079 1 91.19 15 SER B N 1
ATOM 2722 C CA . SER B 1 15 ? -12.883 35.125 -0.311 1 91.19 15 SER B CA 1
ATOM 2723 C C . SER B 1 15 ? -13.539 36.5 -0.417 1 91.19 15 SER B C 1
ATOM 2725 O O . SER B 1 15 ? -13.125 37.312 -1.229 1 91.19 15 SER B O 1
ATOM 2727 N N . ASP B 1 16 ? -14.492 36.656 0.398 1 90.25 16 ASP B N 1
ATOM 2728 C CA . ASP B 1 16 ? -15.148 37.969 0.423 1 90.25 16 ASP B CA 1
ATOM 2729 C C . ASP B 1 16 ? -14.188 39.062 0.913 1 90.25 16 ASP B C 1
ATOM 2731 O O . ASP B 1 16 ? -14.156 40.156 0.356 1 90.25 16 ASP B O 1
ATOM 2735 N N . LYS B 1 17 ? -13.477 38.75 1.886 1 93.62 17 LYS B N 1
ATOM 2736 C CA . LYS B 1 17 ? -12.5 39.688 2.41 1 93.62 17 LYS B CA 1
ATOM 2737 C C . LYS B 1 17 ? -11.469 40.062 1.348 1 93.62 17 LYS B C 1
ATOM 2739 O O . LYS B 1 17 ? -11.148 41.25 1.175 1 93.62 17 LYS B O 1
ATOM 2744 N N . ILE B 1 18 ? -11.008 39.094 0.712 1 94.81 18 ILE B N 1
ATOM 2745 C CA . ILE B 1 18 ? -10 39.281 -0.326 1 94.81 18 ILE B CA 1
ATOM 2746 C C . ILE B 1 18 ? -10.602 40.094 -1.467 1 94.81 18 ILE B C 1
ATOM 2748 O O . ILE B 1 18 ? -9.953 41.031 -1.979 1 94.81 18 ILE B O 1
ATOM 2752 N N . SER B 1 19 ? -11.852 39.844 -1.814 1 93.62 19 SER B N 1
ATOM 2753 C CA . SER B 1 19 ? -12.539 40.594 -2.857 1 93.62 19 SER B CA 1
ATOM 2754 C C . SER B 1 19 ? -12.672 42.062 -2.48 1 93.62 19 SER B C 1
ATOM 2756 O O . SER B 1 19 ? -12.555 42.938 -3.336 1 93.62 19 SER B O 1
ATOM 2758 N N . LEU B 1 20 ? -12.992 42.281 -1.221 1 91.31 20 LEU B N 1
ATOM 2759 C CA . LEU B 1 20 ? -13.117 43.656 -0.735 1 91.31 20 LEU B CA 1
ATOM 2760 C C . LEU B 1 20 ? -11.797 44.406 -0.876 1 91.31 20 LEU B C 1
ATOM 2762 O O . LEU B 1 20 ? -11.781 45.594 -1.273 1 91.31 20 LEU B O 1
ATOM 2766 N N . ILE B 1 21 ? -10.742 43.75 -0.565 1 95.38 21 ILE B N 1
ATOM 2767 C CA . ILE B 1 21 ? -9.422 44.375 -0.664 1 95.38 21 ILE B CA 1
ATOM 2768 C C . ILE B 1 21 ? -9.094 44.656 -2.129 1 95.38 21 ILE B C 1
ATOM 2770 O O . ILE B 1 21 ? -8.508 45.688 -2.449 1 95.38 21 ILE B O 1
ATOM 2774 N N . GLU B 1 22 ? -9.422 43.75 -2.975 1 93.44 22 GLU B N 1
ATOM 2775 C CA . GLU B 1 22 ? -9.195 43.938 -4.402 1 93.44 22 GLU B CA 1
ATOM 2776 C C . GLU B 1 22 ? -9.992 45.125 -4.93 1 93.44 22 GLU B C 1
ATOM 2778 O O . GLU B 1 22 ? -9.508 45.875 -5.773 1 93.44 22 GLU B O 1
ATOM 2783 N N . ARG B 1 23 ? -11.125 45.25 -4.441 1 92.62 23 ARG B N 1
ATOM 2784 C CA . ARG B 1 23 ? -12.039 46.281 -4.906 1 92.62 23 ARG B CA 1
ATOM 2785 C C . ARG B 1 23 ? -11.648 47.656 -4.352 1 92.62 23 ARG B C 1
ATOM 2787 O O . ARG B 1 23 ? -11.688 48.656 -5.07 1 92.62 23 ARG B O 1
ATOM 2794 N N . TYR B 1 24 ? -11.266 47.719 -3.053 1 92.62 24 TYR B N 1
ATOM 2795 C CA . TYR B 1 24 ? -11.125 49 -2.379 1 92.62 24 TYR B CA 1
ATOM 2796 C C . TYR B 1 24 ? -9.656 49.344 -2.166 1 92.62 24 TYR B C 1
ATOM 2798 O O . TYR B 1 24 ? -9.328 50.469 -1.783 1 92.62 24 TYR B O 1
ATOM 2806 N N . GLY B 1 25 ? -8.812 48.344 -2.359 1 92.5 25 GLY B N 1
ATOM 2807 C CA . GLY B 1 25 ? -7.383 48.625 -2.354 1 92.5 25 GLY B CA 1
ATOM 2808 C C . GLY B 1 25 ? -6.719 48.312 -1.028 1 92.5 25 GLY B C 1
ATOM 2809 O O . GLY B 1 25 ? -5.652 47.688 -0.996 1 92.5 25 GLY B O 1
ATOM 2810 N N . ASN B 1 26 ? -7.363 48.875 0.083 1 94.06 26 ASN B N 1
ATOM 2811 C CA . ASN B 1 26 ? -6.785 48.594 1.39 1 94.06 26 ASN B CA 1
ATOM 2812 C C . ASN B 1 26 ? -7.855 48.531 2.477 1 94.06 26 ASN B C 1
ATOM 2814 O O . ASN B 1 26 ? -9 48.938 2.248 1 94.06 26 ASN B O 1
ATOM 2818 N N . GLU B 1 27 ? -7.422 48.062 3.658 1 95.69 27 GLU B N 1
ATOM 2819 C CA . GLU B 1 27 ? -8.352 47.781 4.75 1 95.69 27 GLU B CA 1
ATOM 2820 C C . GLU B 1 27 ? -8.984 49.062 5.289 1 95.69 27 GLU B C 1
ATOM 2822 O O . GLU B 1 27 ? -10.148 49.062 5.68 1 95.69 27 GLU B O 1
ATOM 2827 N N . LYS B 1 28 ? -8.227 50.094 5.359 1 96.25 28 LYS B N 1
ATOM 2828 C CA . LYS B 1 28 ? -8.766 51.344 5.867 1 96.25 28 LYS B CA 1
ATOM 2829 C C . LYS B 1 28 ? -9.922 51.844 4.996 1 96.25 28 LYS B C 1
ATOM 2831 O O . LYS B 1 28 ? -10.945 52.312 5.512 1 96.25 28 LYS B O 1
ATOM 2836 N N . VAL B 1 29 ? -9.719 51.781 3.697 1 95.44 29 VAL B N 1
ATOM 2837 C CA . VAL B 1 29 ? -10.758 52.25 2.779 1 95.44 29 VAL B CA 1
ATOM 2838 C C . VAL B 1 29 ? -11.992 51.344 2.91 1 95.44 29 VAL B C 1
ATOM 2840 O O . VAL B 1 29 ? -13.125 51.812 2.871 1 95.44 29 VAL B O 1
ATOM 2843 N N . VAL B 1 30 ? -11.781 50.062 3.023 1 92.81 30 VAL B N 1
ATOM 2844 C CA . VAL B 1 30 ? -12.898 49.125 3.23 1 92.81 30 VAL B CA 1
ATOM 2845 C C . VAL B 1 30 ? -13.68 49.562 4.477 1 92.81 30 VAL B C 1
ATOM 2847 O O . VAL B 1 30 ? -14.906 49.594 4.457 1 92.81 30 VAL B O 1
ATOM 2850 N N . TYR B 1 31 ? -12.969 49.844 5.539 1 93.56 31 TYR B N 1
ATOM 2851 C CA . TYR B 1 31 ? -13.609 50.281 6.777 1 93.56 31 TYR B CA 1
ATOM 2852 C C . TYR B 1 31 ? -14.398 51.562 6.562 1 93.56 31 TYR B C 1
ATOM 2854 O O . TYR B 1 31 ? -15.547 51.656 6.988 1 93.56 31 TYR B O 1
ATOM 2862 N N . ASP B 1 32 ? -13.789 52.531 5.973 1 94.31 32 ASP B N 1
ATOM 2863 C CA . ASP B 1 32 ? -14.414 53.844 5.77 1 94.31 32 ASP B CA 1
ATOM 2864 C C . ASP B 1 32 ? -15.703 53.688 4.965 1 94.31 32 ASP B C 1
ATOM 2866 O O . ASP B 1 32 ? -16.672 54.406 5.219 1 94.31 32 ASP B O 1
ATOM 2870 N N . GLU B 1 33 ? -15.68 52.812 4.082 1 88.31 33 GLU B N 1
ATOM 2871 C CA . GLU B 1 33 ? -16.797 52.688 3.162 1 88.31 33 GLU B CA 1
ATOM 2872 C C . GLU B 1 33 ? -17.891 51.781 3.744 1 88.31 33 GLU B C 1
ATOM 2874 O O . GLU B 1 33 ? -19.062 51.938 3.42 1 88.31 33 GLU B O 1
ATOM 2879 N N . LEU B 1 34 ? -17.453 50.781 4.539 1 86.75 34 LEU B N 1
ATOM 2880 C CA . LEU B 1 34 ? -18.422 49.719 4.82 1 86.75 34 LEU B CA 1
ATOM 2881 C C . LEU B 1 34 ? -18.609 49.562 6.324 1 86.75 34 LEU B C 1
ATOM 2883 O O . LEU B 1 34 ? -19.328 48.656 6.762 1 86.75 34 LEU B O 1
ATOM 2887 N N . ASN B 1 35 ? -18 50.312 7.191 1 87.12 35 ASN B N 1
ATOM 2888 C CA . ASN B 1 35 ? -18.094 50.125 8.633 1 87.12 35 ASN B CA 1
ATOM 2889 C C . ASN B 1 35 ? -19.531 50.188 9.117 1 87.12 35 ASN B C 1
ATOM 2891 O O . ASN B 1 35 ? -19.906 49.531 10.086 1 87.12 35 ASN B O 1
ATOM 2895 N N . SER B 1 36 ? -20.375 50.906 8.484 1 83.12 36 SER B N 1
ATOM 2896 C CA . SER B 1 36 ? -21.797 51 8.844 1 83.12 36 SER B CA 1
ATOM 2897 C C . SER B 1 36 ? -22.531 49.719 8.547 1 83.12 36 SER B C 1
ATOM 2899 O O . SER B 1 36 ? -23.453 49.344 9.273 1 83.12 36 SER B O 1
ATOM 2901 N N . THR B 1 37 ? -22.141 49.094 7.445 1 79.56 37 THR B N 1
ATOM 2902 C CA . THR B 1 37 ? -22.734 47.844 7.031 1 79.56 37 THR B CA 1
ATOM 2903 C C . THR B 1 37 ? -22.359 46.719 8 1 79.56 37 THR B C 1
ATOM 2905 O O . THR B 1 37 ? -23.172 45.812 8.266 1 79.56 37 THR B O 1
ATOM 2908 N N . PHE B 1 38 ? -21.141 46.781 8.547 1 79.06 38 PHE B N 1
ATOM 2909 C CA . PHE B 1 38 ? -20.641 45.75 9.461 1 79.06 38 PHE B CA 1
ATOM 2910 C C . PHE B 1 38 ? -20.594 46.281 10.891 1 79.06 38 PHE B C 1
ATOM 2912 O O . PHE B 1 38 ? -19.531 46.312 11.508 1 79.06 38 PHE B O 1
ATOM 2919 N N . SER B 1 39 ? -21.594 46.625 11.453 1 73.88 39 SER B N 1
ATOM 2920 C CA . SER B 1 39 ? -21.672 47.344 12.719 1 73.88 39 SER B CA 1
ATOM 2921 C C . SER B 1 39 ? -21.375 46.438 13.898 1 73.88 39 SER B C 1
ATOM 2923 O O . SER B 1 39 ? -21.078 46.875 15 1 73.88 39 SER B O 1
ATOM 2925 N N . SER B 1 40 ? -21.359 45.156 13.664 1 70.94 40 SER B N 1
ATOM 2926 C CA . SER B 1 40 ? -21.156 44.188 14.75 1 70.94 40 SER B CA 1
ATOM 2927 C C . SER B 1 40 ? -19.688 44.125 15.141 1 70.94 40 SER B C 1
ATOM 2929 O O . SER B 1 40 ? -19.359 43.656 16.234 1 70.94 40 SER B O 1
ATOM 2931 N N . SER B 1 41 ? -18.859 44.562 14.312 1 74.56 41 SER B N 1
ATOM 2932 C CA . SER B 1 41 ? -17.422 44.594 14.586 1 74.56 41 SER B CA 1
ATOM 2933 C C . SER B 1 41 ? -16.906 46 14.773 1 74.56 41 SER B C 1
ATOM 2935 O O . SER B 1 41 ? -16.953 46.812 13.844 1 74.56 41 SER B O 1
ATOM 2937 N N . SER B 1 42 ? -16.422 46.219 15.961 1 86.69 42 SER B N 1
ATOM 2938 C CA . SER B 1 42 ? -16.016 47.594 16.219 1 86.69 42 SER B CA 1
ATOM 2939 C C . SER B 1 42 ? -14.508 47.781 16.094 1 86.69 42 SER B C 1
ATOM 2941 O O . SER B 1 42 ? -13.75 46.812 16.312 1 86.69 42 SER B O 1
ATOM 2943 N N . LEU B 1 43 ? -14.211 48.938 15.641 1 92.5 43 LEU B N 1
ATOM 2944 C CA . LEU B 1 43 ? -12.797 49.281 15.539 1 92.5 43 LEU B CA 1
ATOM 2945 C C . LEU B 1 43 ? -12.133 49.281 16.906 1 92.5 43 LEU B C 1
ATOM 2947 O O . LEU B 1 43 ? -10.938 49 17.031 1 92.5 43 LEU B O 1
ATOM 2951 N N . GLN B 1 44 ? -12.93 49.625 17.922 1 93.69 44 GLN B N 1
ATOM 2952 C CA . GLN B 1 44 ? -12.422 49.594 19.297 1 93.69 44 GLN B CA 1
ATOM 2953 C C . GLN B 1 44 ? -11.977 48.188 19.688 1 93.69 44 GLN B C 1
ATOM 2955 O O . GLN B 1 44 ? -10.922 48 20.297 1 93.69 44 GLN B O 1
ATOM 2960 N N . GLU B 1 45 ? -12.789 47.281 19.375 1 93.94 45 GLU B N 1
ATOM 2961 C CA . GLU B 1 45 ? -12.445 45.906 19.625 1 93.94 45 GLU B CA 1
ATOM 2962 C C . GLU B 1 45 ? -11.18 45.5 18.875 1 93.94 45 GLU B C 1
ATOM 2964 O O . GLU B 1 45 ? -10.336 44.75 19.391 1 93.94 45 GLU B O 1
ATOM 2969 N N . ALA B 1 46 ? -11.094 45.875 17.641 1 96.38 46 ALA B N 1
ATOM 2970 C CA . ALA B 1 46 ? -9.898 45.594 16.844 1 96.38 46 ALA B CA 1
ATOM 2971 C C . ALA B 1 46 ? -8.648 46.156 17.5 1 96.38 46 ALA B C 1
ATOM 2973 O O . ALA B 1 46 ? -7.594 45.531 17.5 1 96.38 46 ALA B O 1
ATOM 2974 N N . GLU B 1 47 ? -8.797 47.312 18.047 1 96.38 47 GLU B N 1
ATOM 2975 C CA . GLU B 1 47 ? -7.68 47.969 18.734 1 96.38 47 GLU B CA 1
ATOM 2976 C C . GLU B 1 47 ? -7.254 47.188 19.969 1 96.38 47 GLU B C 1
ATOM 2978 O O . GLU B 1 47 ? -6.066 47.156 20.297 1 96.38 47 GLU B O 1
ATOM 2983 N N . GLU B 1 48 ? -8.227 46.656 20.609 1 96.25 48 GLU B N 1
ATOM 2984 C CA . GLU B 1 48 ? -7.91 45.812 21.75 1 96.25 48 GLU B CA 1
ATOM 2985 C C . GLU B 1 48 ? -7.035 44.625 21.344 1 96.25 48 GLU B C 1
ATOM 2987 O O . GLU B 1 48 ? -6.086 44.281 22.031 1 96.25 48 GLU B O 1
ATOM 2992 N N . TYR B 1 49 ? -7.355 44.031 20.234 1 96.88 49 TYR B N 1
ATOM 2993 C CA . TYR B 1 49 ? -6.547 42.938 19.703 1 96.88 49 TYR B CA 1
ATOM 2994 C C . TYR B 1 49 ? -5.148 43.406 19.328 1 96.88 49 TYR B C 1
ATOM 2996 O O . TYR B 1 49 ? -4.168 42.688 19.5 1 96.88 49 TYR B O 1
ATOM 3004 N N . VAL B 1 50 ? -5.059 44.594 18.75 1 97.44 50 VAL B N 1
ATOM 3005 C CA . VAL B 1 50 ? -3.752 45.156 18.438 1 97.44 50 VAL B CA 1
ATOM 3006 C C . VAL B 1 50 ? -2.891 45.219 19.688 1 97.44 50 VAL B C 1
ATOM 3008 O O . VAL B 1 50 ? -1.697 44.906 19.656 1 97.44 50 VAL B O 1
ATOM 3011 N N . GLY B 1 51 ? -3.494 45.625 20.797 1 97.06 51 GLY B N 1
ATOM 3012 C CA . GLY B 1 51 ? -2.795 45.656 22.078 1 97.06 51 GLY B CA 1
ATOM 3013 C C . GLY B 1 51 ? -2.328 44.281 22.516 1 97.06 51 GLY B C 1
ATOM 3014 O O . GLY B 1 51 ? -1.204 44.125 23 1 97.06 51 GLY B O 1
ATOM 3015 N N . ILE B 1 52 ? -3.154 43.312 22.375 1 97.19 52 ILE B N 1
ATOM 3016 C CA . ILE B 1 52 ? -2.84 41.938 22.719 1 97.19 52 ILE B CA 1
ATOM 3017 C C . ILE B 1 52 ? -1.67 41.438 21.875 1 97.19 52 ILE B C 1
ATOM 3019 O O . ILE B 1 52 ? -0.744 40.812 22.406 1 97.19 52 ILE B O 1
ATOM 3023 N N . LEU B 1 53 ? -1.71 41.656 20.578 1 98.25 53 LEU B N 1
ATOM 3024 C CA . LEU B 1 53 ? -0.647 41.25 19.672 1 98.25 53 LEU B CA 1
ATOM 3025 C C . LEU B 1 53 ? 0.695 41.844 20.094 1 98.25 53 LEU B C 1
ATOM 3027 O O . LEU B 1 53 ? 1.702 41.125 20.141 1 98.25 53 LEU B O 1
ATOM 3031 N N . ALA B 1 54 ? 0.664 43.094 20.422 1 97.12 54 ALA B N 1
ATOM 3032 C CA . ALA B 1 54 ? 1.887 43.781 20.844 1 97.12 54 ALA B CA 1
ATOM 3033 C C . ALA B 1 54 ? 2.414 43.188 22.156 1 97.12 54 ALA B C 1
ATOM 3035 O O . ALA B 1 54 ? 3.609 42.938 22.281 1 97.12 54 ALA B O 1
ATOM 3036 N N . LYS B 1 55 ? 1.557 43 23.031 1 96.88 55 LYS B N 1
ATOM 3037 C CA . LYS B 1 55 ? 1.918 42.531 24.375 1 96.88 55 LYS B CA 1
ATOM 3038 C C . LYS B 1 55 ? 2.5 41.094 24.297 1 96.88 55 LYS B C 1
ATOM 3040 O O . LYS B 1 55 ? 3.439 40.781 25.031 1 96.88 55 LYS B O 1
ATOM 3045 N N . GLU B 1 56 ? 1.958 40.344 23.438 1 96.44 56 GLU B N 1
ATOM 3046 C CA . GLU B 1 56 ? 2.342 38.938 23.375 1 96.44 56 GLU B CA 1
ATOM 3047 C C . GLU B 1 56 ? 3.35 38.688 22.25 1 96.44 56 GLU B C 1
ATOM 3049 O O . GLU B 1 56 ? 3.68 37.531 21.938 1 96.44 56 GLU B O 1
ATOM 3054 N N . ASN B 1 57 ? 3.785 39.719 21.625 1 96.94 57 ASN B N 1
ATOM 3055 C CA . ASN B 1 57 ? 4.742 39.625 20.531 1 96.94 57 ASN B CA 1
ATOM 3056 C C . ASN B 1 57 ? 4.242 38.719 19.406 1 96.94 57 ASN B C 1
ATOM 3058 O O . ASN B 1 57 ? 4.949 37.812 18.984 1 96.94 57 ASN B O 1
ATOM 3062 N N . ILE B 1 58 ? 3.029 38.875 19.047 1 98.5 58 ILE B N 1
ATOM 3063 C CA . ILE B 1 58 ? 2.387 38.156 17.969 1 98.5 58 ILE B CA 1
ATOM 3064 C C . ILE B 1 58 ? 2.432 38.969 16.688 1 98.5 58 ILE B C 1
ATOM 3066 O O . ILE B 1 58 ? 2.051 40.156 16.672 1 98.5 58 ILE B O 1
ATOM 3070 N N . GLY B 1 59 ? 2.953 38.375 15.609 1 98.44 59 GLY B N 1
ATOM 3071 C CA . GLY B 1 59 ? 2.924 39 14.305 1 98.44 59 GLY B CA 1
ATOM 3072 C C . GLY B 1 59 ? 1.662 38.688 13.516 1 98.44 59 GLY B C 1
ATOM 3073 O O . GLY B 1 59 ? 0.917 37.781 13.867 1 98.44 59 GLY B O 1
ATOM 3074 N N . LEU B 1 60 ? 1.396 39.531 12.492 1 98.38 60 LEU B N 1
ATOM 3075 C CA . LEU B 1 60 ? 0.276 39.344 11.578 1 98.38 60 LEU B CA 1
ATOM 3076 C C . LEU B 1 60 ? 0.716 39.562 10.133 1 98.38 60 LEU B C 1
ATOM 3078 O O . LEU B 1 60 ? 1.401 40.531 9.82 1 98.38 60 LEU B O 1
ATOM 3082 N N . VAL B 1 61 ? 0.443 38.625 9.336 1 98.06 61 VAL B N 1
ATOM 3083 C CA . VAL B 1 61 ? 0.633 38.75 7.895 1 98.06 61 VAL B CA 1
ATOM 3084 C C . VAL B 1 61 ? -0.703 38.562 7.18 1 98.06 61 VAL B C 1
ATOM 3086 O O . VAL B 1 61 ? -1.49 37.688 7.535 1 98.06 61 VAL B O 1
ATOM 3089 N N . THR B 1 62 ? -1.042 39.438 6.285 1 97.75 62 THR B N 1
ATOM 3090 C CA . THR B 1 62 ? -2.303 39.375 5.555 1 97.75 62 THR B CA 1
ATOM 3091 C C . THR B 1 62 ? -2.059 39 4.09 1 97.75 62 THR B C 1
ATOM 3093 O O . THR B 1 62 ? -0.918 39.031 3.625 1 97.75 62 THR B O 1
ATOM 3096 N N . TYR B 1 63 ? -3.102 38.719 3.424 1 96.88 63 TYR B N 1
ATOM 3097 C CA . TYR B 1 63 ? -3.115 38.188 2.062 1 96.88 63 TYR B CA 1
ATOM 3098 C C . TYR B 1 63 ? -2.303 39.094 1.127 1 96.88 63 TYR B C 1
ATOM 3100 O O . TYR B 1 63 ? -1.63 38.594 0.219 1 96.88 63 TYR B O 1
ATOM 3108 N N . ASN B 1 64 ? -2.215 40.406 1.313 1 92.81 64 ASN B N 1
ATOM 3109 C CA . ASN B 1 64 ? -1.568 41.344 0.4 1 92.81 64 ASN B CA 1
ATOM 3110 C C . ASN B 1 64 ? -0.132 41.656 0.823 1 92.81 64 ASN B C 1
ATOM 3112 O O . ASN B 1 64 ? 0.596 42.344 0.117 1 92.81 64 ASN B O 1
ATOM 3116 N N . ASP B 1 65 ? 0.219 41.062 1.917 1 95.44 65 ASP B N 1
ATOM 3117 C CA . ASP B 1 65 ? 1.584 41.281 2.387 1 95.44 65 ASP B CA 1
ATOM 3118 C C . ASP B 1 65 ? 2.584 40.469 1.568 1 95.44 65 ASP B C 1
ATOM 3120 O O . ASP B 1 65 ? 2.262 39.375 1.092 1 95.44 65 ASP B O 1
ATOM 3124 N N . LEU B 1 66 ? 3.754 40.906 1.481 1 94.38 66 LEU B N 1
ATOM 3125 C CA . LEU B 1 66 ? 4.812 40.281 0.706 1 94.38 66 LEU B CA 1
ATOM 3126 C C . LEU B 1 66 ? 5.195 38.938 1.311 1 94.38 66 LEU B C 1
ATOM 3128 O O . LEU B 1 66 ? 5.578 38 0.589 1 94.38 66 LEU B O 1
ATOM 3132 N N . LYS B 1 67 ? 5.113 38.812 2.596 1 96.25 67 LYS B N 1
ATOM 3133 C CA . LYS B 1 67 ? 5.566 37.594 3.277 1 96.25 67 LYS B CA 1
ATOM 3134 C C . LYS B 1 67 ? 4.492 36.5 3.248 1 96.25 67 LYS B C 1
ATOM 3136 O O . LYS B 1 67 ? 4.742 35.375 3.631 1 96.25 67 LYS B O 1
ATOM 3141 N N . TYR B 1 68 ? 3.279 36.906 2.803 1 97.81 68 TYR B N 1
ATOM 3142 C CA . TYR B 1 68 ? 2.234 35.906 2.652 1 97.81 68 TYR B CA 1
ATOM 3143 C C . TYR B 1 68 ? 2.615 34.875 1.596 1 97.81 68 TYR B C 1
ATOM 3145 O O . TYR B 1 68 ? 3.002 35.219 0.481 1 97.81 68 TYR B O 1
ATOM 3153 N N . PRO B 1 69 ? 2.586 33.625 1.958 1 97 69 PRO B N 1
ATOM 3154 C CA . PRO B 1 69 ? 3.08 32.594 1.031 1 97 69 PRO B CA 1
ATOM 3155 C C . PRO B 1 69 ? 2.219 32.469 -0.223 1 97 69 PRO B C 1
ATOM 3157 O O . PRO B 1 69 ? 0.999 32.312 -0.124 1 97 69 PRO B O 1
ATOM 3160 N N . GLU B 1 70 ? 2.83 32.438 -1.388 1 95.44 70 GLU B N 1
ATOM 3161 C CA . GLU B 1 70 ? 2.141 32.344 -2.67 1 95.44 70 GLU B CA 1
ATOM 3162 C C . GLU B 1 70 ? 1.353 31.047 -2.779 1 95.44 70 GLU B C 1
ATOM 3164 O O . GLU B 1 70 ? 0.25 31.016 -3.328 1 95.44 70 GLU B O 1
ATOM 3169 N N . ASP B 1 71 ? 1.899 29.969 -2.25 1 94.69 71 ASP B N 1
ATOM 3170 C CA . ASP B 1 71 ? 1.266 28.656 -2.328 1 94.69 71 ASP B CA 1
ATOM 3171 C C . ASP B 1 71 ? -0.097 28.656 -1.638 1 94.69 71 ASP B C 1
ATOM 3173 O O . ASP B 1 71 ? -1.01 27.938 -2.049 1 94.69 71 ASP B O 1
ATOM 3177 N N . LEU B 1 72 ? -0.288 29.469 -0.701 1 96.38 72 LEU B N 1
ATOM 3178 C CA . LEU B 1 72 ? -1.521 29.484 0.079 1 96.38 72 LEU B CA 1
ATOM 3179 C C . LEU B 1 72 ? -2.588 30.328 -0.611 1 96.38 72 LEU B C 1
ATOM 3181 O O . LEU B 1 72 ? -3.783 30.156 -0.362 1 96.38 72 LEU B O 1
ATOM 3185 N N . LYS B 1 73 ? -2.176 31.188 -1.442 1 95.38 73 LYS B N 1
ATOM 3186 C CA . LYS B 1 73 ? -3.111 32.062 -2.146 1 95.38 73 LYS B CA 1
ATOM 3187 C C . LYS B 1 73 ? -3.992 31.266 -3.104 1 95.38 73 LYS B C 1
ATOM 3189 O O . LYS B 1 73 ? -5.105 31.688 -3.43 1 95.38 73 LYS B O 1
ATOM 3194 N N . ASN B 1 74 ? -3.555 30.125 -3.498 1 89.38 74 ASN B N 1
ATOM 3195 C CA . ASN B 1 74 ? -4.188 29.391 -4.59 1 89.38 74 ASN B CA 1
ATOM 3196 C C . ASN B 1 74 ? -5.133 28.312 -4.066 1 89.38 74 ASN B C 1
ATOM 3198 O O . ASN B 1 74 ? -5.727 27.562 -4.852 1 89.38 74 ASN B O 1
ATOM 3202 N N . ILE B 1 75 ? -5.293 28.281 -2.785 1 95.31 75 ILE B N 1
ATOM 3203 C CA . ILE B 1 75 ? -6.195 27.266 -2.266 1 95.31 75 ILE B CA 1
ATOM 3204 C C . ILE B 1 75 ? -7.605 27.828 -2.141 1 95.31 75 ILE B C 1
ATOM 3206 O O . ILE B 1 75 ? -7.805 29.047 -2.285 1 95.31 75 ILE B O 1
ATOM 3210 N N . ASP B 1 76 ? -8.609 26.953 -1.922 1 91.75 76 ASP B N 1
ATOM 3211 C CA . ASP B 1 76 ? -9.969 27.406 -1.623 1 91.75 76 ASP B CA 1
ATOM 3212 C C . ASP B 1 76 ? -10.039 28.047 -0.239 1 91.75 76 ASP B C 1
ATOM 3214 O O . ASP B 1 76 ? -9.594 27.453 0.748 1 91.75 76 ASP B O 1
ATOM 3218 N N . GLU B 1 77 ? -10.523 29.25 -0.267 1 92.62 77 GLU B N 1
ATOM 3219 C CA . GLU B 1 77 ? -10.688 30 0.97 1 92.62 77 GLU B CA 1
ATOM 3220 C C . GLU B 1 77 ? -9.352 30.203 1.676 1 92.62 77 GLU B C 1
ATOM 3222 O O . GLU B 1 77 ? -9.203 29.875 2.854 1 92.62 77 GLU B O 1
ATOM 3227 N N . PRO B 1 78 ? -8.484 30.766 0.975 1 97.19 78 PRO B N 1
ATOM 3228 C CA . PRO B 1 78 ? -7.23 31.078 1.662 1 97.19 78 PRO B CA 1
ATOM 3229 C C . PRO B 1 78 ? -7.434 31.984 2.869 1 97.19 78 PRO B C 1
ATOM 3231 O O . PRO B 1 78 ? -8.297 32.875 2.842 1 97.19 78 PRO B O 1
ATOM 3234 N N . PRO B 1 79 ? -6.68 31.719 3.924 1 97.62 79 PRO B N 1
ATOM 3235 C CA . PRO B 1 79 ? -6.832 32.656 5.047 1 97.62 79 PRO B CA 1
ATOM 3236 C C . PRO B 1 79 ? -6.453 34.094 4.68 1 97.62 79 PRO B C 1
ATOM 3238 O O . PRO B 1 79 ? -5.402 34.312 4.078 1 97.62 79 PRO B O 1
ATOM 3241 N N . TYR B 1 80 ? -7.289 35 5.039 1 96.81 80 TYR B N 1
ATOM 3242 C CA . TYR B 1 80 ? -6.98 36.406 4.754 1 96.81 80 TYR B CA 1
ATOM 3243 C C . TYR B 1 80 ? -5.801 36.875 5.59 1 96.81 80 TYR B C 1
ATOM 3245 O O . TYR B 1 80 ? -4.973 37.656 5.117 1 96.81 80 TYR B O 1
ATOM 3253 N N . GLY B 1 81 ? -5.828 36.469 6.871 1 97.88 81 GLY B N 1
ATOM 3254 C CA . GLY B 1 81 ? -4.754 36.812 7.785 1 97.88 81 GLY B CA 1
ATOM 3255 C C . GLY B 1 81 ? -4.234 35.625 8.57 1 97.88 81 GLY B C 1
ATOM 3256 O O . GLY B 1 81 ? -4.996 34.719 8.906 1 97.88 81 GLY B O 1
ATOM 3257 N N . LEU B 1 82 ? -2.951 35.625 8.836 1 98.62 82 LEU B N 1
ATOM 3258 C CA . LEU B 1 82 ? -2.297 34.625 9.68 1 98.62 82 LEU B CA 1
ATOM 3259 C C . LEU B 1 82 ? -1.549 35.312 10.828 1 98.62 82 LEU B C 1
ATOM 3261 O O . LEU B 1 82 ? -0.703 36.188 10.602 1 98.62 82 LEU B O 1
ATOM 3265 N N . PHE B 1 83 ? -1.918 34.938 12 1 98.75 83 PHE B N 1
ATOM 3266 C CA . PHE B 1 83 ? -1.127 35.312 13.164 1 98.75 83 PHE B CA 1
ATOM 3267 C C . PHE B 1 83 ? 0.078 34.375 13.32 1 98.75 83 PHE B C 1
ATOM 3269 O O . PHE B 1 83 ? -0.005 33.188 13.031 1 98.75 83 PHE B O 1
ATOM 3276 N N . TYR B 1 84 ? 1.221 34.969 13.773 1 98.81 84 TYR B N 1
ATOM 3277 C CA . TYR B 1 84 ? 2.373 34.062 13.828 1 98.81 84 TYR B CA 1
ATOM 3278 C C . TYR B 1 84 ? 3.293 34.438 14.984 1 98.81 84 TYR B C 1
ATOM 3280 O O . TYR B 1 84 ? 3.273 35.594 15.461 1 98.81 84 TYR B O 1
ATOM 3288 N N . LYS B 1 85 ? 3.98 33.531 15.523 1 98.69 85 LYS B N 1
ATOM 3289 C CA . LYS B 1 85 ? 5.117 33.625 16.438 1 98.69 85 LYS B CA 1
ATOM 3290 C C . LYS B 1 85 ? 6.312 32.812 15.906 1 98.69 85 LYS B C 1
ATOM 3292 O O . LYS B 1 85 ? 6.172 31.672 15.492 1 98.69 85 LYS B O 1
ATOM 3297 N N . GLY B 1 86 ? 7.492 33.406 15.922 1 98.38 86 GLY B N 1
ATOM 3298 C CA . GLY B 1 86 ? 8.68 32.75 15.406 1 98.38 86 GLY B CA 1
ATOM 3299 C C . GLY B 1 86 ? 9.117 33.281 14.055 1 98.38 86 GLY B C 1
ATOM 3300 O O . GLY B 1 86 ? 8.914 34.469 13.742 1 98.38 86 GLY B O 1
ATOM 3301 N N . ASN B 1 87 ? 9.773 32.5 13.234 1 98.12 87 ASN B N 1
ATOM 3302 C CA . ASN B 1 87 ? 10.414 32.938 11.992 1 98.12 87 ASN B CA 1
ATOM 3303 C C . ASN B 1 87 ? 9.453 32.844 10.812 1 98.12 87 ASN B C 1
ATOM 3305 O O . ASN B 1 87 ? 9.336 31.781 10.18 1 98.12 87 ASN B O 1
ATOM 3309 N N . ILE B 1 88 ? 8.906 33.906 10.375 1 98 88 ILE B N 1
ATOM 3310 C CA . ILE B 1 88 ? 7.875 33.969 9.352 1 98 88 ILE B CA 1
ATOM 3311 C C . ILE B 1 88 ? 8.469 33.625 7.992 1 98 88 ILE B C 1
ATOM 3313 O O . ILE B 1 88 ? 7.742 33.219 7.078 1 98 88 ILE B O 1
ATOM 3317 N N . GLU B 1 89 ? 9.781 33.719 7.832 1 97.44 89 GLU B N 1
ATOM 3318 C CA . GLU B 1 89 ? 10.438 33.406 6.562 1 97.44 89 GLU B CA 1
ATOM 3319 C C . GLU B 1 89 ? 10.258 31.938 6.184 1 97.44 89 GLU B C 1
ATOM 3321 O O . GLU B 1 89 ? 10.359 31.578 5.008 1 97.44 89 GLU B O 1
ATOM 3326 N N . LEU B 1 90 ? 9.945 31.125 7.152 1 98.19 90 LEU B N 1
ATOM 3327 C CA . LEU B 1 90 ? 9.805 29.688 6.922 1 98.19 90 LEU B CA 1
ATOM 3328 C C . LEU B 1 90 ? 8.609 29.391 6.027 1 98.19 90 LEU B C 1
ATOM 3330 O O . LEU B 1 90 ? 8.539 28.328 5.406 1 98.19 90 LEU B O 1
ATOM 3334 N N . LEU B 1 91 ? 7.668 30.281 5.906 1 97.75 91 LEU B N 1
ATOM 3335 C CA . LEU B 1 91 ? 6.465 30.094 5.105 1 97.75 91 LEU B CA 1
ATOM 3336 C C . LEU B 1 91 ? 6.812 30 3.623 1 97.75 91 LEU B C 1
ATOM 3338 O O . LEU B 1 91 ? 6.004 29.531 2.82 1 97.75 91 LEU B O 1
ATOM 3342 N N . ASN B 1 92 ? 7.957 30.469 3.289 1 95.31 92 ASN B N 1
ATOM 3343 C CA . ASN B 1 92 ? 8.32 30.531 1.877 1 95.31 92 ASN B CA 1
ATOM 3344 C C . ASN B 1 92 ? 9.469 29.594 1.551 1 95.31 92 ASN B C 1
ATOM 3346 O O . ASN B 1 92 ? 10.125 29.734 0.516 1 95.31 92 ASN B O 1
ATOM 3350 N N . GLU B 1 93 ? 9.711 28.625 2.426 1 96.12 93 GLU B N 1
ATOM 3351 C CA . GLU B 1 93 ? 10.711 27.578 2.205 1 96.12 93 GLU B CA 1
ATOM 3352 C C . GLU B 1 93 ? 10.078 26.344 1.586 1 96.12 93 GLU B C 1
ATOM 3354 O O . GLU B 1 93 ? 8.898 26.344 1.228 1 96.12 93 GLU B O 1
ATOM 3359 N N . ASP B 1 94 ? 10.984 25.391 1.284 1 97.19 94 ASP B N 1
ATOM 3360 C CA . ASP B 1 94 ? 10.5 24.078 0.866 1 97.19 94 ASP B CA 1
ATOM 3361 C C . ASP B 1 94 ? 9.875 23.328 2.039 1 97.19 94 ASP B C 1
ATOM 3363 O O . ASP B 1 94 ? 10.555 23.047 3.033 1 97.19 94 ASP B O 1
ATOM 3367 N N . ILE B 1 95 ? 8.586 23.031 1.92 1 98.69 95 ILE B N 1
ATOM 3368 C CA . ILE B 1 95 ? 7.844 22.531 3.076 1 98.69 95 ILE B CA 1
ATOM 3369 C C . ILE B 1 95 ? 7.191 21.203 2.736 1 98.69 95 ILE B C 1
ATOM 3371 O O . ILE B 1 95 ? 6.641 21.031 1.647 1 98.69 95 ILE B O 1
ATOM 3375 N N . VAL B 1 96 ? 7.273 20.266 3.652 1 98.88 96 VAL B N 1
ATOM 3376 C CA . VAL B 1 96 ? 6.57 18.984 3.562 1 98.88 96 VAL B CA 1
ATOM 3377 C C . VAL B 1 96 ? 5.727 18.766 4.816 1 98.88 96 VAL B C 1
ATOM 3379 O O . VAL B 1 96 ? 6.191 19.016 5.934 1 98.88 96 VAL B O 1
ATOM 3382 N N . GLY B 1 97 ? 4.48 18.406 4.602 1 98.88 97 GLY B N 1
ATOM 3383 C CA . GLY B 1 97 ? 3.596 18.125 5.719 1 98.88 97 GLY B CA 1
ATOM 3384 C C . GLY B 1 97 ? 3.643 16.656 6.148 1 98.88 97 GLY B C 1
ATOM 3385 O O . GLY B 1 97 ? 3.662 15.758 5.312 1 98.88 97 GLY B O 1
ATOM 3386 N N . ILE B 1 98 ? 3.73 16.422 7.441 1 98.94 98 ILE B N 1
ATOM 3387 C CA . ILE B 1 98 ? 3.6 15.086 8.023 1 98.94 98 ILE B CA 1
ATOM 3388 C C . ILE B 1 98 ? 2.447 15.07 9.023 1 98.94 98 ILE B C 1
ATOM 3390 O O . ILE B 1 98 ? 2.453 15.82 10 1 98.94 98 ILE B O 1
ATOM 3394 N N . VAL B 1 99 ? 1.448 14.211 8.734 1 98.88 99 VAL B N 1
ATOM 3395 C CA . VAL B 1 99 ? 0.262 14.148 9.586 1 98.88 99 VAL B CA 1
ATOM 3396 C C . VAL B 1 99 ? -0.094 12.695 9.875 1 98.88 99 VAL B C 1
ATOM 3398 O O . VAL B 1 99 ? 0.45 11.781 9.25 1 98.88 99 VAL B O 1
ATOM 3401 N N . GLY B 1 100 ? -0.982 12.539 10.859 1 98.56 100 GLY B N 1
ATOM 3402 C CA . GLY B 1 100 ? -1.424 11.188 11.164 1 98.56 100 GLY B CA 1
ATOM 3403 C C . GLY B 1 100 ? -2.168 11.094 12.484 1 98.56 100 GLY B C 1
ATOM 3404 O O . GLY B 1 100 ? -2.707 12.094 12.977 1 98.56 100 GLY B O 1
ATOM 3405 N N . SER B 1 101 ? -2.141 9.914 13.055 1 97.31 101 SER B N 1
ATOM 3406 C CA . SER B 1 101 ? -2.947 9.562 14.219 1 97.31 101 SER B CA 1
ATOM 3407 C C . SER B 1 101 ? -2.492 10.32 15.461 1 97.31 101 SER B C 1
ATOM 3409 O O . SER B 1 101 ? -1.292 10.484 15.688 1 97.31 101 SER B O 1
ATOM 3411 N N . ARG B 1 102 ? -3.473 10.766 16.297 1 96.31 102 ARG B N 1
ATOM 3412 C CA . ARG B 1 102 ? -3.184 11.391 17.594 1 96.31 102 ARG B CA 1
ATOM 3413 C C . ARG B 1 102 ? -2.729 10.367 18.609 1 96.31 102 ARG B C 1
ATOM 3415 O O . ARG B 1 102 ? -2.111 10.711 19.625 1 96.31 102 ARG B O 1
ATOM 3422 N N . MET B 1 103 ? -3.164 9.18 18.328 1 94.44 103 MET B N 1
ATOM 3423 C CA . MET B 1 103 ? -2.738 8.039 19.141 1 94.44 103 MET B CA 1
ATOM 3424 C C . MET B 1 103 ? -1.94 7.047 18.297 1 94.44 103 MET B C 1
ATOM 3426 O O . MET B 1 103 ? -2.387 5.922 18.062 1 94.44 103 MET B O 1
ATOM 3430 N N . CYS B 1 104 ? -0.736 7.43 17.953 1 93.44 104 CYS B N 1
ATOM 3431 C CA . CYS B 1 104 ? 0.03 6.652 16.984 1 93.44 104 CYS B CA 1
ATOM 3432 C C . CYS B 1 104 ? 0.686 5.449 17.656 1 93.44 104 CYS B C 1
ATOM 3434 O O . CYS B 1 104 ? 0.951 5.461 18.859 1 93.44 104 CYS B O 1
ATOM 3436 N N . THR B 1 105 ? 0.891 4.418 16.922 1 92.81 105 THR B N 1
ATOM 3437 C CA . THR B 1 105 ? 1.619 3.229 17.359 1 92.81 105 THR B CA 1
ATOM 3438 C C . THR B 1 105 ? 3.125 3.463 17.281 1 92.81 105 THR B C 1
ATOM 3440 O O . THR B 1 105 ? 3.576 4.516 16.828 1 92.81 105 THR B O 1
ATOM 3443 N N . GLN B 1 106 ? 3.816 2.506 17.812 1 90.56 106 GLN B N 1
ATOM 3444 C CA . GLN B 1 106 ? 5.27 2.564 17.688 1 90.56 106 GLN B CA 1
ATOM 3445 C C . GLN B 1 106 ? 5.695 2.586 16.219 1 90.56 106 GLN B C 1
ATOM 3447 O O . GLN B 1 106 ? 6.66 3.264 15.867 1 90.56 106 GLN B O 1
ATOM 3452 N N . TYR B 1 107 ? 4.988 1.835 15.43 1 89.88 107 TYR B N 1
ATOM 3453 C CA . TYR B 1 107 ? 5.258 1.815 13.992 1 89.88 107 TYR B CA 1
ATOM 3454 C C . TYR B 1 107 ? 5.129 3.211 13.398 1 89.88 107 TYR B C 1
ATOM 3456 O O . TYR B 1 107 ? 6.047 3.691 12.727 1 89.88 107 TYR B O 1
ATOM 3464 N N . GLY B 1 108 ? 4.031 3.881 13.703 1 95.25 108 GLY B N 1
ATOM 3465 C CA . GLY B 1 108 ? 3.812 5.234 13.219 1 95.25 108 GLY B CA 1
ATOM 3466 C C . GLY B 1 108 ? 4.867 6.215 13.688 1 95.25 108 GLY B C 1
ATOM 3467 O O . GLY B 1 108 ? 5.352 7.039 12.906 1 95.25 108 GLY B O 1
ATOM 3468 N N . ALA B 1 109 ? 5.211 6.109 14.922 1 95.31 109 ALA B N 1
ATOM 3469 C CA . ALA B 1 109 ? 6.207 7.008 15.492 1 95.31 109 ALA B CA 1
ATOM 3470 C C . ALA B 1 109 ? 7.57 6.812 14.836 1 95.31 109 ALA B C 1
ATOM 3472 O O . ALA B 1 109 ? 8.25 7.781 14.492 1 95.31 109 ALA B O 1
ATOM 3473 N N . GLN B 1 110 ? 7.938 5.594 14.625 1 89.62 110 GLN B N 1
ATOM 3474 C CA . GLN B 1 110 ? 9.234 5.27 14.047 1 89.62 110 GLN B CA 1
ATOM 3475 C C . GLN B 1 110 ? 9.336 5.777 12.609 1 89.62 110 GLN B C 1
ATOM 3477 O O . GLN B 1 110 ? 10.352 6.352 12.219 1 89.62 110 GLN B O 1
ATOM 3482 N N . ILE B 1 111 ? 8.328 5.574 11.883 1 93.44 111 ILE B N 1
ATOM 3483 C CA . ILE B 1 111 ? 8.328 6.008 10.492 1 93.44 111 ILE B CA 1
ATOM 3484 C C . ILE B 1 111 ? 8.375 7.535 10.43 1 93.44 111 ILE B C 1
ATOM 3486 O O . ILE B 1 111 ? 9.086 8.102 9.594 1 93.44 111 ILE B O 1
ATOM 3490 N N . THR B 1 112 ? 7.629 8.148 11.312 1 97.31 112 THR B N 1
ATOM 3491 C CA . THR B 1 112 ? 7.621 9.609 11.352 1 97.31 112 THR B CA 1
ATOM 3492 C C . THR B 1 112 ? 9.016 10.148 11.633 1 97.31 112 THR B C 1
ATOM 3494 O O . THR B 1 112 ? 9.469 11.086 10.977 1 97.31 112 THR B O 1
ATOM 3497 N N . LYS B 1 113 ? 9.656 9.547 12.57 1 93.75 113 LYS B N 1
ATOM 3498 C CA . LYS B 1 113 ? 11.016 9.969 12.891 1 93.75 113 LYS B CA 1
ATOM 3499 C C . LYS B 1 113 ? 11.938 9.797 11.695 1 93.75 113 LYS B C 1
ATOM 3501 O O . LYS B 1 113 ? 12.695 10.711 11.352 1 93.75 113 LYS B O 1
ATOM 3506 N N . LEU B 1 114 ? 11.82 8.695 11.078 1 89.19 114 LEU B N 1
ATOM 3507 C CA . LEU B 1 114 ? 12.656 8.367 9.922 1 89.19 114 LEU B CA 1
ATOM 3508 C C . LEU B 1 114 ? 12.453 9.383 8.797 1 89.19 114 LEU B C 1
ATOM 3510 O O . LEU B 1 114 ? 13.422 9.93 8.266 1 89.19 114 LEU B O 1
ATOM 3514 N N . LEU B 1 115 ? 11.25 9.633 8.453 1 95.44 115 LEU B N 1
ATOM 3515 C CA . LEU B 1 115 ? 10.906 10.547 7.367 1 95.44 115 LEU B CA 1
ATOM 3516 C C . LEU B 1 115 ? 11.328 11.977 7.703 1 95.44 115 LEU B C 1
ATOM 3518 O O . LEU B 1 115 ? 11.898 12.672 6.863 1 95.44 115 LEU B O 1
ATOM 3522 N N . THR B 1 116 ? 11.047 12.367 8.945 1 97.06 116 THR B N 1
ATOM 3523 C CA . THR B 1 116 ? 11.367 13.727 9.367 1 97.06 116 THR B CA 1
ATOM 3524 C C . THR B 1 116 ? 12.875 13.977 9.305 1 97.06 116 THR B C 1
ATOM 3526 O O . THR B 1 116 ? 13.32 14.977 8.742 1 97.06 116 THR B O 1
ATOM 3529 N N . LYS B 1 117 ? 13.594 13.039 9.797 1 91.62 117 LYS B N 1
ATOM 3530 C CA . LYS B 1 117 ? 15.047 13.18 9.789 1 91.62 117 LYS B CA 1
ATOM 3531 C C . LYS B 1 117 ? 15.586 13.297 8.359 1 91.62 117 LYS B C 1
ATOM 3533 O O . LYS B 1 117 ? 16.438 14.133 8.086 1 91.62 117 LYS B O 1
ATOM 3538 N N . GLU B 1 118 ? 15.07 12.469 7.531 1 90.81 118 GLU B N 1
ATOM 3539 C CA . GLU B 1 118 ? 15.523 12.492 6.145 1 90.81 118 GLU B CA 1
ATOM 3540 C C . GLU B 1 118 ? 15.188 13.828 5.48 1 90.81 118 GLU B C 1
ATOM 3542 O O . GLU B 1 118 ? 16.031 14.43 4.82 1 90.81 118 GLU B O 1
ATOM 3547 N N . LEU B 1 119 ? 14.039 14.297 5.684 1 95.94 119 LEU B N 1
ATOM 3548 C CA . LEU B 1 119 ? 13.602 15.539 5.066 1 95.94 119 LEU B CA 1
ATOM 3549 C C . LEU B 1 119 ? 14.438 16.719 5.559 1 95.94 119 LEU B C 1
ATOM 3551 O O . LEU B 1 119 ? 14.836 17.578 4.77 1 95.94 119 LEU B O 1
ATOM 3555 N N . ILE B 1 120 ? 14.734 16.703 6.832 1 95.5 120 ILE B N 1
ATOM 3556 C CA . ILE B 1 120 ? 15.516 17.781 7.434 1 95.5 120 ILE B CA 1
ATOM 3557 C C . ILE B 1 120 ? 16.938 17.781 6.852 1 95.5 120 ILE B C 1
ATOM 3559 O O . ILE B 1 120 ? 17.531 18.828 6.656 1 95.5 120 ILE B O 1
ATOM 3563 N N . SER B 1 121 ? 17.406 16.594 6.555 1 90.31 121 SER B N 1
ATOM 3564 C CA . SER B 1 121 ? 18.75 16.484 5.992 1 90.31 121 SER B CA 1
ATOM 3565 C C . SER B 1 121 ? 18.828 17.141 4.613 1 90.31 121 SER B C 1
ATOM 3567 O O . SER B 1 121 ? 19.906 17.484 4.145 1 90.31 121 SER B O 1
ATOM 3569 N N . TYR B 1 122 ? 17.766 17.359 3.998 1 92.56 122 TYR B N 1
ATOM 3570 C CA . TYR B 1 122 ? 17.703 18.031 2.709 1 92.56 122 TYR B CA 1
ATOM 3571 C C . TYR B 1 122 ? 17.234 19.469 2.877 1 92.56 122 TYR B C 1
ATOM 3573 O O . TYR B 1 122 ? 16.797 20.109 1.911 1 92.56 122 TYR B O 1
ATOM 3581 N N . ASN B 1 123 ? 17.188 19.938 4.113 1 94.88 123 ASN B N 1
ATOM 3582 C CA . ASN B 1 123 ? 16.812 21.297 4.461 1 94.88 123 ASN B CA 1
ATOM 3583 C C . ASN B 1 123 ? 15.344 21.578 4.133 1 94.88 123 ASN B C 1
ATOM 3585 O O . ASN B 1 123 ? 15 22.672 3.686 1 94.88 123 ASN B O 1
ATOM 3589 N N . ILE B 1 124 ? 14.594 20.594 4.246 1 97.88 124 ILE B N 1
ATOM 3590 C CA . ILE B 1 124 ? 13.156 20.734 4.043 1 97.88 124 ILE B CA 1
ATOM 3591 C C . ILE B 1 124 ? 12.477 21.062 5.375 1 97.88 124 ILE B C 1
ATOM 3593 O O . ILE B 1 124 ? 12.781 20.453 6.398 1 97.88 124 ILE B O 1
ATOM 3597 N N . THR B 1 125 ? 11.633 22.047 5.406 1 98.69 125 THR B N 1
ATOM 3598 C CA . THR B 1 125 ? 10.883 22.453 6.594 1 98.69 125 THR B CA 1
ATOM 3599 C C . THR B 1 125 ? 9.68 21.547 6.812 1 98.69 125 THR B C 1
ATOM 3601 O O . THR B 1 125 ? 8.953 21.234 5.871 1 98.69 125 THR B O 1
ATOM 3604 N N . ILE B 1 126 ? 9.492 21.094 8.07 1 98.88 126 ILE B N 1
ATOM 3605 C CA . ILE B 1 126 ? 8.375 20.219 8.422 1 98.88 126 ILE B CA 1
ATOM 3606 C C . ILE B 1 126 ? 7.184 21.078 8.867 1 98.88 126 ILE B C 1
ATOM 3608 O O . ILE B 1 126 ? 7.352 22.047 9.609 1 98.88 126 ILE B O 1
ATOM 3612 N N . ILE B 1 127 ? 5.969 20.734 8.414 1 98.94 127 ILE B N 1
ATOM 3613 C CA . ILE B 1 127 ? 4.766 21.406 8.875 1 98.94 127 ILE B CA 1
ATOM 3614 C C . ILE B 1 127 ? 3.75 20.375 9.367 1 98.94 127 ILE B C 1
ATOM 3616 O O . ILE B 1 127 ? 3.6 19.312 8.773 1 98.94 127 ILE B O 1
ATOM 3620 N N . SER B 1 128 ? 3.107 20.594 10.477 1 98.88 128 SER B N 1
ATOM 3621 C CA . SER B 1 128 ? 2.049 19.766 11.039 1 98.88 128 SER B CA 1
ATOM 3622 C C . SER B 1 128 ? 1.135 20.562 11.953 1 98.88 128 SER B C 1
ATOM 3624 O O . SER B 1 128 ? 1.281 21.781 12.07 1 98.88 128 SER B O 1
ATOM 3626 N N . GLY B 1 129 ? 0.129 19.922 12.531 1 98.56 129 GLY B N 1
ATOM 3627 C CA . GLY B 1 129 ? -0.94 20.625 13.219 1 98.56 129 GLY B CA 1
ATOM 3628 C C . GLY B 1 129 ? -0.674 20.812 14.703 1 98.56 129 GLY B C 1
ATOM 3629 O O . GLY B 1 129 ? -1.43 21.5 15.398 1 98.56 129 GLY B O 1
ATOM 3630 N N . GLY B 1 130 ? 0.325 20.156 15.211 1 98.25 130 GLY B N 1
ATOM 3631 C CA . GLY B 1 130 ? 0.665 20.297 16.625 1 98.25 130 GLY B CA 1
ATOM 3632 C C . GLY B 1 130 ? -0.152 19.406 17.531 1 98.25 130 GLY B C 1
ATOM 3633 O O . GLY B 1 130 ? -0.115 19.547 18.75 1 98.25 130 GLY B O 1
ATOM 3634 N N . ALA B 1 131 ? -0.907 18.5 16.984 1 97.38 131 ALA B N 1
ATOM 3635 C CA . ALA B 1 131 ? -1.686 17.562 17.781 1 97.38 131 ALA B CA 1
ATOM 3636 C C . ALA B 1 131 ? -0.779 16.547 18.469 1 97.38 131 ALA B C 1
ATOM 3638 O O . ALA B 1 131 ? 0.439 16.562 18.281 1 97.38 131 ALA B O 1
ATOM 3639 N N . LYS B 1 132 ? -1.366 15.75 19.312 1 97.62 132 LYS B N 1
ATOM 3640 C CA . LYS B 1 132 ? -0.659 14.594 19.859 1 97.62 132 LYS B CA 1
ATOM 3641 C C . LYS B 1 132 ? -0.288 13.609 18.75 1 97.62 132 LYS B C 1
ATOM 3643 O O . LYS B 1 132 ? -0.727 13.75 17.609 1 97.62 132 LYS B O 1
ATOM 3648 N N . GLY B 1 133 ? 0.542 12.641 19.094 1 98.19 133 GLY B N 1
ATOM 3649 C CA . GLY B 1 133 ? 0.847 11.562 18.172 1 98.19 133 GLY B CA 1
ATOM 3650 C C . GLY B 1 133 ? 1.812 11.977 17.078 1 98.19 133 GLY B C 1
ATOM 3651 O O . GLY B 1 133 ? 2.887 12.508 17.359 1 98.19 133 GLY B O 1
ATOM 3652 N N . ILE B 1 134 ? 1.436 11.766 15.875 1 98.75 134 ILE B N 1
ATOM 3653 C CA . ILE B 1 134 ? 2.32 11.914 14.727 1 98.75 134 ILE B CA 1
ATOM 3654 C C . ILE B 1 134 ? 2.807 13.359 14.633 1 98.75 134 ILE B C 1
ATOM 3656 O O . ILE B 1 134 ? 3.992 13.609 14.398 1 98.75 134 ILE B O 1
ATOM 3660 N N . ASP B 1 135 ? 1.887 14.32 14.844 1 98.75 135 ASP B N 1
ATOM 3661 C CA . ASP B 1 135 ? 2.277 15.719 14.758 1 98.75 135 ASP B CA 1
ATOM 3662 C C . ASP B 1 135 ? 3.4 16.031 15.742 1 98.75 135 ASP B C 1
ATOM 3664 O O . ASP B 1 135 ? 4.414 16.625 15.367 1 98.75 135 ASP B O 1
ATOM 3668 N N . SER B 1 136 ? 3.203 15.648 16.922 1 98.75 136 SER B N 1
ATOM 3669 C CA . SER B 1 136 ? 4.184 15.93 17.969 1 98.75 136 SER B CA 1
ATOM 3670 C C . SER B 1 136 ? 5.52 15.258 17.672 1 98.75 136 SER B C 1
ATOM 3672 O O . SER B 1 136 ? 6.578 15.859 17.859 1 98.75 136 SER B O 1
ATOM 3674 N N . VAL B 1 137 ? 5.465 14 17.219 1 98.25 137 VAL B N 1
ATOM 3675 C CA . VAL B 1 137 ? 6.684 13.266 16.891 1 98.25 137 VAL B CA 1
ATOM 3676 C C . VAL B 1 137 ? 7.441 13.984 15.781 1 98.25 137 VAL B C 1
ATOM 3678 O O . VAL B 1 137 ? 8.664 14.133 15.852 1 98.25 137 VAL B O 1
ATOM 3681 N N . ALA B 1 138 ? 6.77 14.484 14.797 1 98.81 138 ALA B N 1
ATOM 3682 C CA . ALA B 1 138 ? 7.391 15.188 13.68 1 98.81 138 ALA B CA 1
ATOM 3683 C C . ALA B 1 138 ? 8.086 16.453 14.148 1 98.81 138 ALA B C 1
ATOM 3685 O O . ALA B 1 138 ? 9.258 16.688 13.828 1 98.81 138 ALA B O 1
ATOM 3686 N N . HIS B 1 139 ? 7.375 17.25 14.953 1 98.88 139 HIS B N 1
ATOM 3687 C CA . HIS B 1 139 ? 7.934 18.5 15.43 1 98.88 139 HIS B CA 1
ATOM 3688 C C . HIS B 1 139 ? 9.125 18.266 16.359 1 98.88 139 HIS B C 1
ATOM 3690 O O . HIS B 1 139 ? 10.164 18.906 16.203 1 98.88 139 HIS B O 1
ATOM 3696 N N . LYS B 1 140 ? 8.969 17.328 17.297 1 98.38 140 LYS B N 1
ATOM 3697 C CA . LYS B 1 140 ? 10.047 17.016 18.234 1 98.38 140 LYS B CA 1
ATOM 3698 C C . LYS B 1 140 ? 11.297 16.547 17.484 1 98.38 140 LYS B C 1
ATOM 3700 O O . LYS B 1 140 ? 12.406 17 17.781 1 98.38 140 LYS B O 1
ATOM 3705 N N . THR B 1 141 ? 11.062 15.664 16.578 1 96.94 141 THR B N 1
ATOM 3706 C CA . THR B 1 141 ? 12.18 15.133 15.797 1 96.94 141 THR B CA 1
ATOM 3707 C C . THR B 1 141 ? 12.867 16.25 15.008 1 96.94 141 THR B C 1
ATOM 3709 O O . THR B 1 141 ? 14.094 16.312 14.961 1 96.94 141 THR B O 1
ATOM 3712 N N . ALA B 1 142 ? 12.102 17.141 14.398 1 97.88 142 ALA B N 1
ATOM 3713 C CA . ALA B 1 142 ? 12.664 18.266 13.641 1 97.88 142 ALA B CA 1
ATOM 3714 C C . ALA B 1 142 ? 13.531 19.141 14.539 1 97.88 142 ALA B C 1
ATOM 3716 O O . ALA B 1 142 ? 14.656 19.5 14.164 1 97.88 142 ALA B O 1
ATOM 3717 N N . LEU B 1 143 ? 13.047 19.422 15.695 1 97.5 143 LEU B N 1
ATOM 3718 C CA . LEU B 1 143 ? 13.766 20.281 16.625 1 97.5 143 LEU B CA 1
ATOM 3719 C C . LEU B 1 143 ? 15.047 19.609 17.125 1 97.5 143 LEU B C 1
ATOM 3721 O O . LEU B 1 143 ? 16.109 20.234 17.172 1 97.5 143 LEU B O 1
ATOM 3725 N N . GLU B 1 144 ? 14.898 18.344 17.438 1 94.25 144 GLU B N 1
ATOM 3726 C CA . GLU B 1 144 ? 16.031 17.594 17.984 1 94.25 144 GLU B CA 1
ATOM 3727 C C . GLU B 1 144 ? 17.141 17.469 16.953 1 94.25 144 GLU B C 1
ATOM 3729 O O . GLU B 1 144 ? 18.328 17.422 17.312 1 94.25 144 GLU B O 1
ATOM 3734 N N . ASP B 1 145 ? 16.781 17.5 15.727 1 90.62 145 ASP B N 1
ATOM 3735 C CA . ASP B 1 145 ? 17.766 17.297 14.672 1 90.62 145 ASP B CA 1
ATOM 3736 C C . ASP B 1 145 ? 18.141 18.625 14.008 1 90.62 145 ASP B C 1
ATOM 3738 O O . ASP B 1 145 ? 18.672 18.641 12.898 1 90.62 145 ASP B O 1
ATOM 3742 N N . GLY B 1 146 ? 17.766 19.703 14.555 1 93.44 146 GLY B N 1
ATOM 3743 C CA . GLY B 1 146 ? 18.172 21.016 14.109 1 93.44 146 GLY B CA 1
ATOM 3744 C C . GLY B 1 146 ? 17.438 21.469 12.859 1 93.44 146 GLY B C 1
ATOM 3745 O O . GLY B 1 146 ? 17.938 22.312 12.109 1 93.44 146 GLY B O 1
ATOM 3746 N N . GLY B 1 147 ? 16.344 20.875 12.57 1 97.06 147 GLY B N 1
ATOM 3747 C CA . GLY B 1 147 ? 15.555 21.234 11.406 1 97.06 147 GLY B CA 1
ATOM 3748 C C . GLY B 1 147 ? 14.531 22.312 11.688 1 97.06 147 GLY B C 1
ATOM 3749 O O . GLY B 1 147 ? 14.352 22.734 12.836 1 97.06 147 GLY B O 1
ATOM 3750 N N . ASN B 1 148 ? 13.93 22.812 10.664 1 98.12 148 ASN B N 1
ATOM 3751 C CA . ASN B 1 148 ? 12.867 23.812 10.758 1 98.12 148 ASN B CA 1
ATOM 3752 C C . ASN B 1 148 ? 11.484 23.156 10.797 1 98.12 148 ASN B C 1
ATOM 3754 O O . ASN B 1 148 ? 11.258 22.141 10.133 1 98.12 148 ASN B O 1
ATOM 3758 N N . THR B 1 149 ? 10.617 23.688 11.609 1 98.81 149 THR B N 1
ATOM 3759 C CA . THR B 1 149 ? 9.273 23.141 11.688 1 98.81 149 THR B CA 1
ATOM 3760 C C . THR B 1 149 ? 8.242 24.25 11.891 1 98.81 149 THR B C 1
ATOM 3762 O O . THR B 1 149 ? 8.547 25.281 12.484 1 98.81 149 THR B O 1
ATOM 3765 N N . ILE B 1 150 ? 7.047 24.062 11.391 1 98.94 150 ILE B N 1
ATOM 3766 C CA . ILE B 1 150 ? 5.93 25 11.469 1 98.94 150 ILE B CA 1
ATOM 3767 C C . ILE B 1 150 ? 4.719 24.297 12.094 1 98.94 150 ILE B C 1
ATOM 3769 O O . ILE B 1 150 ? 4.281 23.25 11.609 1 98.94 150 ILE B O 1
ATOM 3773 N N . VAL B 1 151 ? 4.191 24.859 13.117 1 98.94 151 VAL B N 1
ATOM 3774 C CA . VAL B 1 151 ? 2.947 24.391 13.719 1 98.94 151 VAL B CA 1
ATOM 3775 C C . VAL B 1 151 ? 1.783 25.25 13.242 1 98.94 151 VAL B C 1
ATOM 3777 O O . VAL B 1 151 ? 1.847 26.484 13.32 1 98.94 151 VAL B O 1
ATOM 3780 N N . VAL B 1 152 ? 0.753 24.656 12.742 1 98.88 152 VAL B N 1
ATOM 3781 C CA . VAL B 1 152 ? -0.479 25.359 12.406 1 98.88 152 VAL B CA 1
ATOM 3782 C C . VAL B 1 152 ? -1.562 25.031 13.43 1 98.88 152 VAL B C 1
ATOM 3784 O O . VAL B 1 152 ? -1.976 23.875 13.555 1 98.88 152 VAL B O 1
ATOM 3787 N N . LEU B 1 153 ? -2.076 26.047 14.078 1 98.75 153 LEU B N 1
ATOM 3788 C CA . LEU B 1 153 ? -3.002 25.797 15.18 1 98.75 153 LEU B CA 1
ATOM 3789 C C . LEU B 1 153 ? -4.449 25.922 14.711 1 98.75 153 LEU B C 1
ATOM 3791 O O . LEU B 1 153 ? -4.742 26.656 13.773 1 98.75 153 LEU B O 1
ATOM 3795 N N . GLY B 1 154 ? -5.328 25.156 15.422 1 97.5 154 GLY B N 1
ATOM 3796 C CA . GLY B 1 154 ? -6.766 25.266 15.219 1 97.5 154 GLY B CA 1
ATOM 3797 C C . GLY B 1 154 ? -7.449 26.125 16.266 1 97.5 154 GLY B C 1
ATOM 3798 O O . GLY B 1 154 ? -8.633 25.953 16.547 1 97.5 154 GLY B O 1
ATOM 3799 N N . CYS B 1 155 ? -6.738 26.953 16.875 1 98.25 155 CYS B N 1
ATOM 3800 C CA . CYS B 1 155 ? -7.199 27.875 17.891 1 98.25 155 CYS B CA 1
ATOM 3801 C C . CYS B 1 155 ? -6.344 29.141 17.906 1 98.25 155 CYS B C 1
ATOM 3803 O O . CYS B 1 155 ? -5.504 29.344 17.031 1 98.25 155 CYS B O 1
ATOM 3805 N N . GLY B 1 156 ? -6.691 30.047 18.75 1 98.44 156 GLY B N 1
ATOM 3806 C CA . GLY B 1 156 ? -5.863 31.234 18.875 1 98.44 156 GLY B CA 1
ATOM 3807 C C . GLY B 1 156 ? -4.406 30.922 19.156 1 98.44 156 GLY B C 1
ATOM 3808 O O . GLY B 1 156 ? -4.098 29.969 19.875 1 98.44 156 GLY B O 1
ATOM 3809 N N . ILE B 1 157 ? -3.564 31.75 18.594 1 98.44 157 ILE B N 1
ATOM 3810 C CA . ILE B 1 157 ? -2.129 31.484 18.641 1 98.44 157 ILE B CA 1
ATOM 3811 C C . ILE B 1 157 ? -1.641 31.531 20.094 1 98.44 157 ILE B C 1
ATOM 3813 O O . ILE B 1 157 ? -0.575 31 20.406 1 98.44 157 ILE B O 1
ATOM 3817 N N . ASP B 1 158 ? -2.404 32.156 20.969 1 97.31 158 ASP B N 1
ATOM 3818 C CA . ASP B 1 158 ? -2.061 32.281 22.375 1 97.31 158 ASP B CA 1
ATOM 3819 C C . ASP B 1 158 ? -2.703 31.188 23.219 1 97.31 158 ASP B C 1
ATOM 3821 O O . ASP B 1 158 ? -2.57 31.172 24.438 1 97.31 158 ASP B O 1
ATOM 3825 N N . VAL B 1 159 ? -3.398 30.281 22.578 1 97.44 159 VAL B N 1
ATOM 3826 C CA . VAL B 1 159 ? -4.043 29.156 23.25 1 97.44 159 VAL B CA 1
ATOM 3827 C C . VAL B 1 159 ? -3.242 27.875 23 1 97.44 159 VAL B C 1
ATOM 3829 O O . VAL B 1 159 ? -2.982 27.516 21.859 1 97.44 159 VAL B O 1
ATOM 3832 N N . VAL B 1 160 ? -2.824 27.234 24.094 1 97.19 160 VAL B N 1
ATOM 3833 C CA . VAL B 1 160 ? -2.053 26 23.969 1 97.19 160 VAL B CA 1
ATOM 3834 C C . VAL B 1 160 ? -2.994 24.812 23.969 1 97.19 160 VAL B C 1
ATOM 3836 O O . VAL B 1 160 ? -3.623 24.5 24.984 1 97.19 160 VAL B O 1
ATOM 3839 N N . TYR B 1 161 ? -3.064 24.172 22.844 1 96.69 161 TYR B N 1
ATOM 3840 C CA . TYR B 1 161 ? -3.842 22.938 22.703 1 96.69 161 TYR B CA 1
ATOM 3841 C C . TYR B 1 161 ? -3.178 22 21.703 1 96.69 161 TYR B C 1
ATOM 3843 O O . TYR B 1 161 ? -2.914 22.375 20.562 1 96.69 161 TYR B O 1
ATOM 3851 N N . PRO B 1 162 ? -2.971 20.734 22.109 1 97.19 162 PRO B N 1
ATOM 3852 C CA . PRO B 1 162 ? -3.258 20.203 23.438 1 97.19 162 PRO B CA 1
ATOM 3853 C C . PRO B 1 162 ? -2.318 20.766 24.5 1 97.19 162 PRO B C 1
ATOM 3855 O O . PRO B 1 162 ? -1.186 21.141 24.203 1 97.19 162 PRO B O 1
ATOM 3858 N N . LYS B 1 163 ? -2.742 20.703 25.703 1 96.75 163 LYS B N 1
ATOM 3859 C CA . LYS B 1 163 ? -2.006 21.328 26.797 1 96.75 163 LYS B CA 1
ATOM 3860 C C . LYS B 1 163 ? -0.64 20.672 26.984 1 96.75 163 LYS B C 1
ATOM 3862 O O . LYS B 1 163 ? 0.328 21.328 27.359 1 96.75 163 LYS B O 1
ATOM 3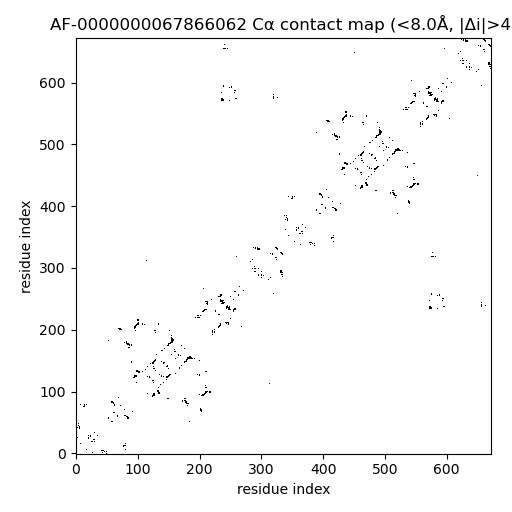867 N N . GLN B 1 164 ? -0.53 19.438 26.703 1 97.31 164 GLN B N 1
ATOM 3868 C CA . GLN B 1 164 ? 0.699 18.672 26.922 1 97.31 164 GLN B CA 1
ATOM 3869 C C . GLN B 1 164 ? 1.805 19.141 25.984 1 97.31 164 GLN B C 1
ATOM 3871 O O . GLN B 1 164 ? 2.979 18.828 26.188 1 97.31 164 GLN B O 1
ATOM 3876 N N . ASN B 1 165 ? 1.45 19.922 24.953 1 97.81 165 ASN B N 1
ATOM 3877 C CA . ASN B 1 165 ? 2.445 20.328 23.969 1 97.81 165 ASN B CA 1
ATOM 3878 C C . ASN B 1 165 ? 2.953 21.75 24.25 1 97.81 165 ASN B C 1
ATOM 3880 O O . ASN B 1 165 ? 3.574 22.375 23.391 1 97.81 165 ASN B O 1
ATOM 3884 N N . ALA B 1 166 ? 2.766 22.234 25.438 1 97.88 166 ALA B N 1
ATOM 3885 C CA . ALA B 1 166 ? 3.188 23.578 25.812 1 97.88 166 ALA B CA 1
ATOM 3886 C C . ALA B 1 166 ? 4.691 23.75 25.625 1 97.88 166 ALA B C 1
ATOM 3888 O O . ALA B 1 166 ? 5.145 24.719 25.016 1 97.88 166 ALA B O 1
ATOM 3889 N N . SER B 1 167 ? 5.43 22.828 26.172 1 97.94 167 SER B N 1
ATOM 3890 C CA . SER B 1 167 ? 6.883 22.906 26.062 1 97.94 167 SER B CA 1
ATOM 3891 C C . SER B 1 167 ? 7.336 22.797 24.609 1 97.94 167 SER B C 1
ATOM 3893 O O . SER B 1 167 ? 8.258 23.484 24.188 1 97.94 167 SER B O 1
ATOM 3895 N N . LEU B 1 168 ? 6.684 21.922 23.906 1 98.31 168 LEU B N 1
ATOM 3896 C CA . LEU B 1 168 ? 6.992 21.766 22.484 1 98.31 168 LEU B CA 1
ATOM 3897 C C . LEU B 1 168 ? 6.746 23.062 21.719 1 98.31 168 LEU B C 1
ATOM 3899 O O . LEU B 1 168 ? 7.59 23.484 20.938 1 98.31 168 LEU B O 1
ATOM 3903 N N . PHE B 1 169 ? 5.633 23.719 21.984 1 98.44 169 PHE B N 1
ATOM 3904 C CA . PHE B 1 169 ? 5.277 24.953 21.281 1 98.44 169 PHE B CA 1
ATOM 3905 C C . PHE B 1 169 ? 6.258 26.062 21.609 1 98.44 169 PHE B C 1
ATOM 3907 O O . PHE B 1 169 ? 6.605 26.875 20.75 1 98.44 169 PHE B O 1
ATOM 3914 N N . LYS B 1 170 ? 6.703 26.062 22.812 1 97.94 170 LYS B N 1
ATOM 3915 C CA . LYS B 1 170 ? 7.699 27.062 23.203 1 97.94 170 LYS B CA 1
ATOM 3916 C C . LYS B 1 170 ? 8.992 26.891 22.406 1 97.94 170 LYS B C 1
ATOM 3918 O O . LYS B 1 170 ? 9.578 27.875 21.938 1 97.94 170 LYS B O 1
ATOM 3923 N N . LYS B 1 171 ? 9.398 25.672 22.297 1 98.06 171 LYS B N 1
ATOM 3924 C CA . LYS B 1 171 ? 10.602 25.391 21.531 1 98.06 171 LYS B CA 1
ATOM 3925 C C . LYS B 1 171 ? 10.422 25.766 20.062 1 98.06 171 LYS B C 1
ATOM 3927 O O . LYS B 1 171 ? 11.336 26.297 19.438 1 98.06 171 LYS B O 1
ATOM 3932 N N . VAL B 1 172 ? 9.266 25.484 19.516 1 98.62 172 VAL B N 1
ATOM 3933 C CA . VAL B 1 172 ? 8.984 25.828 18.125 1 98.62 172 VAL B CA 1
ATOM 3934 C C . VAL B 1 172 ? 9.016 27.344 17.953 1 98.62 172 VAL B C 1
ATOM 3936 O O . VAL B 1 172 ? 9.555 27.844 16.969 1 98.62 172 VAL B O 1
ATOM 3939 N N . GLU B 1 173 ? 8.406 28.031 18.891 1 97.81 173 GLU B N 1
ATOM 3940 C CA . GLU B 1 173 ? 8.391 29.484 18.844 1 97.81 173 GLU B CA 1
ATOM 3941 C C . GLU B 1 173 ? 9.805 30.047 18.797 1 97.81 173 GLU B C 1
ATOM 3943 O O . GLU B 1 173 ? 10.062 31.047 18.109 1 97.81 173 GLU B O 1
ATOM 3948 N N . ASP B 1 174 ? 10.719 29.438 19.422 1 96.94 174 ASP B N 1
ATOM 3949 C CA . ASP B 1 174 ? 12.094 29.906 19.547 1 96.94 174 ASP B CA 1
ATOM 3950 C C . ASP B 1 174 ? 12.859 29.703 18.234 1 96.94 174 ASP B C 1
ATOM 3952 O O . ASP B 1 174 ? 13.664 30.562 17.844 1 96.94 174 ASP B O 1
ATOM 3956 N N . THR B 1 175 ? 12.641 28.594 17.594 1 96.19 175 THR B N 1
ATOM 3957 C CA . THR B 1 175 ? 13.508 28.266 16.469 1 96.19 175 THR B CA 1
ATOM 3958 C C . THR B 1 175 ? 12.688 28 15.203 1 96.19 175 THR B C 1
ATOM 3960 O O . THR B 1 175 ? 13.234 27.953 14.102 1 96.19 175 THR B O 1
ATOM 3963 N N . GLY B 1 176 ? 11.469 27.812 15.32 1 98.38 176 GLY B N 1
ATOM 3964 C CA . GLY B 1 176 ? 10.555 27.547 14.219 1 98.38 176 GLY B CA 1
ATOM 3965 C C . GLY B 1 176 ? 9.492 28.609 14.047 1 98.38 176 GLY B C 1
ATOM 3966 O O . GLY B 1 176 ? 9.789 29.812 14.117 1 98.38 176 GLY B O 1
ATOM 3967 N N . LEU B 1 177 ? 8.305 28.125 13.727 1 98.88 177 LEU B N 1
ATOM 3968 C CA . LEU B 1 177 ? 7.203 29.031 13.445 1 98.88 177 LEU B CA 1
ATOM 3969 C C . LEU B 1 177 ? 5.871 28.422 13.875 1 98.88 177 LEU B C 1
ATOM 3971 O O . LEU B 1 177 ? 5.617 27.25 13.641 1 98.88 177 LEU B O 1
ATOM 3975 N N . ILE B 1 178 ? 5.102 29.172 14.586 1 98.88 178 ILE B N 1
ATOM 3976 C CA . ILE B 1 178 ? 3.719 28.828 14.891 1 98.88 178 ILE B CA 1
ATOM 3977 C C . ILE B 1 178 ? 2.781 29.812 14.195 1 98.88 178 ILE B C 1
ATOM 3979 O O . ILE B 1 178 ? 3.002 31.031 14.227 1 98.88 178 ILE B O 1
ATOM 3983 N N . ILE B 1 179 ? 1.731 29.281 13.539 1 98.88 179 ILE B N 1
ATOM 3984 C CA . ILE B 1 179 ? 0.786 30.172 12.883 1 98.88 179 ILE B CA 1
ATOM 3985 C C . ILE B 1 179 ? -0.643 29.766 13.234 1 98.88 179 ILE B C 1
ATOM 3987 O O . ILE B 1 179 ? -0.891 28.625 13.625 1 98.88 179 ILE B O 1
ATOM 3991 N N . SER B 1 180 ? -1.543 30.672 13.133 1 98.81 180 SER B N 1
ATOM 3992 C CA . SER B 1 180 ? -2.973 30.469 13.336 1 98.81 180 SER B CA 1
ATOM 3993 C C . SER B 1 180 ? -3.799 31.469 12.531 1 98.81 180 SER B C 1
ATOM 3995 O O . SER B 1 180 ? -3.434 32.625 12.422 1 98.81 180 SER B O 1
ATOM 3997 N N . GLU B 1 181 ? -4.863 30.953 11.961 1 98.25 181 GLU B N 1
ATOM 3998 C CA . GLU B 1 181 ? -5.793 31.828 11.25 1 98.25 181 GLU B CA 1
ATOM 3999 C C . GLU B 1 181 ? -6.789 32.469 12.211 1 98.25 181 GLU B C 1
ATOM 4001 O O . GLU B 1 181 ? -7.504 33.406 11.836 1 98.25 181 GLU B O 1
ATOM 4006 N N . PHE B 1 182 ? -6.77 32.094 13.492 1 97.5 182 PHE B N 1
ATOM 4007 C CA . PHE B 1 182 ? -7.797 32.5 14.453 1 97.5 182 PHE B CA 1
ATOM 4008 C C . PHE B 1 182 ? -7.32 33.656 15.305 1 97.5 182 PHE B C 1
ATOM 4010 O O . PHE B 1 182 ? -6.141 33.75 15.656 1 97.5 182 PHE B O 1
ATOM 4017 N N . LEU B 1 183 ? -8.258 34.469 15.68 1 96.62 183 LEU B N 1
ATOM 4018 C CA . LEU B 1 183 ? -7.965 35.594 16.578 1 96.62 183 LEU B CA 1
ATOM 4019 C C . LEU B 1 183 ? -7.438 35.062 17.922 1 96.62 183 LEU B C 1
ATOM 4021 O O . LEU B 1 183 ? -7.84 34 18.375 1 96.62 183 LEU B O 1
ATOM 4025 N N . PRO B 1 184 ? -6.484 35.844 18.516 1 97.94 184 PRO B N 1
ATOM 4026 C CA . PRO B 1 184 ? -6.039 35.469 19.859 1 97.94 184 PRO B CA 1
ATOM 4027 C C . PRO B 1 184 ? -7.199 35.219 20.812 1 97.94 184 PRO B C 1
ATOM 4029 O O . PRO B 1 184 ? -8.195 35.938 20.781 1 97.94 184 PRO B O 1
ATOM 4032 N N . GLY B 1 185 ? -7.062 34.125 21.547 1 97.44 185 GLY B N 1
ATOM 4033 C CA . GLY B 1 185 ? -8.086 33.812 22.531 1 97.44 185 GLY B CA 1
ATOM 4034 C C . GLY B 1 185 ? -9.109 32.812 22.016 1 97.44 185 GLY B C 1
ATOM 4035 O O . GLY B 1 185 ? -9.883 32.25 22.797 1 97.44 185 GLY B O 1
ATOM 4036 N N . THR B 1 186 ? -9.148 32.562 20.719 1 96.44 186 THR B N 1
ATOM 4037 C CA . THR B 1 186 ? -10.117 31.656 20.125 1 96.44 186 THR B CA 1
ATOM 4038 C C . THR B 1 186 ? -9.93 30.234 20.672 1 96.44 186 THR B C 1
ATOM 4040 O O . THR B 1 186 ? -8.812 29.719 20.672 1 96.44 186 THR B O 1
ATOM 4043 N N . LYS B 1 187 ? -10.945 29.609 21.125 1 96.69 187 LYS B N 1
ATOM 4044 C CA . LYS B 1 187 ? -10.922 28.266 21.703 1 96.69 187 LYS B CA 1
ATOM 4045 C C . LYS B 1 187 ? -10.758 27.203 20.625 1 96.69 187 LYS B C 1
ATOM 4047 O O . LYS B 1 187 ? -11.133 27.422 19.469 1 96.69 187 LYS B O 1
ATOM 4052 N N . PRO B 1 188 ? -10.156 26.094 21 1 96.94 188 PRO B N 1
ATOM 4053 C CA . PRO B 1 188 ? -10.016 24.969 20.062 1 96.94 188 PRO B CA 1
ATOM 4054 C C . PRO B 1 188 ? -11.32 24.203 19.844 1 96.94 188 PRO B C 1
ATOM 4056 O O . PRO B 1 188 ? -11.516 23.141 20.438 1 96.94 188 PRO B O 1
ATOM 4059 N N . LEU B 1 189 ? -12.125 24.656 18.953 1 88.19 189 LEU B N 1
ATOM 4060 C CA . LEU B 1 189 ? -13.398 23.984 18.672 1 88.19 189 LEU B CA 1
ATOM 4061 C C . LEU B 1 189 ? -13.219 22.906 17.609 1 88.19 189 LEU B C 1
ATOM 4063 O O . LEU B 1 189 ? -12.398 23.047 16.703 1 88.19 189 LEU B O 1
ATOM 4067 N N . PRO B 1 190 ? -13.992 21.812 17.688 1 86.38 190 PRO B N 1
ATOM 4068 C CA . PRO B 1 190 ? -13.812 20.641 16.828 1 86.38 190 PRO B CA 1
ATOM 4069 C C . PRO B 1 190 ? -13.82 21.016 15.344 1 86.38 190 PRO B C 1
ATOM 4071 O O . PRO B 1 190 ? -13.031 20.469 14.562 1 86.38 190 PRO B O 1
ATOM 4074 N N . TYR B 1 191 ? -14.586 21.922 14.898 1 85.38 191 TYR B N 1
ATOM 4075 C CA . TYR B 1 191 ? -14.719 22.219 13.484 1 85.38 191 TYR B CA 1
ATOM 4076 C C . TYR B 1 191 ? -13.594 23.125 13 1 85.38 191 TYR B C 1
ATOM 4078 O O . TYR B 1 191 ? -13.438 23.359 11.805 1 85.38 191 TYR B O 1
ATOM 4086 N N . HIS B 1 192 ? -12.711 23.703 13.945 1 92.81 192 HIS B N 1
ATOM 4087 C CA . HIS B 1 192 ? -11.555 24.5 13.586 1 92.81 192 HIS B CA 1
ATOM 4088 C C . HIS B 1 192 ? -10.461 23.656 12.945 1 92.81 192 HIS B C 1
ATOM 4090 O O . HIS B 1 192 ? -9.703 24.141 12.102 1 92.81 192 HIS B O 1
ATOM 4096 N N . PHE B 1 193 ? -10.461 22.406 13.32 1 93.94 193 PHE B N 1
ATOM 4097 C CA . PHE B 1 193 ? -9.312 21.578 12.961 1 93.94 193 PHE B CA 1
ATOM 4098 C C . PHE B 1 193 ? -9.367 21.188 11.484 1 93.94 193 PHE B C 1
ATOM 4100 O O . PHE B 1 193 ? -8.383 21.344 10.758 1 93.94 193 PHE B O 1
ATOM 4107 N N . PRO B 1 194 ? -10.5 20.797 11 1 88.5 194 PRO B N 1
ATOM 4108 C CA . PRO B 1 194 ? -10.57 20.594 9.547 1 88.5 194 PRO B CA 1
ATOM 4109 C C . PRO B 1 194 ? -10.281 21.859 8.758 1 88.5 194 PRO B C 1
ATOM 4111 O O . PRO B 1 194 ? -9.602 21.812 7.727 1 88.5 194 PRO B O 1
ATOM 4114 N N . MET B 1 195 ? -10.719 22.969 9.203 1 91.25 195 MET B N 1
ATOM 4115 C CA . MET B 1 195 ? -10.43 24.25 8.547 1 91.25 195 MET B CA 1
ATOM 4116 C C . MET B 1 195 ? -8.93 24.516 8.516 1 91.25 195 MET B C 1
ATOM 4118 O O . MET B 1 195 ? -8.398 24.953 7.492 1 91.25 195 MET B O 1
ATOM 4122 N N . ARG B 1 196 ? -8.383 24.203 9.586 1 96.62 196 ARG B N 1
ATOM 4123 C CA . ARG B 1 196 ? -6.949 24.422 9.742 1 96.62 196 ARG B CA 1
ATOM 4124 C C . ARG B 1 196 ? -6.148 23.516 8.828 1 96.62 196 ARG B C 1
ATOM 4126 O O . ARG B 1 196 ? -5.109 23.906 8.297 1 96.62 196 ARG B O 1
ATOM 4133 N N . ASN B 1 197 ? -6.602 22.312 8.555 1 97.12 197 ASN B N 1
ATOM 4134 C CA . ASN B 1 197 ? -5.859 21.328 7.789 1 97.12 197 ASN B CA 1
ATOM 4135 C C . ASN B 1 197 ? -5.617 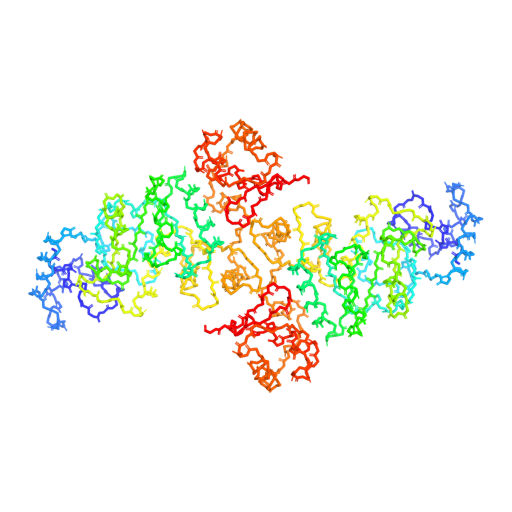21.781 6.355 1 97.12 197 ASN B C 1
ATOM 4137 O O . ASN B 1 197 ? -4.613 21.422 5.742 1 97.12 197 ASN B O 1
ATOM 4141 N N . ARG B 1 198 ? -6.473 22.656 5.824 1 96.56 198 ARG B N 1
ATOM 4142 C CA . ARG B 1 198 ? -6.289 23.141 4.457 1 96.56 198 ARG B CA 1
ATOM 4143 C C . ARG B 1 198 ? -5.039 24 4.344 1 96.56 198 ARG B C 1
ATOM 4145 O O . ARG B 1 198 ? -4.461 24.125 3.26 1 96.56 198 ARG B O 1
ATOM 4152 N N . ILE B 1 199 ? -4.648 24.609 5.484 1 98.56 199 ILE B N 1
ATOM 4153 C CA . ILE B 1 199 ? -3.457 25.453 5.512 1 98.56 199 ILE B CA 1
ATOM 4154 C C . ILE B 1 199 ? -2.207 24.578 5.504 1 98.56 199 ILE B C 1
ATOM 4156 O O . ILE B 1 199 ? -1.226 24.891 4.824 1 98.56 199 ILE B O 1
ATOM 4160 N N . ILE B 1 200 ? -2.258 23.484 6.23 1 98.75 200 ILE B N 1
ATOM 4161 C CA . ILE B 1 200 ? -1.144 22.531 6.246 1 98.75 200 ILE B CA 1
ATOM 4162 C C . ILE B 1 200 ? -0.873 22.031 4.828 1 98.75 200 ILE B C 1
ATOM 4164 O O . ILE B 1 200 ? 0.255 22.125 4.34 1 98.75 200 ILE B O 1
ATOM 4168 N N . SER B 1 201 ? -1.912 21.516 4.176 1 98.5 201 SER B N 1
ATOM 4169 C CA . SER B 1 201 ? -1.75 21.016 2.82 1 98.5 201 SER B CA 1
ATOM 4170 C C . SER B 1 201 ? -1.42 22.125 1.841 1 98.5 201 SER B C 1
ATOM 4172 O O . SER B 1 201 ? -0.589 21.953 0.948 1 98.5 201 SER B O 1
ATOM 4174 N N . GLY B 1 202 ? -1.961 23.281 2.025 1 98.19 202 GLY B N 1
ATOM 4175 C CA . GLY B 1 202 ? -1.748 24.406 1.124 1 98.19 202 GLY B CA 1
ATOM 4176 C C . GLY B 1 202 ? -0.31 24.891 1.102 1 98.19 202 GLY B C 1
ATOM 4177 O O . GLY B 1 202 ? 0.179 25.359 0.068 1 98.19 202 GLY B O 1
ATOM 4178 N N . LEU B 1 203 ? 0.341 24.734 2.197 1 98.44 203 LEU B N 1
ATOM 4179 C CA . LEU B 1 203 ? 1.713 25.219 2.318 1 98.44 203 LEU B CA 1
ATOM 4180 C C . LEU B 1 203 ? 2.709 24.125 1.949 1 98.44 203 LEU B C 1
ATOM 4182 O O . LEU B 1 203 ? 3.898 24.406 1.774 1 98.44 203 LEU B O 1
ATOM 4186 N N . SER B 1 204 ? 2.25 22.922 1.794 1 98.38 204 SER B N 1
ATOM 4187 C CA . SER B 1 204 ? 3.129 21.781 1.597 1 98.38 204 SER B CA 1
ATOM 4188 C C . SER B 1 204 ? 3.248 21.422 0.12 1 98.38 204 SER B C 1
ATOM 4190 O O . SER B 1 204 ? 2.264 21.469 -0.619 1 98.38 204 SER B O 1
ATOM 4192 N N . ARG B 1 205 ? 4.383 21.078 -0.3 1 97 205 ARG B N 1
ATOM 4193 C CA . ARG B 1 205 ? 4.5 20.531 -1.646 1 97 205 ARG B CA 1
ATOM 4194 C C . ARG B 1 205 ? 4.145 19.047 -1.664 1 97 205 ARG B C 1
ATOM 4196 O O . ARG B 1 205 ? 3.785 18.5 -2.709 1 97 205 ARG B O 1
ATOM 4203 N N . LEU B 1 206 ? 4.305 18.406 -0.545 1 98.5 206 LEU B N 1
ATOM 4204 C CA . LEU B 1 206 ? 3.938 17.016 -0.306 1 98.5 206 LEU B CA 1
ATOM 4205 C C . LEU B 1 206 ? 3.332 16.844 1.083 1 98.5 206 LEU B C 1
ATOM 4207 O O . LEU B 1 206 ? 3.816 17.438 2.053 1 98.5 206 LEU B O 1
ATOM 4211 N N . VAL B 1 207 ? 2.244 16.094 1.13 1 98.88 207 VAL B N 1
ATOM 4212 C CA . VAL B 1 207 ? 1.696 15.703 2.424 1 98.88 207 VAL B CA 1
ATOM 4213 C C . VAL B 1 207 ? 1.886 14.203 2.635 1 98.88 207 VAL B C 1
ATOM 4215 O O . VAL B 1 207 ? 1.447 13.398 1.814 1 98.88 207 VAL B O 1
ATOM 4218 N N . ILE B 1 208 ? 2.564 13.859 3.746 1 98.94 208 ILE B N 1
ATOM 4219 C CA . ILE B 1 208 ? 2.789 12.461 4.105 1 98.94 208 ILE B CA 1
ATOM 4220 C C . ILE B 1 208 ? 1.861 12.062 5.25 1 98.94 208 ILE B C 1
ATOM 4222 O O . ILE B 1 208 ? 1.86 12.703 6.305 1 98.94 208 ILE B O 1
ATOM 4226 N N . VAL B 1 209 ? 1.075 11.055 5.023 1 98.94 209 VAL B N 1
ATOM 4227 C CA . VAL B 1 209 ? 0.27 10.469 6.09 1 98.94 209 VAL B CA 1
ATOM 4228 C C . VAL B 1 209 ? 0.979 9.242 6.66 1 98.94 209 VAL B C 1
ATOM 4230 O O . VAL B 1 209 ? 1.031 8.195 6.016 1 98.94 209 VAL B O 1
ATOM 4233 N N . ALA B 1 210 ? 1.453 9.383 7.875 1 98.5 210 ALA B N 1
ATOM 4234 C CA . ALA B 1 210 ? 2.316 8.359 8.461 1 98.5 210 ALA B CA 1
ATOM 4235 C C . ALA B 1 210 ? 1.494 7.223 9.055 1 98.5 210 ALA B C 1
ATOM 4237 O O . ALA B 1 210 ? 1.944 6.074 9.086 1 98.5 210 ALA B O 1
ATOM 4238 N N . GLU B 1 211 ? 0.38 7.551 9.594 1 98 211 GLU B N 1
ATOM 4239 C CA . GLU B 1 211 ? -0.545 6.621 10.234 1 98 211 GLU B CA 1
ATOM 4240 C C . GLU B 1 211 ? -1.951 7.207 10.32 1 98 211 GLU B C 1
ATOM 4242 O O . GLU B 1 211 ? -2.131 8.352 10.75 1 98 211 GLU B O 1
ATOM 4247 N N . ALA B 1 212 ? -2.916 6.367 9.906 1 97.38 212 ALA B N 1
ATOM 4248 C CA . ALA B 1 212 ? -4.289 6.859 9.945 1 97.38 212 ALA B CA 1
ATOM 4249 C C . ALA B 1 212 ? -5.285 5.703 9.914 1 97.38 212 ALA B C 1
ATOM 4251 O O . ALA B 1 212 ? -5.102 4.734 9.172 1 97.38 212 ALA B O 1
ATOM 4252 N N . SER B 1 213 ? -6.262 5.832 10.727 1 92.75 213 SER B N 1
ATOM 4253 C CA . SER B 1 213 ? -7.43 4.969 10.594 1 92.75 213 SER B CA 1
ATOM 4254 C C . SER B 1 213 ? -8.398 5.504 9.547 1 92.75 213 SER B C 1
ATOM 4256 O O . SER B 1 213 ? -8.219 6.613 9.039 1 92.75 213 SER B O 1
ATOM 4258 N N . SER B 1 214 ? -9.43 4.781 9.312 1 88.44 214 SER B N 1
ATOM 4259 C CA . SER B 1 214 ? -10.406 5.176 8.312 1 88.44 214 SER B CA 1
ATOM 4260 C C . SER B 1 214 ? -11.188 6.414 8.742 1 88.44 214 SER B C 1
ATOM 4262 O O . SER B 1 214 ? -11.797 7.094 7.918 1 88.44 214 SER B O 1
ATOM 4264 N N . LYS B 1 215 ? -11.086 6.734 10.008 1 85.06 215 LYS B N 1
ATOM 4265 C CA . LYS B 1 215 ? -11.828 7.875 10.539 1 85.06 215 LYS B CA 1
ATOM 4266 C C . LYS B 1 215 ? -10.883 8.992 10.969 1 85.06 215 LYS B C 1
ATOM 4268 O O . LYS B 1 215 ? -11.312 9.953 11.617 1 85.06 215 LYS B O 1
ATOM 4273 N N . SER B 1 216 ? -9.695 8.867 10.633 1 90.25 216 SER B N 1
ATOM 4274 C CA . SER B 1 216 ? -8.672 9.805 11.07 1 90.25 216 SER B CA 1
ATOM 4275 C C . SER B 1 216 ? -8.859 11.18 10.422 1 90.25 216 SER B C 1
ATOM 4277 O O . SER B 1 216 ? -9.18 11.266 9.242 1 90.25 216 SER B O 1
ATOM 4279 N N . GLY B 1 217 ? -8.602 12.242 11.164 1 90.19 217 GLY B N 1
ATOM 4280 C CA . GLY B 1 217 ? -8.609 13.602 10.648 1 90.19 217 GLY B CA 1
ATOM 4281 C C . GLY B 1 217 ? -7.516 13.852 9.617 1 90.19 217 GLY B C 1
ATOM 4282 O O . GLY B 1 217 ? -7.617 14.781 8.812 1 90.19 217 GLY B O 1
ATOM 4283 N N . SER B 1 218 ? -6.496 13.062 9.672 1 95 218 SER B N 1
ATOM 4284 C CA . SER B 1 218 ? -5.398 13.219 8.719 1 95 218 SER B CA 1
ATOM 4285 C C . SER B 1 218 ? -5.859 12.938 7.293 1 95 218 SER B C 1
ATOM 4287 O O . SER B 1 218 ? -5.246 13.406 6.332 1 95 218 SER B O 1
ATOM 4289 N N . LEU B 1 219 ? -6.93 12.156 7.141 1 94.44 219 LEU B N 1
ATOM 4290 C CA . LEU B 1 219 ? -7.465 11.898 5.809 1 94.44 219 LEU B CA 1
ATOM 4291 C C . LEU B 1 219 ? -8.031 13.172 5.195 1 94.44 219 LEU B C 1
ATOM 4293 O O . LEU B 1 219 ? -7.977 13.359 3.975 1 94.44 219 LEU B O 1
ATOM 4297 N N . ILE B 1 220 ? -8.484 14.031 6.023 1 93.06 220 ILE B N 1
ATOM 4298 C CA . ILE B 1 220 ? -9 15.32 5.57 1 93.06 220 ILE B CA 1
ATOM 4299 C C . ILE B 1 220 ? -7.867 16.156 4.98 1 93.06 220 ILE B C 1
ATOM 4301 O O . ILE B 1 220 ? -8.023 16.75 3.918 1 93.06 220 ILE B O 1
ATOM 4305 N N . THR B 1 221 ? -6.781 16.141 5.66 1 97.69 221 THR B N 1
ATOM 4306 C CA . THR B 1 221 ? -5.617 16.859 5.16 1 97.69 221 THR B CA 1
ATOM 4307 C C . THR B 1 221 ? -5.176 16.312 3.809 1 97.69 221 THR B C 1
ATOM 4309 O O . THR B 1 221 ? -4.871 17.078 2.891 1 97.69 221 THR B O 1
ATOM 4312 N N . ALA B 1 222 ? -5.141 14.984 3.715 1 97.94 222 ALA B N 1
ATOM 4313 C CA . ALA B 1 222 ? -4.77 14.344 2.459 1 97.94 222 ALA B CA 1
ATOM 4314 C C . ALA B 1 222 ? -5.73 14.727 1.338 1 97.94 222 ALA B C 1
ATOM 4316 O O . ALA B 1 222 ? -5.305 14.992 0.21 1 97.94 222 ALA B O 1
ATOM 4317 N N . ASN B 1 223 ? -6.977 14.773 1.644 1 93.94 223 ASN B N 1
ATOM 4318 C CA . ASN B 1 223 ? -7.977 15.148 0.65 1 93.94 223 ASN B CA 1
ATOM 4319 C C . ASN B 1 223 ? -7.805 16.594 0.208 1 93.94 223 ASN B C 1
ATOM 4321 O O . ASN B 1 223 ? -7.902 16.906 -0.981 1 93.94 223 ASN B O 1
ATOM 4325 N N . TYR B 1 224 ? -7.578 17.453 1.112 1 95.38 224 TYR B N 1
ATOM 4326 C CA . TYR B 1 224 ? -7.285 18.844 0.763 1 95.38 224 TYR B CA 1
ATOM 4327 C C . TYR B 1 224 ? -6.07 18.922 -0.151 1 95.38 224 TYR B C 1
ATOM 4329 O O . TYR B 1 224 ? -6.074 19.672 -1.13 1 95.38 224 TYR B O 1
ATOM 4337 N N . ALA B 1 225 ? -5.055 18.188 0.193 1 97.88 225 ALA B N 1
ATOM 4338 C CA . ALA B 1 225 ? -3.846 18.203 -0.624 1 97.88 225 ALA B CA 1
ATOM 4339 C C . ALA B 1 225 ? -4.156 17.812 -2.068 1 97.88 225 ALA B C 1
ATOM 4341 O O . ALA B 1 225 ? -3.719 18.484 -3.004 1 97.88 225 ALA B O 1
ATOM 4342 N N . ALA B 1 226 ? -4.91 16.781 -2.193 1 93.94 226 ALA B N 1
ATOM 4343 C CA . ALA B 1 226 ? -5.293 16.312 -3.523 1 93.94 226 ALA B CA 1
ATOM 4344 C C . ALA B 1 226 ? -6.082 17.391 -4.27 1 93.94 226 ALA B C 1
ATOM 4346 O O . ALA B 1 226 ? -5.797 17.672 -5.438 1 93.94 226 ALA B O 1
ATOM 4347 N N . GLU B 1 227 ? -6.984 17.984 -3.627 1 92.38 227 GLU B N 1
ATOM 4348 C CA . GLU B 1 227 ? -7.812 19.031 -4.219 1 92.38 227 GLU B CA 1
ATOM 4349 C C . GLU B 1 227 ? -6.973 20.25 -4.613 1 92.38 227 GLU B C 1
ATOM 4351 O O . GLU B 1 227 ? -7.285 20.938 -5.586 1 92.38 227 GLU B O 1
ATOM 4356 N N . GLN B 1 228 ? -5.973 20.453 -3.895 1 95.94 228 GLN B N 1
ATOM 4357 C CA . GLN B 1 228 ? -5.105 21.609 -4.105 1 95.94 228 GLN B CA 1
ATOM 4358 C C . GLN B 1 228 ? -4 21.297 -5.113 1 95.94 228 GLN B C 1
ATOM 4360 O O . GLN B 1 228 ? -3.1 22.109 -5.332 1 95.94 228 GLN B O 1
ATOM 4365 N N . GLY B 1 229 ? -4.031 20.094 -5.641 1 94.31 229 GLY B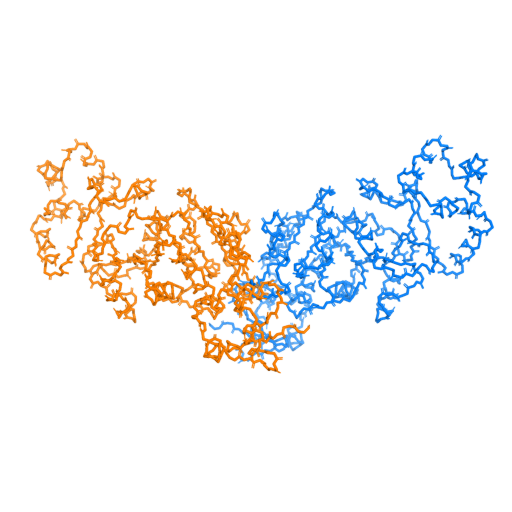 N 1
ATOM 4366 C CA . GLY B 1 229 ? -3.057 19.703 -6.648 1 94.31 229 GLY B CA 1
ATOM 4367 C C . GLY B 1 229 ? -1.71 19.312 -6.062 1 94.31 229 GLY B C 1
ATOM 4368 O O . GLY B 1 229 ? -0.688 19.375 -6.75 1 94.31 229 GLY B O 1
ATOM 4369 N N . LYS B 1 230 ? -1.704 19.047 -4.77 1 96.5 230 LYS B N 1
ATOM 4370 C CA . LYS B 1 230 ? -0.474 18.641 -4.098 1 96.5 230 LYS B CA 1
ATOM 4371 C C . LYS B 1 230 ? -0.334 17.125 -4.086 1 96.5 230 LYS B C 1
ATOM 4373 O O . LYS B 1 230 ? -1.334 16.391 -4.113 1 96.5 230 LYS B O 1
ATOM 4378 N N . SER B 1 231 ? 0.896 16.641 -3.979 1 97.25 231 SER B N 1
ATOM 4379 C CA . SER B 1 231 ? 1.149 15.211 -3.879 1 97.25 231 SER B CA 1
ATOM 4380 C C . SER B 1 231 ? 0.84 14.688 -2.48 1 97.25 231 SER B C 1
ATOM 4382 O O . SER B 1 231 ? 0.993 15.414 -1.494 1 97.25 231 SER B O 1
ATOM 4384 N N . VAL B 1 232 ? 0.349 13.492 -2.467 1 98.69 232 VAL B N 1
ATOM 4385 C CA . VAL B 1 232 ? 0.075 12.812 -1.206 1 98.69 232 VAL B CA 1
ATOM 4386 C C . VAL B 1 232 ? 0.821 11.477 -1.165 1 98.69 232 VAL B C 1
ATOM 4388 O O . VAL B 1 232 ? 0.83 10.734 -2.148 1 98.69 232 VAL B O 1
ATOM 4391 N N . MET B 1 233 ? 1.496 11.242 -0.092 1 98.81 233 MET B N 1
ATOM 4392 C CA . MET B 1 233 ? 2.164 9.969 0.179 1 98.81 233 MET B CA 1
ATOM 4393 C C . MET B 1 233 ? 1.617 9.328 1.45 1 98.81 233 MET B C 1
ATOM 4395 O O . MET B 1 233 ? 1.354 10.023 2.436 1 98.81 233 MET B O 1
ATOM 4399 N N . ALA B 1 234 ? 1.389 8.055 1.423 1 98.81 234 ALA B N 1
ATOM 4400 C CA . ALA B 1 234 ? 0.869 7.352 2.59 1 98.81 234 ALA B CA 1
ATOM 4401 C C . ALA B 1 234 ? 1.72 6.125 2.91 1 98.81 234 ALA B C 1
ATOM 4403 O O . ALA B 1 234 ? 2.207 5.445 2.006 1 98.81 234 ALA B O 1
ATOM 4404 N N . VAL B 1 235 ? 1.867 5.848 4.137 1 98.62 235 VAL B N 1
ATOM 4405 C CA . VAL B 1 235 ? 2.658 4.723 4.629 1 98.62 235 VAL B CA 1
ATOM 4406 C C . VAL B 1 235 ? 1.775 3.482 4.742 1 98.62 235 VAL B C 1
ATOM 4408 O O . VAL B 1 235 ? 0.764 3.494 5.449 1 98.62 235 VAL B O 1
ATOM 4411 N N . PRO B 1 236 ? 2.168 2.447 4.059 1 98.5 236 PRO B N 1
ATOM 4412 C CA . PRO B 1 236 ? 1.354 1.232 4.121 1 98.5 236 PRO B CA 1
ATOM 4413 C C . PRO B 1 236 ? 1.511 0.485 5.445 1 98.5 236 PRO B C 1
ATOM 4415 O O . PRO B 1 236 ? 2.459 0.739 6.191 1 98.5 236 PRO B O 1
ATOM 4418 N N . GLY B 1 237 ? 0.547 -0.419 5.703 1 97.06 237 GLY B N 1
ATOM 4419 C CA . GLY B 1 237 ? 0.604 -1.278 6.875 1 97.06 237 GLY B CA 1
ATOM 4420 C C . GLY B 1 237 ? -0.334 -2.467 6.789 1 97.06 237 GLY B C 1
ATOM 4421 O O . GLY B 1 237 ? -0.977 -2.686 5.758 1 97.06 237 GLY B O 1
ATOM 4422 N N . SER B 1 238 ? -0.344 -3.213 7.859 1 93.62 238 SER B N 1
ATOM 4423 C CA . SER B 1 238 ? -1.187 -4.402 7.918 1 93.62 238 SER B CA 1
ATOM 4424 C C . SER B 1 238 ? -2.656 -4.051 7.707 1 93.62 238 SER B C 1
ATOM 4426 O O . SER B 1 238 ? -3.146 -3.061 8.25 1 93.62 238 SER B O 1
ATOM 4428 N N . ILE B 1 239 ? -3.32 -4.898 6.945 1 92.06 239 ILE B N 1
ATOM 4429 C CA . ILE B 1 239 ? -4.738 -4.656 6.695 1 92.06 239 ILE B CA 1
ATOM 4430 C C . ILE B 1 239 ? -5.539 -4.914 7.969 1 92.06 239 ILE B C 1
ATOM 4432 O O . ILE B 1 239 ? -6.695 -4.504 8.078 1 92.06 239 ILE B O 1
ATOM 4436 N N . PHE B 1 240 ? -4.859 -5.574 8.945 1 85.56 240 PHE B N 1
ATOM 4437 C CA . PHE B 1 240 ? -5.539 -5.895 10.195 1 85.56 240 PHE B CA 1
ATOM 4438 C C . PHE B 1 240 ? -5.305 -4.805 11.234 1 85.56 240 PHE B C 1
ATOM 4440 O O . PHE B 1 240 ? -5.898 -4.832 12.32 1 85.56 240 PHE B O 1
ATOM 4447 N N . SER B 1 241 ? -4.441 -3.873 10.906 1 86.56 241 SER B N 1
ATOM 4448 C CA . SER B 1 241 ? -4.16 -2.777 11.828 1 86.56 241 SER B CA 1
ATOM 4449 C C . SER B 1 241 ? -5.094 -1.597 11.586 1 86.56 241 SER B C 1
ATOM 4451 O O . SER B 1 241 ? -5.117 -1.031 10.492 1 86.56 241 SER B O 1
ATOM 4453 N N . LYS B 1 242 ? -5.738 -1.237 12.617 1 84.38 242 LYS B N 1
ATOM 4454 C CA . LYS B 1 242 ? -6.637 -0.092 12.523 1 84.38 242 LYS B CA 1
ATOM 4455 C C . LYS B 1 242 ? -5.879 1.171 12.117 1 84.38 242 LYS B C 1
ATOM 4457 O O . LYS B 1 242 ? -6.395 1.997 11.367 1 84.38 242 LYS B O 1
ATOM 4462 N N . GLY B 1 243 ? -4.703 1.264 12.609 1 91.12 243 GLY B N 1
ATOM 4463 C CA . GLY B 1 243 ? -3.885 2.441 12.367 1 91.12 243 GLY B CA 1
ATOM 4464 C C . GLY B 1 243 ? -3.365 2.521 10.945 1 91.12 243 GLY B C 1
ATOM 4465 O O . GLY B 1 243 ? -2.787 3.533 10.539 1 91.12 243 GLY B O 1
ATOM 4466 N N . SER B 1 244 ? -3.641 1.494 10.141 1 94.88 244 SER B N 1
ATOM 4467 C CA . SER B 1 244 ? -3.105 1.479 8.781 1 94.88 244 SER B CA 1
ATOM 4468 C C . SER B 1 244 ? -4.227 1.534 7.75 1 94.88 244 SER B C 1
ATOM 4470 O O . SER B 1 244 ? -3.973 1.76 6.562 1 94.88 244 SER B O 1
ATOM 4472 N N . ASN B 1 245 ? -5.465 1.389 8.172 1 93.06 245 ASN B N 1
ATOM 4473 C CA . ASN B 1 245 ? -6.582 1.281 7.234 1 93.06 245 ASN B CA 1
ATOM 4474 C C . ASN B 1 245 ? -6.742 2.551 6.406 1 93.06 245 ASN B C 1
ATOM 4476 O O . ASN B 1 245 ? -6.953 2.484 5.195 1 93.06 245 ASN B O 1
ATOM 4480 N N . GLY B 1 246 ? -6.664 3.648 7.055 1 95.81 246 GLY B N 1
ATOM 4481 C CA . GLY B 1 246 ? -6.781 4.914 6.344 1 95.81 246 GLY B CA 1
ATOM 4482 C C . GLY B 1 246 ? -5.668 5.141 5.336 1 95.81 246 GLY B C 1
ATOM 4483 O O . GLY B 1 246 ? -5.918 5.602 4.223 1 95.81 246 GLY B O 1
ATOM 4484 N N . CYS B 1 247 ? -4.465 4.82 5.754 1 98.38 247 CYS B N 1
ATOM 4485 C CA . CYS B 1 247 ? -3.33 4.953 4.844 1 98.38 247 CYS B CA 1
ATOM 4486 C C . CYS B 1 247 ? -3.482 4.023 3.643 1 98.38 247 CYS B C 1
ATOM 4488 O O . CYS B 1 247 ? -3.266 4.438 2.502 1 98.38 247 CYS B O 1
ATOM 4490 N N . ASN B 1 248 ? -3.848 2.781 3.881 1 98 248 ASN B N 1
ATOM 4491 C CA . ASN B 1 248 ? -4.059 1.834 2.791 1 98 248 ASN B CA 1
ATOM 4492 C C . ASN B 1 248 ? -5.141 2.32 1.829 1 98 248 ASN B C 1
ATOM 4494 O O . ASN B 1 248 ? -5.008 2.17 0.613 1 98 248 ASN B O 1
ATOM 4498 N N . LYS B 1 249 ? -6.156 2.875 2.352 1 94.94 249 LYS B N 1
ATOM 4499 C CA . LYS B 1 249 ? -7.234 3.416 1.528 1 94.94 249 LYS B CA 1
ATOM 4500 C C . LYS B 1 249 ? -6.738 4.578 0.669 1 94.94 249 LYS B C 1
ATOM 4502 O O . LYS B 1 249 ? -7.102 4.688 -0.503 1 94.94 249 LYS B O 1
ATOM 4507 N N . LEU B 1 250 ? -5.957 5.438 1.273 1 97.62 250 LEU B N 1
ATOM 4508 C CA . LEU B 1 250 ? -5.387 6.539 0.507 1 97.62 250 LEU B CA 1
ATOM 4509 C C . LEU B 1 250 ? -4.574 6.016 -0.673 1 97.62 250 LEU B C 1
ATOM 4511 O O . LEU B 1 250 ? -4.664 6.551 -1.78 1 97.62 250 LEU B O 1
ATOM 4515 N N . ILE B 1 251 ? -3.799 5.004 -0.439 1 98.19 251 ILE B N 1
ATOM 4516 C CA . ILE B 1 251 ? -2.984 4.402 -1.489 1 98.19 251 ILE B CA 1
ATOM 4517 C C . ILE B 1 251 ? -3.887 3.832 -2.582 1 98.19 251 ILE B C 1
ATOM 4519 O O . ILE B 1 251 ? -3.639 4.039 -3.771 1 98.19 251 ILE B O 1
ATOM 4523 N N . ARG B 1 252 ? -4.926 3.137 -2.135 1 96.12 252 ARG B N 1
ATOM 4524 C CA . ARG B 1 252 ? -5.91 2.602 -3.07 1 96.12 252 ARG B CA 1
ATOM 4525 C C . ARG B 1 252 ? -6.473 3.705 -3.963 1 96.12 252 ARG B C 1
ATOM 4527 O O . ARG B 1 252 ? -6.676 3.498 -5.16 1 96.12 252 ARG B O 1
ATOM 4534 N N . ASP B 1 253 ? -6.617 4.797 -3.369 1 94 253 ASP B N 1
ATOM 4535 C CA . ASP B 1 253 ? -7.285 5.895 -4.062 1 94 253 ASP B CA 1
ATOM 4536 C C . ASP B 1 253 ? -6.285 6.711 -4.883 1 94 253 ASP B C 1
ATOM 4538 O O . ASP B 1 253 ? -6.66 7.695 -5.523 1 94 253 ASP B O 1
ATOM 4542 N N . GLY B 1 254 ? -5.016 6.402 -4.789 1 95.19 254 GLY B N 1
ATOM 4543 C CA . GLY B 1 254 ? -4.105 7.023 -5.734 1 95.19 254 GLY B CA 1
ATOM 4544 C C . GLY B 1 254 ? -2.924 7.703 -5.066 1 95.19 254 GLY B C 1
ATOM 4545 O O . GLY B 1 254 ? -2.021 8.203 -5.742 1 95.19 254 GLY B O 1
ATOM 4546 N N . ALA B 1 255 ? -2.896 7.82 -3.707 1 97.69 255 ALA B N 1
ATOM 4547 C CA . ALA B 1 255 ? -1.731 8.375 -3.023 1 97.69 255 ALA B CA 1
ATOM 4548 C C . ALA B 1 255 ? -0.484 7.539 -3.307 1 97.69 255 ALA B C 1
ATOM 4550 O O . ALA B 1 255 ? -0.565 6.32 -3.455 1 97.69 255 ALA B O 1
ATOM 4551 N N . GLN B 1 256 ? 0.625 8.195 -3.387 1 97.94 256 GLN B N 1
ATOM 4552 C CA . GLN B 1 256 ? 1.887 7.48 -3.545 1 97.94 256 GLN B CA 1
ATOM 4553 C C . GLN B 1 256 ? 2.219 6.664 -2.297 1 97.94 256 GLN B C 1
ATOM 4555 O O . GLN B 1 256 ? 2.133 7.172 -1.178 1 97.94 256 GLN B O 1
ATOM 4560 N N . ILE B 1 257 ? 2.514 5.422 -2.518 1 98.38 257 ILE B N 1
ATOM 4561 C CA . ILE B 1 257 ? 2.91 4.559 -1.41 1 98.38 257 ILE B CA 1
ATOM 4562 C C . ILE B 1 257 ? 4.348 4.863 -1.006 1 98.38 257 ILE B C 1
ATOM 4564 O O . ILE B 1 257 ? 5.207 5.094 -1.863 1 98.38 257 ILE B O 1
ATOM 4568 N N . PHE B 1 258 ? 4.609 4.871 0.312 1 97.94 258 PHE B N 1
ATOM 4569 C CA . PHE B 1 258 ? 5.977 4.906 0.815 1 97.94 258 PHE B CA 1
ATOM 4570 C C . PHE B 1 258 ? 6.488 3.496 1.094 1 97.94 258 PHE B C 1
ATOM 4572 O O . PHE B 1 258 ? 6.203 2.924 2.146 1 97.94 258 PHE B O 1
ATOM 4579 N N . SER B 1 259 ? 7.297 2.988 0.255 1 93.38 259 SER B N 1
ATOM 4580 C CA . SER B 1 259 ? 7.832 1.641 0.427 1 93.38 259 SER B CA 1
ATOM 4581 C C . SER B 1 259 ? 9.32 1.673 0.739 1 93.38 259 SER B C 1
ATOM 4583 O O . SER B 1 259 ? 9.93 0.635 1.022 1 93.38 259 SER B O 1
ATOM 4585 N N . GLY B 1 260 ? 9.828 2.812 0.726 1 87.81 260 GLY B N 1
ATOM 4586 C CA . GLY B 1 260 ? 11.234 3.062 0.987 1 87.81 260 GLY B CA 1
ATOM 4587 C C . GLY B 1 260 ? 11.656 4.484 0.666 1 87.81 260 GLY B C 1
ATOM 4588 O O . GLY B 1 260 ? 10.891 5.246 0.076 1 87.81 260 GLY B O 1
ATOM 4589 N N . MET B 1 261 ? 12.883 4.816 0.993 1 88.5 261 MET B N 1
ATOM 4590 C CA . MET B 1 261 ? 13.367 6.188 0.854 1 88.5 261 MET B CA 1
ATOM 4591 C C . MET B 1 261 ? 13.398 6.605 -0.613 1 88.5 261 MET B C 1
ATOM 4593 O O . MET B 1 261 ? 13.203 7.781 -0.932 1 88.5 261 MET B O 1
ATOM 4597 N N . ASP B 1 262 ? 13.562 5.633 -1.472 1 87.75 262 ASP B N 1
ATOM 4598 C CA . ASP B 1 262 ? 13.594 5.938 -2.9 1 87.75 262 ASP B CA 1
ATOM 4599 C C . ASP B 1 262 ? 12.289 6.586 -3.355 1 87.75 262 ASP B C 1
ATOM 4601 O O . ASP B 1 262 ? 12.297 7.426 -4.258 1 87.75 262 ASP B O 1
ATOM 4605 N N . ASP B 1 263 ? 11.25 6.18 -2.75 1 93.75 263 ASP B N 1
ATOM 4606 C CA . ASP B 1 263 ? 9.953 6.766 -3.082 1 93.75 263 ASP B CA 1
ATOM 4607 C C . ASP B 1 263 ? 9.906 8.242 -2.705 1 93.75 263 ASP B C 1
ATOM 4609 O O . ASP B 1 263 ? 9.367 9.07 -3.449 1 93.75 263 ASP B O 1
ATOM 4613 N N . LEU B 1 264 ? 10.5 8.555 -1.557 1 94.5 264 LEU B N 1
ATOM 4614 C CA . LEU B 1 264 ? 10.547 9.93 -1.089 1 94.5 264 LEU B CA 1
ATOM 4615 C C . LEU B 1 264 ? 11.438 10.781 -1.995 1 94.5 264 LEU B C 1
ATOM 4617 O O . LEU B 1 264 ? 11.047 11.891 -2.387 1 94.5 264 LEU B O 1
ATOM 4621 N N . TYR B 1 265 ? 12.594 10.211 -2.371 1 93.12 265 TYR B N 1
ATOM 4622 C CA . TYR B 1 265 ? 13.516 10.93 -3.246 1 93.12 265 TYR B CA 1
ATOM 4623 C C . TYR B 1 265 ? 12.867 11.227 -4.594 1 93.12 265 TYR B C 1
ATOM 4625 O O . TYR B 1 265 ? 13.008 12.328 -5.125 1 93.12 265 TYR B O 1
ATOM 4633 N N . SER B 1 266 ? 12.18 10.219 -5.047 1 92.44 266 SER B N 1
ATOM 4634 C CA . SER B 1 266 ? 11.578 10.336 -6.367 1 92.44 266 SER B CA 1
ATOM 4635 C C . SER B 1 266 ? 10.469 11.383 -6.379 1 92.44 266 SER B C 1
ATOM 4637 O O . SER B 1 266 ? 10.461 12.281 -7.227 1 92.44 266 SER B O 1
ATOM 4639 N N . ILE B 1 267 ? 9.594 11.328 -5.406 1 95 267 ILE B N 1
ATOM 4640 C CA . ILE B 1 267 ? 8.414 12.188 -5.43 1 95 267 ILE B CA 1
ATOM 4641 C C . ILE B 1 267 ? 8.828 13.633 -5.195 1 95 267 ILE B C 1
ATOM 4643 O O . ILE B 1 267 ? 8.203 14.562 -5.727 1 95 267 ILE B O 1
ATOM 4647 N N . LEU B 1 268 ? 9.922 13.836 -4.453 1 95.81 268 LEU B N 1
ATOM 4648 C CA . LEU B 1 268 ? 10.375 15.188 -4.145 1 95.81 268 LEU B CA 1
ATOM 4649 C C . LEU B 1 268 ? 11.508 15.609 -5.082 1 95.81 268 LEU B C 1
ATOM 4651 O O . LEU B 1 268 ? 12.055 16.703 -4.953 1 95.81 268 LEU B O 1
ATOM 4655 N N . GLU B 1 269 ? 11.914 14.648 -5.984 1 92.75 269 GLU B N 1
ATOM 4656 C CA . GLU B 1 269 ? 13 14.906 -6.93 1 92.75 269 GLU B CA 1
ATOM 4657 C C . GLU B 1 269 ? 14.273 15.328 -6.207 1 92.75 269 GLU B C 1
ATOM 4659 O O . GLU B 1 269 ? 14.906 16.328 -6.574 1 92.75 269 GLU B O 1
ATOM 4664 N N . LEU B 1 270 ? 14.469 14.609 -5.148 1 89.81 270 LEU B N 1
ATOM 4665 C CA . LEU B 1 270 ? 15.68 14.859 -4.371 1 89.81 270 LEU B CA 1
ATOM 4666 C C . LEU B 1 270 ? 16.859 14.078 -4.938 1 89.81 270 LEU B C 1
ATOM 4668 O O . LEU B 1 270 ? 16.688 13.008 -5.516 1 89.81 270 LEU B O 1
ATOM 4672 N N . LYS B 1 271 ? 18.109 14.609 -4.816 1 76.88 271 LYS B N 1
ATOM 4673 C CA . LYS B 1 271 ? 19.312 13.891 -5.207 1 76.88 271 LYS B CA 1
ATOM 4674 C C . LYS B 1 271 ? 19.578 12.703 -4.277 1 76.88 271 LYS B C 1
ATOM 4676 O O . LYS B 1 271 ? 19.469 12.836 -3.057 1 76.88 271 LYS B O 1
ATOM 4681 N N . ILE B 1 272 ? 19.734 11.547 -4.906 1 70.88 272 ILE B N 1
ATOM 4682 C CA . ILE B 1 272 ? 20.016 10.352 -4.117 1 70.88 272 ILE B CA 1
ATOM 4683 C C . ILE B 1 272 ? 21.422 10.453 -3.518 1 70.88 272 ILE B C 1
ATOM 4685 O O . ILE B 1 272 ? 22.375 10.773 -4.223 1 70.88 272 ILE B O 1
ATOM 4689 N N . PRO B 1 273 ? 21.453 10.461 -2.199 1 62.47 273 PRO B N 1
ATOM 4690 C CA . PRO B 1 273 ? 22.781 10.578 -1.604 1 62.47 273 PRO B CA 1
ATOM 4691 C C . PRO B 1 273 ? 23.781 9.586 -2.201 1 62.47 273 PRO B C 1
ATOM 4693 O O . PRO B 1 273 ? 23.422 8.445 -2.494 1 62.47 273 PRO B O 1
ATOM 4696 N N . LYS B 1 274 ? 24.75 10.117 -3.031 1 49.81 274 LYS B N 1
ATOM 4697 C CA . LYS B 1 274 ? 25.812 9.312 -3.609 1 49.81 274 LYS B CA 1
ATOM 4698 C C . LYS B 1 274 ? 26.422 8.375 -2.568 1 49.81 274 LYS B C 1
ATOM 4700 O O . LYS B 1 274 ? 27.516 7.852 -2.766 1 49.81 274 LYS B O 1
ATOM 4705 N N . GLU B 1 275 ? 25.984 8.164 -1.529 1 48.38 275 GLU B N 1
ATOM 4706 C CA . GLU B 1 275 ? 26.828 7.664 -0.441 1 48.38 275 GLU B CA 1
ATOM 4707 C C . GLU B 1 275 ? 27.281 6.234 -0.712 1 48.38 275 GLU B C 1
ATOM 4709 O O . GLU B 1 275 ? 26.828 5.293 -0.058 1 48.38 275 GLU B O 1
ATOM 4714 N N . GLU B 1 276 ? 27.516 5.789 -1.746 1 44.62 276 GLU B N 1
ATOM 4715 C CA . GLU B 1 276 ? 28.188 4.5 -1.777 1 44.62 276 GLU B CA 1
ATOM 4716 C C . GLU B 1 276 ? 29.312 4.441 -0.743 1 44.62 276 GLU B C 1
ATOM 4718 O O . GLU B 1 276 ? 29.547 3.398 -0.13 1 44.62 276 GLU B O 1
ATOM 4723 N N . GLY B 1 277 ? 30.062 5.48 -0.584 1 44.09 277 GLY B N 1
ATOM 4724 C CA . GLY B 1 277 ? 31.328 5.434 0.116 1 44.09 277 GLY B CA 1
ATOM 4725 C C . GLY B 1 277 ? 31.188 5.273 1.617 1 44.09 277 GLY B C 1
ATOM 4726 O O . GLY B 1 277 ? 31.984 4.59 2.258 1 44.09 277 GLY B O 1
ATOM 4727 N N . ILE B 1 278 ? 30.359 6.062 2.334 1 46.72 278 ILE B N 1
ATOM 4728 C CA . ILE B 1 278 ? 30.297 6.215 3.783 1 46.72 278 ILE B CA 1
ATOM 4729 C C . ILE B 1 278 ? 29.422 5.109 4.379 1 46.72 278 ILE B C 1
ATOM 4731 O O . ILE B 1 278 ? 29.594 4.746 5.551 1 46.72 278 ILE B O 1
ATOM 4735 N N . ILE B 1 279 ? 28.469 4.586 3.746 1 54.41 279 ILE B N 1
ATOM 4736 C CA . ILE B 1 279 ? 27.531 3.576 4.234 1 54.41 279 ILE B CA 1
ATOM 4737 C C . ILE B 1 279 ? 28.281 2.281 4.531 1 54.41 279 ILE B C 1
ATOM 4739 O O . ILE B 1 279 ? 27.969 1.585 5.5 1 54.41 279 ILE B O 1
ATOM 4743 N N . SER B 1 280 ? 29.375 2.117 3.855 1 58.78 280 SER B N 1
ATOM 4744 C CA . SER B 1 280 ? 30.094 0.857 3.971 1 58.78 280 SER B CA 1
ATOM 4745 C C . SER B 1 280 ? 30.781 0.734 5.328 1 58.78 280 SER B C 1
ATOM 4747 O O . SER B 1 280 ? 30.625 -0.282 6.012 1 58.78 280 SER B O 1
ATOM 4749 N N . PRO B 1 281 ? 31.391 1.797 5.801 1 63.25 281 PRO B N 1
ATOM 4750 C CA . PRO B 1 281 ? 32.031 1.621 7.105 1 63.25 281 PRO B CA 1
ATOM 4751 C C . PRO B 1 281 ? 31.047 1.542 8.258 1 63.25 281 PRO B C 1
ATOM 4753 O O . PRO B 1 281 ? 31.234 0.76 9.188 1 63.25 281 PRO B O 1
ATOM 4756 N N . ILE B 1 282 ? 29.906 2.25 8.164 1 71.56 282 ILE B N 1
ATOM 4757 C CA . ILE B 1 282 ? 28.906 2.262 9.227 1 71.56 282 ILE B CA 1
ATOM 4758 C C . ILE B 1 282 ? 28.172 0.921 9.273 1 71.56 282 ILE B C 1
ATOM 4760 O O . ILE B 1 282 ? 27.938 0.369 10.352 1 71.56 282 ILE B O 1
ATOM 4764 N N . LYS B 1 283 ? 27.984 0.468 8.102 1 75.62 283 LYS B N 1
ATOM 4765 C CA . LYS B 1 283 ? 27.328 -0.838 7.996 1 75.62 283 LYS B CA 1
ATOM 4766 C C . LYS B 1 283 ? 28.188 -1.926 8.641 1 75.62 283 LYS B C 1
ATOM 4768 O O . LYS B 1 283 ? 27.672 -2.764 9.391 1 75.62 283 LYS B O 1
ATOM 4773 N N . ARG B 1 284 ? 29.406 -1.778 8.359 1 74.69 284 ARG B N 1
ATOM 4774 C CA . ARG B 1 284 ? 30.328 -2.758 8.93 1 74.69 284 ARG B CA 1
ATOM 4775 C C . ARG B 1 284 ? 30.375 -2.65 10.445 1 74.69 284 ARG B C 1
ATOM 4777 O O . ARG B 1 284 ? 30.406 -3.666 11.148 1 74.69 284 ARG B O 1
ATOM 4784 N N . LYS B 1 285 ? 30.297 -1.436 10.945 1 76.75 285 LYS B N 1
ATOM 4785 C CA . LYS B 1 285 ? 30.312 -1.22 12.383 1 76.75 285 LYS B CA 1
ATOM 4786 C C . LYS B 1 285 ? 29.047 -1.74 13.039 1 76.75 285 LYS B C 1
ATOM 4788 O O . LYS B 1 285 ? 29.094 -2.387 14.086 1 76.75 285 LYS B O 1
ATOM 4793 N N . ILE B 1 286 ? 27.984 -1.506 12.297 1 79.88 286 ILE B N 1
ATOM 4794 C CA . ILE B 1 286 ? 26.703 -1.967 12.82 1 79.88 286 ILE B CA 1
ATOM 4795 C C . ILE B 1 286 ? 26.688 -3.492 12.875 1 79.88 286 ILE B C 1
ATOM 4797 O O . ILE B 1 286 ? 26.312 -4.078 13.898 1 79.88 286 ILE B O 1
ATOM 4801 N N . LEU B 1 287 ? 27.188 -4.039 11.773 1 79.94 287 LEU B N 1
ATOM 4802 C CA . LEU B 1 287 ? 27.156 -5.496 11.688 1 79.94 287 LEU B CA 1
ATOM 4803 C C . LEU B 1 287 ? 28.078 -6.121 12.727 1 79.94 287 LEU B C 1
ATOM 4805 O O . LEU B 1 287 ? 27.781 -7.188 13.273 1 79.94 287 LEU B O 1
ATOM 4809 N N . SER B 1 288 ? 29.109 -5.387 13.055 1 80.5 288 SER B N 1
ATOM 4810 C CA . SER B 1 288 ? 30.031 -5.875 14.078 1 80.5 288 SER B CA 1
ATOM 4811 C C . SER B 1 288 ? 29.391 -5.832 15.461 1 80.5 288 SER B C 1
ATOM 4813 O O . SER B 1 288 ? 29.656 -6.695 16.297 1 80.5 288 SER B O 1
ATOM 4815 N N . VAL B 1 289 ? 28.438 -4.863 15.633 1 81 289 VAL B N 1
ATOM 4816 C CA . VAL B 1 289 ? 27.844 -4.66 16.953 1 81 289 VAL B CA 1
ATOM 4817 C C . VAL B 1 289 ? 26.703 -5.652 17.156 1 81 289 VAL B C 1
ATOM 4819 O O . VAL B 1 289 ? 26.516 -6.184 18.25 1 81 289 VAL B O 1
ATOM 4822 N N . ILE B 1 290 ? 26.062 -5.934 15.961 1 78.75 290 ILE B N 1
ATOM 4823 C CA . ILE B 1 290 ? 24.875 -6.762 16.125 1 78.75 290 ILE B CA 1
ATOM 4824 C C . ILE B 1 290 ? 25.188 -8.203 15.734 1 78.75 290 ILE B C 1
ATOM 4826 O O . ILE B 1 290 ? 24.281 -9.008 15.539 1 78.75 290 ILE B O 1
ATOM 4830 N N . ALA B 1 291 ? 26.422 -8.625 15.477 1 73.62 291 ALA B N 1
ATOM 4831 C CA . ALA B 1 291 ? 26.859 -9.906 14.93 1 73.62 291 ALA B CA 1
ATOM 4832 C C . ALA B 1 291 ? 26.484 -11.055 15.859 1 73.62 291 ALA B C 1
ATOM 4834 O O . ALA B 1 291 ? 26.062 -12.117 15.406 1 73.62 291 ALA B O 1
ATOM 4835 N N . LYS B 1 292 ? 26.625 -10.859 17.172 1 70.31 292 LYS B N 1
ATOM 4836 C CA . LYS B 1 292 ? 26.547 -11.984 18.094 1 70.31 292 LYS B CA 1
ATOM 4837 C C . LYS B 1 292 ? 25.125 -12.133 18.656 1 70.31 292 LYS B C 1
ATOM 4839 O O . LYS B 1 292 ? 24.656 -13.25 18.875 1 70.31 292 LYS B O 1
ATOM 4844 N N . ALA B 1 293 ? 24.406 -11.016 18.938 1 75.5 293 ALA B N 1
ATOM 4845 C CA . ALA B 1 293 ? 23.109 -11.047 19.578 1 75.5 293 ALA B CA 1
ATOM 4846 C C . ALA B 1 293 ? 22.281 -9.812 19.219 1 75.5 293 ALA B C 1
ATOM 4848 O O . ALA B 1 293 ? 22.844 -8.773 18.844 1 75.5 293 ALA B O 1
ATOM 4849 N N . PRO B 1 294 ? 21.047 -10.023 19.188 1 78.56 294 PRO B N 1
ATOM 4850 C CA . PRO B 1 294 ? 20.219 -8.82 19.062 1 78.56 294 PRO B CA 1
ATOM 4851 C C . PRO B 1 294 ? 20.656 -7.699 19.984 1 78.56 294 PRO B C 1
ATOM 4853 O O . PRO B 1 294 ? 20.953 -7.945 21.156 1 78.56 294 PRO B O 1
ATOM 4856 N N . THR B 1 295 ? 20.828 -6.512 19.453 1 81.31 295 THR B N 1
ATOM 4857 C CA . THR B 1 295 ? 21.391 -5.383 20.188 1 81.31 295 THR B CA 1
ATOM 4858 C C . THR B 1 295 ? 20.453 -4.188 20.156 1 81.31 295 THR B C 1
ATOM 4860 O O . THR B 1 295 ? 19.844 -3.902 19.109 1 81.31 295 THR B O 1
ATOM 4863 N N . HIS B 1 296 ? 20.219 -3.676 21.328 1 77.44 296 HIS B N 1
ATOM 4864 C CA . HIS B 1 296 ? 19.391 -2.488 21.438 1 77.44 296 HIS B CA 1
ATOM 4865 C C . HIS B 1 296 ? 19.969 -1.323 20.641 1 77.44 296 HIS B C 1
ATOM 4867 O O . HIS B 1 296 ? 21.188 -1.146 20.609 1 77.44 296 HIS B O 1
ATOM 4873 N N . ILE B 1 297 ? 19.109 -0.499 20.141 1 77.75 297 ILE B N 1
ATOM 4874 C CA . ILE B 1 297 ? 19.5 0.618 19.297 1 77.75 297 ILE B CA 1
ATOM 4875 C C . ILE B 1 297 ? 20.469 1.526 20.047 1 77.75 297 ILE B C 1
ATOM 4877 O O . ILE B 1 297 ? 21.438 2.02 19.484 1 77.75 297 ILE B O 1
ATOM 4881 N N . ASP B 1 298 ? 20.266 1.719 21.312 1 75.75 298 ASP B N 1
ATOM 4882 C CA . ASP B 1 298 ? 21.141 2.58 22.109 1 75.75 298 ASP B CA 1
ATOM 4883 C C . ASP B 1 298 ? 22.562 2.012 22.172 1 75.75 298 ASP B C 1
ATOM 4885 O O . ASP B 1 298 ? 23.547 2.76 22.109 1 75.75 298 ASP B O 1
ATOM 4889 N N . GLU B 1 299 ? 22.625 0.741 22.281 1 80.69 299 GLU B N 1
ATOM 4890 C CA . GLU B 1 299 ? 23.922 0.075 22.312 1 80.69 299 GLU B CA 1
ATOM 4891 C C . GLU B 1 299 ? 24.625 0.167 20.969 1 80.69 299 GLU B C 1
ATOM 4893 O O . GLU B 1 299 ? 25.844 0.338 20.891 1 80.69 299 GLU B O 1
ATOM 4898 N N . ILE B 1 300 ? 23.891 0.115 19.953 1 81.69 300 ILE B N 1
ATOM 4899 C CA . ILE B 1 300 ? 24.453 0.228 18.609 1 81.69 300 ILE B CA 1
ATOM 4900 C C . ILE B 1 300 ? 25.016 1.634 18.406 1 81.69 300 ILE B C 1
ATOM 4902 O O . ILE B 1 300 ? 26.125 1.797 17.906 1 81.69 300 ILE B O 1
ATOM 4906 N N . VAL B 1 301 ? 24.312 2.555 18.859 1 76.94 301 VAL B N 1
ATOM 4907 C CA . VAL B 1 301 ? 24.766 3.941 18.766 1 76.94 301 VAL B CA 1
ATOM 4908 C C . VAL B 1 301 ? 26.062 4.121 19.531 1 76.94 301 VAL B C 1
ATOM 4910 O O . VAL B 1 301 ? 27.016 4.711 19.031 1 76.94 301 VAL B O 1
ATOM 4913 N N . GLU B 1 302 ? 26.047 3.633 20.719 1 78.94 302 GLU B N 1
ATOM 4914 C CA . GLU B 1 302 ? 27.203 3.789 21.609 1 78.94 302 GLU B CA 1
ATOM 4915 C C . GLU B 1 302 ? 28.438 3.084 21.047 1 78.94 302 GLU B C 1
ATOM 4917 O O . GLU B 1 302 ? 29.516 3.656 21.016 1 78.94 302 GLU B O 1
ATOM 4922 N N . LYS B 1 303 ? 28.203 1.933 20.531 1 79.69 303 LYS B N 1
ATOM 4923 C CA . LYS B 1 303 ? 29.344 1.104 20.109 1 79.69 303 LYS B CA 1
ATOM 4924 C C . LYS B 1 303 ? 29.828 1.486 18.719 1 79.69 303 LYS B C 1
ATOM 4926 O O . LYS B 1 303 ? 31 1.321 18.406 1 79.69 303 LYS B O 1
ATOM 4931 N N . SER B 1 304 ? 28.953 1.968 17.953 1 74.62 304 SER B N 1
ATOM 4932 C CA . SER B 1 304 ? 29.344 2.311 16.578 1 74.62 304 SER B CA 1
ATOM 4933 C C . SER B 1 304 ? 29.875 3.736 16.5 1 74.62 304 SER B C 1
ATOM 4935 O O . SER B 1 304 ? 30.531 4.105 15.523 1 74.62 304 SER B O 1
ATOM 4937 N N . CYS B 1 305 ? 29.656 4.504 17.5 1 69.88 305 CYS B N 1
ATOM 4938 C CA . CYS B 1 305 ? 30.047 5.91 17.562 1 69.88 305 CYS B CA 1
ATOM 4939 C C . CYS B 1 305 ? 29.516 6.664 16.344 1 69.88 305 CYS B C 1
ATOM 4941 O O . CYS B 1 305 ? 30.234 7.477 15.75 1 69.88 305 CYS B O 1
ATOM 4943 N N . ILE B 1 306 ? 28.438 6.211 15.906 1 67.5 306 ILE B N 1
ATOM 4944 C CA . ILE B 1 306 ? 27.766 6.852 14.781 1 67.5 306 ILE B CA 1
ATOM 4945 C C . ILE B 1 306 ? 26.578 7.676 15.289 1 67.5 306 ILE B C 1
ATOM 4947 O O . ILE B 1 306 ? 25.922 7.301 16.266 1 67.5 306 ILE B O 1
ATOM 4951 N N . ASP B 1 307 ? 26.484 8.766 14.672 1 64.81 307 ASP B N 1
ATOM 4952 C CA . ASP B 1 307 ? 25.328 9.602 15 1 64.81 307 ASP B CA 1
ATOM 4953 C C . ASP B 1 307 ? 24.016 8.836 14.781 1 64.81 307 ASP B C 1
ATOM 4955 O O . ASP B 1 307 ? 23.906 8.039 13.852 1 64.81 307 ASP B O 1
ATOM 4959 N N . ARG B 1 308 ? 23.094 9.086 15.664 1 62.94 308 ARG B N 1
ATOM 4960 C CA . ARG B 1 308 ? 21.844 8.344 15.695 1 62.94 308 ARG B CA 1
ATOM 4961 C C . ARG B 1 308 ? 21.094 8.477 14.367 1 62.94 308 ARG B C 1
ATOM 4963 O O . ARG B 1 308 ? 20.531 7.508 13.867 1 62.94 308 ARG B O 1
ATOM 4970 N N . ALA B 1 309 ? 21.266 9.578 13.875 1 57.53 309 ALA B N 1
ATOM 4971 C CA . ALA B 1 309 ? 20.547 9.805 12.625 1 57.53 309 ALA B CA 1
ATOM 4972 C C . ALA B 1 309 ? 21.156 8.984 11.484 1 57.53 309 ALA B C 1
ATOM 4974 O O . ALA B 1 309 ? 20.438 8.359 10.711 1 57.53 309 ALA B O 1
ATOM 4975 N N . ALA B 1 310 ? 22.406 9.016 11.445 1 63.25 310 ALA B N 1
ATOM 4976 C CA . ALA B 1 310 ? 23.125 8.242 10.43 1 63.25 310 ALA B CA 1
ATOM 4977 C C . ALA B 1 310 ? 22.891 6.742 10.617 1 63.25 310 ALA B C 1
ATOM 4979 O O . ALA B 1 310 ? 22.688 6.012 9.648 1 63.25 310 ALA B O 1
ATOM 4980 N N . LEU B 1 311 ? 22.781 6.395 11.898 1 71.81 311 LEU B N 1
ATOM 4981 C CA . LEU B 1 311 ? 22.594 4.98 12.211 1 71.81 311 LEU B CA 1
ATOM 4982 C C . LEU B 1 311 ? 21.219 4.5 11.773 1 71.81 311 LEU B C 1
ATOM 4984 O O . LEU B 1 311 ? 21.094 3.441 11.148 1 71.81 311 LEU B O 1
ATOM 4988 N N . PHE B 1 312 ? 20.297 5.391 12.031 1 65.31 312 PHE B N 1
ATOM 4989 C CA . PHE B 1 312 ? 18.938 5 11.672 1 65.31 312 PHE B CA 1
ATOM 4990 C C . PHE B 1 312 ? 18.797 4.855 10.164 1 65.31 312 PHE B C 1
ATOM 4992 O O . PHE B 1 312 ? 18.141 3.934 9.68 1 65.31 312 PHE B O 1
ATOM 4999 N N . LYS B 1 313 ? 19.484 5.715 9.523 1 65.12 313 LYS B N 1
ATOM 5000 C CA . LYS B 1 313 ? 19.469 5.637 8.062 1 65.12 313 LYS B CA 1
ATOM 5001 C C . LYS B 1 313 ? 20.062 4.324 7.578 1 65.12 313 LYS B C 1
ATOM 5003 O O . LYS B 1 313 ? 19.5 3.65 6.719 1 65.12 313 LYS B O 1
ATOM 5008 N N . VAL B 1 314 ? 21.219 4.047 8.164 1 71.81 314 VAL B N 1
ATOM 5009 C CA . VAL B 1 314 ? 21.938 2.846 7.746 1 71.81 314 VAL B CA 1
ATOM 5010 C C . VAL B 1 314 ? 21.172 1.604 8.195 1 71.81 314 VAL B C 1
ATOM 5012 O O . VAL B 1 314 ? 21.031 0.644 7.434 1 71.81 314 VAL B O 1
ATOM 5015 N N . LEU B 1 315 ? 20.609 1.746 9.43 1 72.38 315 LEU B N 1
ATOM 5016 C CA . LEU B 1 315 ? 19.828 0.62 9.938 1 72.38 315 LEU B CA 1
ATOM 5017 C C . LEU B 1 315 ? 18.609 0.367 9.055 1 72.38 315 LEU B C 1
ATOM 5019 O O . LEU B 1 315 ? 18.281 -0.783 8.75 1 72.38 315 LEU B O 1
ATOM 5023 N N . PHE B 1 316 ? 18.094 1.447 8.695 1 66.94 316 PHE B N 1
ATOM 5024 C CA . PHE B 1 316 ? 16.922 1.359 7.816 1 66.94 316 PHE B CA 1
ATOM 5025 C C . PHE B 1 316 ? 17.297 0.735 6.48 1 66.94 316 PHE B C 1
ATOM 5027 O O . PHE B 1 316 ? 16.625 -0.179 6.004 1 66.94 316 PHE B O 1
ATOM 5034 N N . GLU B 1 317 ? 18.359 1.306 5.926 1 66.12 317 GLU B N 1
ATOM 5035 C CA . GLU B 1 317 ? 18.844 0.761 4.656 1 66.12 317 GLU B CA 1
ATOM 5036 C C . GLU B 1 317 ? 19.172 -0.723 4.785 1 66.12 317 GLU B C 1
ATOM 5038 O O . GLU B 1 317 ? 18.859 -1.513 3.891 1 66.12 317 GLU B O 1
ATOM 5043 N N . MET B 1 318 ? 19.734 -0.999 5.918 1 72.44 318 MET B N 1
ATOM 5044 C CA . MET B 1 318 ? 20.141 -2.383 6.16 1 72.44 318 MET B CA 1
ATOM 5045 C C . MET B 1 318 ? 18.906 -3.275 6.34 1 72.44 318 MET B C 1
ATOM 5047 O O . MET B 1 318 ? 18.922 -4.445 5.949 1 72.44 318 MET B O 1
ATOM 5051 N N . GLN B 1 319 ? 17.922 -2.658 6.898 1 64.94 319 GLN B N 1
ATOM 5052 C CA . GLN B 1 319 ? 16.688 -3.416 7.094 1 64.94 319 GLN B CA 1
ATOM 5053 C C . GLN B 1 319 ? 15.984 -3.678 5.766 1 64.94 319 GLN B C 1
ATOM 5055 O O . GLN B 1 319 ? 15.547 -4.801 5.496 1 64.94 319 GLN B O 1
ATOM 5060 N N . ILE B 1 320 ? 16.016 -2.715 5.008 1 62.28 320 ILE B N 1
ATOM 5061 C CA . ILE B 1 320 ? 15.398 -2.82 3.691 1 62.28 320 ILE B CA 1
ATOM 5062 C C . ILE B 1 320 ? 16.141 -3.861 2.854 1 62.28 320 ILE B C 1
ATOM 5064 O O . ILE B 1 320 ? 15.516 -4.605 2.09 1 62.28 320 ILE B O 1
ATOM 5068 N N . ARG B 1 321 ? 17.469 -3.887 3.111 1 60.91 321 ARG B N 1
ATOM 5069 C CA . ARG B 1 321 ? 18.312 -4.812 2.357 1 60.91 321 ARG B CA 1
ATOM 5070 C C . ARG B 1 321 ? 18.359 -6.18 3.023 1 60.91 321 ARG B C 1
ATOM 5072 O O . ARG B 1 321 ? 19.172 -7.031 2.656 1 60.91 321 ARG B O 1
ATOM 5079 N N . ASN B 1 322 ? 17.516 -6.293 3.982 1 61.72 322 ASN B N 1
ATOM 5080 C CA . ASN B 1 322 ? 17.422 -7.539 4.738 1 61.72 322 ASN B CA 1
ATOM 5081 C C . ASN B 1 322 ? 18.766 -7.957 5.312 1 61.72 322 ASN B C 1
ATOM 5083 O O . ASN B 1 322 ? 19.125 -9.141 5.281 1 61.72 322 ASN B O 1
ATOM 5087 N N . GLU B 1 323 ? 19.516 -7.016 5.703 1 68.75 323 GLU B N 1
ATOM 5088 C CA . GLU B 1 323 ? 20.797 -7.293 6.363 1 68.75 323 GLU B CA 1
ATOM 5089 C C . GLU B 1 323 ? 20.609 -7.414 7.875 1 68.75 323 GLU B C 1
ATOM 5091 O O . GLU B 1 323 ? 21.375 -8.125 8.539 1 68.75 323 GLU B O 1
ATOM 5096 N N . ILE B 1 324 ? 19.594 -6.59 8.422 1 73.81 324 ILE B N 1
ATOM 5097 C CA . ILE B 1 324 ? 19.297 -6.609 9.852 1 73.81 324 ILE B CA 1
ATOM 5098 C C . ILE B 1 324 ? 17.781 -6.594 10.055 1 73.81 324 ILE B C 1
ATOM 5100 O O . ILE B 1 324 ? 17.016 -6.324 9.117 1 73.81 324 ILE B O 1
ATOM 5104 N N . VAL B 1 325 ? 17.312 -7.121 11.164 1 70 325 VAL B N 1
ATOM 5105 C CA . VAL B 1 325 ? 15.906 -7.086 11.516 1 70 325 VAL B CA 1
ATOM 5106 C C . VAL B 1 325 ? 15.711 -6.328 12.82 1 70 325 VAL B C 1
ATOM 5108 O O . VAL B 1 325 ? 16.547 -6.426 13.727 1 70 325 VAL B O 1
ATOM 5111 N N . SER B 1 326 ? 14.672 -5.504 12.781 1 66 326 SER B N 1
ATOM 5112 C CA . SER B 1 326 ? 14.297 -4.828 14.016 1 66 326 SER B CA 1
ATOM 5113 C C . SER B 1 326 ? 13.375 -5.703 14.867 1 66 326 SER B C 1
ATOM 5115 O O . SER B 1 326 ? 12.422 -6.289 14.359 1 66 326 SER B O 1
ATOM 5117 N N . LEU B 1 327 ? 13.789 -5.938 16.031 1 60.78 327 LEU B N 1
ATOM 5118 C CA . LEU B 1 327 ? 13.031 -6.719 17 1 60.78 327 LEU B CA 1
ATOM 5119 C C . LEU B 1 327 ? 12.273 -5.805 17.953 1 60.78 327 LEU B C 1
ATOM 5121 O O . LEU B 1 327 ? 12.609 -4.629 18.109 1 60.78 327 LEU B O 1
ATOM 5125 N N . PRO B 1 328 ? 11.172 -6.301 18.453 1 54.94 328 PRO B N 1
ATOM 5126 C CA . PRO B 1 328 ? 10.461 -5.477 19.438 1 54.94 328 PRO B CA 1
ATOM 5127 C C . PRO B 1 328 ? 11.398 -4.875 20.484 1 54.94 328 PRO B C 1
ATOM 5129 O O . PRO B 1 328 ? 12.344 -5.539 20.922 1 54.94 328 PRO B O 1
ATOM 5132 N N . GLY B 1 329 ? 11.219 -3.51 20.922 1 53.88 329 GLY B N 1
ATOM 5133 C CA . GLY B 1 329 ? 12.016 -2.818 21.922 1 53.88 329 GLY B CA 1
ATOM 5134 C C . GLY B 1 329 ? 13.242 -2.145 21.344 1 53.88 329 GLY B C 1
ATOM 5135 O O . GLY B 1 329 ? 14.25 -1.976 22.031 1 53.88 329 GLY B O 1
ATOM 5136 N N . ASN B 1 330 ? 13.219 -1.874 20.062 1 63.81 330 ASN B N 1
ATOM 5137 C CA . ASN B 1 330 ? 14.312 -1.171 19.391 1 63.81 330 ASN B CA 1
ATOM 5138 C C . ASN B 1 330 ? 15.594 -2.002 19.391 1 63.81 330 ASN B C 1
ATOM 5140 O O . ASN B 1 330 ? 16.672 -1.481 19.641 1 63.81 330 ASN B O 1
ATOM 5144 N N . TYR B 1 331 ? 15.391 -3.357 19.266 1 71.75 331 TYR B N 1
ATOM 5145 C CA . TYR B 1 331 ? 16.531 -4.238 19.078 1 71.75 331 TYR B CA 1
ATOM 5146 C C . TYR B 1 331 ? 16.719 -4.582 17.594 1 71.75 331 TYR B C 1
ATOM 5148 O O . TYR B 1 331 ? 15.734 -4.641 16.844 1 71.75 331 TYR B O 1
ATOM 5156 N N . TYR B 1 332 ? 17.953 -4.66 17.219 1 79.5 332 TYR B N 1
ATOM 5157 C CA . TYR B 1 332 ? 18.312 -5.039 15.852 1 79.5 332 TYR B CA 1
ATOM 5158 C C . TYR B 1 332 ? 19.172 -6.297 15.844 1 79.5 332 TYR B C 1
ATOM 5160 O O . TYR B 1 332 ? 20.016 -6.484 16.719 1 79.5 332 TYR B O 1
ATOM 5168 N N . ALA B 1 333 ? 18.859 -7.203 14.953 1 75.44 333 ALA B N 1
ATOM 5169 C CA . ALA B 1 333 ? 19.625 -8.43 14.797 1 75.44 333 ALA B CA 1
ATOM 5170 C C . ALA B 1 333 ? 20.016 -8.648 13.336 1 75.44 333 ALA B C 1
ATOM 5172 O O . ALA B 1 333 ? 19.328 -8.188 12.422 1 75.44 333 ALA B O 1
ATOM 5173 N N . LYS B 1 334 ? 21.25 -9.188 13.172 1 76.38 334 LYS B N 1
ATOM 5174 C CA . LYS B 1 334 ? 21.688 -9.578 11.836 1 76.38 334 LYS B CA 1
ATOM 5175 C C . LYS B 1 334 ? 20.828 -10.703 11.281 1 76.38 334 LYS B C 1
ATOM 5177 O O . LYS B 1 334 ? 20.484 -11.648 12.008 1 76.38 334 LYS B O 1
ATOM 5182 N N . ILE B 1 335 ? 20.328 -10.469 10.094 1 63.41 335 ILE B N 1
ATOM 5183 C CA . ILE B 1 335 ? 19.625 -11.562 9.445 1 63.41 335 ILE B CA 1
ATOM 5184 C C . ILE B 1 335 ? 20.609 -12.594 8.922 1 63.41 335 ILE B C 1
ATOM 5186 O O . ILE B 1 335 ? 21.562 -12.242 8.211 1 63.41 335 ILE B O 1
ATOM 5190 N N . THR B 1 336 ? 20.734 -13.758 9.523 1 57.19 336 THR B N 1
ATOM 5191 C CA . THR B 1 336 ? 21.609 -14.828 9.055 1 57.19 336 THR B CA 1
ATOM 5192 C C . THR B 1 336 ? 21.094 -15.43 7.754 1 57.19 336 THR B C 1
ATOM 5194 O O . THR B 1 336 ? 19.875 -15.461 7.527 1 57.19 336 THR B O 1
#

Organism: NCBI:txid29363

Secondary structure (DSSP, 8-state):
-HHHHHHHHSSS-HHHHHHHHHHHSSHHHHHHHHTTTTTTS-HHHHHHHHHHHHHTT-EEEETTSTTS-HHHHTSSS--SEEEEEE-GGGGGS-EEEEEE-TT--HHHHHHHHHHHHHHHHTTPEEEE---TTHHHHHHHHHHHTT--EEEEESS-TTS-SSGGGHHHHHHHHHHSEEEESSPTT----TTHHHHHHHHHHHH-SEEEEEE--TT-THHHHHHHHHHTT-EEEE----TT-HHHHHHHHHHHTTPEE-SSHHHHHHHHTPPP--THHHHHHHHHHHHHHSSSS-EEHHHHHHHHT--HHHHHHHHHHHHHTTSEEEETTTEEEE--/-HHHHHHHHSSS-HHHHHHHHHHHSSHHHHHHHHTTTTTTS-HHHHHHHHHHHHHTT-EEEETTSTTS-HHHHTSSS--SEEEEEE-GGGGGS-EEEEEE-TT--HHHHHHHHHHHHHHHHTTPEEEE---TTHHHHHHHHHHHTT--EEEEESS-TTS-SSGGGHHHHHHHHHHSEEEESSPTT----TTHHHHHHHHHHHH-SEEEEEE--TT-THHHHHHHHHHTT-EEEE----TT-HHHHHHHHHHHTTPEE--SHHHHHHHHTPPP--TTTTHHHHHHHHHHHSSSS-EEHHHHHHHHT--HHHHHHHHHHHHHTTSEEEETTTEEEE--

pLDDT: mean 89.92, std 11.92, range [44.03, 98.94]

InterPro domains:
  IPR003488 DNA recombination-mediator protein A [PTHR43022] (41-334)
  IPR036388 Winged helix-like DNA-binding domain superfamily [G3DSA:1.10.10.10] (272-333)
  IPR041614 DprA, winged helix domain [PF17782] (280-330)
  IPR057666 Smf/DprA, SLOG domain [PF02481] (60-266)
  IPR057666 Smf/DprA, SLOG domain [TIGR00732] (53-266)

Sequence (672 aa):
MKYKIWLIMLNISNSDKISLIERYGNEKVVYDELNSTFSSSSLQEAEEYVGILAKENIGLVTYNDLKYPEDLKNIDEPPYGLFYKGNIELLNEDIVGIVGSRMCTQYGAQITKLLTKELISYNITIISGGAKGIDSVAHKTALEDGGNTIVVLGCGIDVVYPKQNASLFKKVEDTGLIISEFLPGTKPLPYHFPMRNRIISGLSRLVIVAEASSKSGSLITANYAAEQGKSVMAVPGSIFSKGSNGCNKLIRDGAQIFSGMDDLYSILELKIPKEEGIISPIKRKILSVIAKAPTHIDEIVEKSCIDRAALFKVLFEMQIRNEIVSLPGNYYAKITMKYKIWLIMLNISNSDKISLIERYGNEKVVYDELNSTFSSSSLQEAEEYVGILAKENIGLVTYNDLKYPEDLKNIDEPPYGLFYKGNIELLNEDIVGIVGSRMCTQYGAQITKLLTKELISYNITIISGGAKGIDSVAHKTALEDGGNTIVVLGCGIDVVYPKQNASLFKKVEDTGLIISEFLPGTKPLPYHFPMRNRIISGLSRLVIVAEASSKSGSLITANYAAEQGKSVMAVPGSIFSKGSNGCNKLIRDGAQIFSGMDDLYSILELKIPKEEGIISPIKRKILSVIAKAPTHIDEIVEKSCIDRAALFKVLFEMQIRNEIVSLPGNYYAKIT

Nearest PDB structures (foldseek):
  3maj-assembly1_A-2  TM=7.430E-01  e=5.465E-26  Rhodopseudomonas palustris
  3uqz-assembly1_A  TM=8.749E-01  e=3.884E-23  Streptococcus pneumoniae
  4ljk-assembly1_H  TM=9.371E-01  e=2.147E-16  Helicobacter pylori 26695
  1wek-assembly1_E  TM=6.403E-01  e=3.181E-03  Thermus thermophilus
  1wek-assembly1_F  TM=6.609E-01  e=7.750E-03  Thermus thermophilus

Radius of gyration: 31.41 Å; Cα contacts (8 Å, |Δi|>4): 1347; chains: 2; bounding box: 61×101×71 Å